Protein AF-A0A511TH40-F1 (afdb_monomer_lite)

Foldseek 3Di:
DDDDDDDDDDPDDPDPDPDPPPPPPLPFLWFLQAALLQPPLLPFFFPLLVLFDLCQQFKPFQCLQFQVPALQLLLQLQCVQLVNDADHSQLQVLLVLLQLAQDDDDPNNPPRHHCCPPPCAFLNFHHHHDVLSNVCSDPVNPDSRQWGFRIKGDQLSNQHLLQQFSGKIKTKTWRDDPPPCPAFIKIKMWIFTWGQLCSQQGQVSNLVVLVLSRVSRVDPDSVVSNVSLCCQAPNAVDVSGHHSSYLCRAQQDPSRHTWMKMFGQHAPDPPGDGWGKMWIWHWYFDDDPHDTDTHTHTHFQALQFFLLLLAPVPPPPLSVVQLVQLLVLLVQQLPQALSGRIGGDDRSRGHSMATLDPPPVGRLLNLVNNVPDDPPDVSQVSNVVSCVVVVGPDGPSLSSLSSSCSHPSNVFQSQQQPQNDHNSGRNDFDPVRDDQWASDWPPPPDDDSRITTDGTPCCVPPPSSSVSSSSSSLNPAASFEKDFDDADDAAEDEAFDKDKDKTKMATQHQTKDAVVQQKWWAWPPPFDIFHDDVVDIHGHGGMDITMGIDTHHNDFAKDKTWTFIDGPRDGHYDIIMHIHGYD

Sequence (583 aa):
MPSRQRLASPALVAGLLLLQATPAPAQSLTSERGGLHASPLAHRASLTATTLDPLRSLAISDHATVSPITARRVFEQLVRQAGGTGFTAEQLFRQLWDTQNPAPGQLDLPGGPHCSDDGNTVNGAPYACRTIEGMEASTVTAALDRYVLVGLFNRFDLAPVDGAHCGEYRMSFARFVPAPQVRSRNRFILEGVLPNPSPALGLEGCRPVAQAWAALSTLEAPAERQ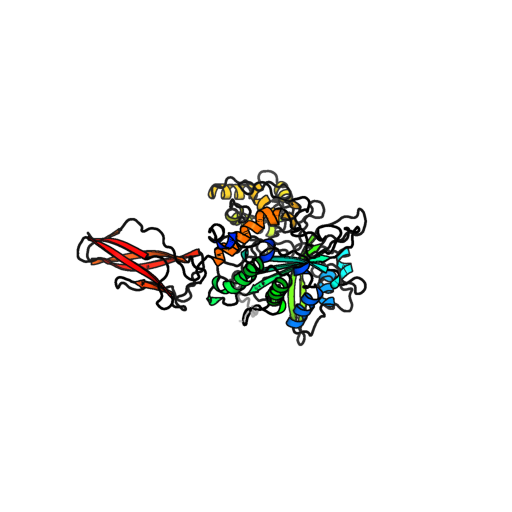ALLEALFFEGLAPGIPPVIHPQHYGDNPAGVGQVRVNMFIQAGIGAPNPWMLREFKLKRQCDTTDCTLRLVPTTVKSTPRGDFFNLQNTSPLAVAFRDHFVTQVGRLAVDDFNRFDYLVPDVFNAAQSSSMPTFGSVDNFLAEFDKAAAPNTFTDALQAELQRIGSPLTPRHLVARAQALSCGGCHDLSRGTDLGGTPGVFPIDFMRFVQTQDLLAPLPTPGPDAYYPLSASLTAAFLPFRQQLLGAFLDTPALDASSPAPGVPRVVPPGQVFLTALTVTNTGTTSWSAAQGFRARSADGAVDLTLEPGEVLHFGQSKKFSAVLTAPTTPGWQSYRWRMHRDGEAFGPELFVTVDVR

pLDDT: mean 87.73, std 15.91, range [23.41, 98.69]

Organism: Myxococcus fulvus (NCBI:txid33)

Structure (mmCIF, N/CA/C/O backbone):
data_AF-A0A511TH40-F1
#
_entry.id   AF-A0A511TH40-F1
#
loop_
_atom_site.group_PDB
_atom_site.id
_atom_site.type_symbol
_atom_site.label_atom_id
_atom_site.label_alt_id
_atom_site.label_comp_id
_atom_site.label_asym_id
_atom_site.label_entity_id
_atom_site.label_seq_id
_atom_site.pdbx_PDB_ins_code
_atom_site.Cartn_x
_atom_site.Cartn_y
_atom_site.Cartn_z
_atom_site.occupancy
_atom_site.B_iso_or_equiv
_atom_site.auth_seq_id
_atom_site.auth_comp_id
_atom_site.auth_asym_id
_atom_site.auth_atom_id
_atom_site.pdbx_PDB_model_num
ATOM 1 N N . MET A 1 1 ? 12.848 -82.723 7.476 1.00 29.09 1 MET A N 1
ATOM 2 C CA . MET A 1 1 ? 14.284 -82.359 7.468 1.00 29.09 1 MET A CA 1
ATOM 3 C C . MET A 1 1 ? 14.632 -81.760 6.106 1.00 29.09 1 MET A C 1
ATOM 5 O O . MET A 1 1 ? 14.241 -82.380 5.128 1.00 29.09 1 MET A O 1
ATOM 9 N N . PRO A 1 2 ? 15.356 -80.634 5.997 1.00 39.81 2 PRO A N 1
ATOM 10 C CA . PRO A 1 2 ? 15.173 -79.379 6.722 1.00 39.81 2 PRO A CA 1
ATOM 11 C C . PRO A 1 2 ? 14.830 -78.165 5.813 1.00 39.81 2 PRO A C 1
ATOM 13 O O . PRO A 1 2 ? 14.960 -78.187 4.594 1.00 39.81 2 PRO A O 1
ATOM 16 N N . SER A 1 3 ? 14.325 -77.142 6.507 1.00 29.11 3 SER A N 1
ATOM 17 C CA . SER A 1 3 ? 14.158 -75.698 6.252 1.00 29.11 3 SER A CA 1
ATOM 18 C C . SER A 1 3 ? 14.683 -75.024 4.968 1.00 29.11 3 SER A C 1
ATOM 20 O O . SER A 1 3 ? 15.870 -75.006 4.656 1.00 29.11 3 SER A O 1
ATOM 22 N N . ARG A 1 4 ? 13.767 -74.267 4.342 1.00 33.41 4 ARG A N 1
ATOM 23 C CA . ARG A 1 4 ? 14.045 -73.143 3.434 1.00 33.41 4 ARG A CA 1
ATOM 24 C C . ARG A 1 4 ? 14.473 -71.907 4.240 1.00 33.41 4 ARG A C 1
ATOM 26 O O . ARG A 1 4 ? 13.712 -71.448 5.086 1.00 33.41 4 ARG A O 1
ATOM 33 N N . GLN A 1 5 ? 15.627 -71.325 3.917 1.00 31.50 5 GLN A N 1
ATOM 34 C CA . GLN A 1 5 ? 15.973 -69.936 4.237 1.00 31.50 5 GLN A CA 1
ATOM 35 C C . GLN A 1 5 ? 15.985 -69.122 2.934 1.00 31.50 5 GLN A C 1
ATOM 37 O O . GLN A 1 5 ? 16.834 -69.323 2.071 1.00 31.50 5 GLN A O 1
ATOM 42 N N . ARG A 1 6 ? 15.035 -68.195 2.787 1.00 32.28 6 ARG A N 1
ATOM 43 C CA . ARG A 1 6 ? 15.204 -66.986 1.973 1.00 32.28 6 ARG A CA 1
ATOM 44 C C . ARG A 1 6 ? 14.910 -65.811 2.893 1.00 32.28 6 ARG A C 1
ATOM 46 O O . ARG A 1 6 ? 13.799 -65.687 3.398 1.00 32.28 6 ARG A O 1
ATOM 53 N N . LEU A 1 7 ? 15.952 -65.031 3.156 1.00 30.62 7 LEU A N 1
ATOM 54 C CA . LEU A 1 7 ? 15.908 -63.792 3.918 1.00 30.62 7 LEU A CA 1
ATOM 55 C C . LEU A 1 7 ? 14.963 -62.809 3.219 1.00 30.62 7 LEU A C 1
ATOM 57 O O . LEU A 1 7 ? 15.128 -62.510 2.038 1.00 30.62 7 LEU A O 1
ATOM 61 N N . ALA A 1 8 ? 13.956 -62.363 3.963 1.00 28.08 8 ALA A N 1
ATOM 62 C CA . ALA A 1 8 ? 13.046 -61.301 3.579 1.00 28.08 8 ALA A CA 1
ATOM 63 C C . ALA A 1 8 ? 13.726 -59.938 3.776 1.00 28.08 8 ALA A C 1
ATOM 65 O O . ALA A 1 8 ? 14.322 -59.677 4.821 1.00 28.08 8 ALA A O 1
ATOM 66 N N . SER A 1 9 ? 13.612 -59.072 2.773 1.00 28.42 9 SER A N 1
ATOM 67 C CA . SER A 1 9 ? 13.871 -57.636 2.881 1.00 28.42 9 SER A CA 1
ATOM 68 C C . SER A 1 9 ? 12.813 -56.985 3.785 1.00 28.42 9 SER A C 1
ATOM 70 O O . SER A 1 9 ? 11.628 -57.277 3.603 1.00 28.42 9 SER A O 1
ATOM 72 N N . PRO A 1 10 ? 13.168 -56.090 4.724 1.00 28.72 10 PRO A N 1
ATOM 73 C CA . PRO A 1 10 ? 12.169 -55.353 5.477 1.00 28.72 10 PRO A CA 1
ATOM 74 C C . PRO A 1 10 ? 11.704 -54.155 4.643 1.00 28.72 10 PRO A C 1
ATOM 76 O O . PRO A 1 10 ? 12.384 -53.137 4.549 1.00 28.72 10 PRO A O 1
ATOM 79 N N . ALA A 1 11 ? 10.525 -54.277 4.037 1.00 30.95 11 ALA A N 1
ATOM 80 C CA . ALA A 1 11 ? 9.716 -53.121 3.683 1.00 30.95 11 ALA A CA 1
ATOM 81 C C . ALA A 1 11 ? 9.055 -52.615 4.975 1.00 30.95 11 ALA A C 1
ATOM 83 O O . ALA A 1 11 ? 8.054 -53.172 5.424 1.00 30.95 11 ALA A O 1
ATOM 84 N N . LEU A 1 12 ? 9.645 -51.596 5.603 1.00 28.56 12 LEU A N 1
ATOM 85 C CA . LEU A 1 12 ? 9.020 -50.858 6.698 1.00 28.56 12 LEU A CA 1
ATOM 86 C C . LEU A 1 12 ? 8.545 -49.498 6.176 1.00 28.56 12 LEU A C 1
ATOM 88 O O . LEU A 1 12 ? 9.347 -48.620 5.878 1.00 28.56 12 LEU A O 1
ATOM 92 N N . VAL A 1 13 ? 7.222 -49.389 6.043 1.00 31.00 13 VAL A N 1
ATOM 93 C CA . VAL A 1 13 ? 6.382 -48.231 6.389 1.00 31.00 13 VAL A CA 1
ATOM 94 C C . VAL A 1 13 ? 7.122 -46.882 6.404 1.00 31.00 13 VAL A C 1
ATOM 96 O O . VAL A 1 13 ? 7.553 -46.405 7.452 1.00 31.00 13 VAL A O 1
ATOM 99 N N . ALA A 1 14 ? 7.219 -46.237 5.240 1.00 28.56 14 ALA A N 1
ATOM 100 C CA . ALA A 1 14 ? 7.507 -44.809 5.166 1.00 28.56 14 ALA A CA 1
ATOM 101 C C . ALA A 1 14 ? 6.211 -44.052 5.484 1.00 28.56 14 ALA A C 1
ATOM 103 O O . ALA A 1 14 ? 5.275 -44.013 4.684 1.00 28.56 14 ALA A O 1
ATOM 104 N N . GLY A 1 15 ? 6.142 -43.543 6.712 1.00 27.20 15 GLY A N 1
ATOM 105 C CA . GLY A 1 15 ? 5.009 -42.805 7.241 1.00 27.20 15 GLY A CA 1
ATOM 106 C C . GLY A 1 15 ? 4.737 -41.510 6.479 1.00 27.20 15 GLY A C 1
ATOM 107 O O . GLY A 1 15 ? 5.645 -40.749 6.148 1.00 27.20 15 GLY A O 1
ATOM 108 N N . LEU A 1 16 ? 3.444 -41.256 6.274 1.00 30.59 16 LEU A N 1
ATOM 109 C CA . LEU A 1 16 ? 2.889 -39.920 6.110 1.00 30.59 16 LEU A CA 1
ATOM 110 C C . LEU A 1 16 ? 3.334 -39.051 7.296 1.00 30.59 16 LEU A C 1
ATOM 112 O O . LEU A 1 16 ? 2.786 -39.149 8.389 1.00 30.59 16 LEU A O 1
ATOM 116 N N . LEU A 1 17 ? 4.318 -38.194 7.063 1.00 28.80 17 LEU A N 1
ATOM 117 C CA . LEU A 1 17 ? 4.658 -37.046 7.903 1.00 28.80 17 LEU A CA 1
ATOM 118 C C . LEU A 1 17 ? 5.109 -35.915 6.971 1.00 28.80 17 LEU A C 1
ATOM 120 O O . LEU A 1 17 ? 6.235 -35.432 7.008 1.00 28.80 17 LEU A O 1
ATOM 124 N N . LEU A 1 18 ? 4.199 -35.514 6.080 1.00 28.80 18 LEU A N 1
ATOM 125 C CA . LEU A 1 18 ? 4.284 -34.229 5.397 1.00 28.80 18 LEU A CA 1
ATOM 126 C C . LEU A 1 18 ? 3.724 -33.170 6.347 1.00 28.80 18 LEU A C 1
ATOM 128 O O . LEU A 1 18 ? 2.516 -33.031 6.515 1.00 28.80 18 LEU A O 1
ATOM 132 N N . LEU A 1 19 ? 4.670 -32.523 7.025 1.00 26.72 19 LEU A N 1
ATOM 133 C CA . LEU A 1 19 ? 4.617 -31.229 7.697 1.00 26.72 19 LEU A CA 1
ATOM 134 C C . LEU A 1 19 ? 3.241 -30.542 7.748 1.00 26.72 19 LEU A C 1
ATOM 136 O O . LEU A 1 19 ? 2.871 -29.764 6.872 1.00 26.72 19 LEU A O 1
ATOM 140 N N . GLN A 1 20 ? 2.567 -30.708 8.886 1.00 27.86 20 GLN A N 1
ATOM 141 C CA . GLN A 1 20 ? 1.786 -29.628 9.477 1.00 27.86 20 GLN A CA 1
ATOM 142 C C . GLN A 1 20 ? 2.760 -28.593 10.051 1.00 27.86 20 GLN A C 1
ATOM 144 O O . GLN A 1 20 ? 3.081 -28.594 11.235 1.00 27.86 20 GLN A O 1
ATOM 149 N N . ALA A 1 21 ? 3.253 -27.717 9.187 1.00 25.22 21 ALA A N 1
ATOM 150 C CA . ALA A 1 21 ? 3.620 -26.374 9.590 1.00 25.22 21 ALA A CA 1
ATOM 151 C C . ALA A 1 21 ? 2.622 -25.474 8.875 1.00 25.22 21 ALA A C 1
ATOM 153 O O . ALA A 1 21 ? 2.735 -25.255 7.672 1.00 25.22 21 ALA A O 1
ATOM 154 N N . THR A 1 22 ? 1.595 -25.012 9.587 1.00 23.41 22 THR A N 1
ATOM 155 C CA . THR A 1 22 ? 0.840 -23.850 9.124 1.00 23.41 22 THR A CA 1
ATOM 156 C C . THR A 1 22 ? 1.865 -22.740 8.914 1.00 23.41 22 THR A C 1
ATOM 158 O O . THR A 1 22 ? 2.505 -22.345 9.896 1.00 23.41 22 THR A O 1
ATOM 161 N N . PRO A 1 23 ? 2.076 -22.241 7.685 1.00 25.61 23 PRO A N 1
ATOM 162 C CA . PRO A 1 23 ? 2.795 -20.996 7.545 1.00 25.61 23 PRO A CA 1
ATOM 163 C C . PRO A 1 23 ? 1.985 -19.975 8.342 1.00 25.61 23 PRO A C 1
ATOM 165 O O . PRO A 1 23 ? 0.762 -19.904 8.187 1.00 25.61 23 PRO A O 1
ATOM 168 N N . ALA A 1 24 ? 2.643 -19.198 9.203 1.00 23.58 24 ALA A N 1
ATOM 169 C CA . ALA A 1 24 ? 2.074 -17.912 9.579 1.00 23.58 24 ALA A CA 1
ATOM 170 C C . ALA A 1 24 ? 1.626 -17.245 8.268 1.00 23.58 24 ALA A C 1
ATOM 172 O O . ALA A 1 24 ? 2.400 -17.293 7.304 1.00 23.58 24 ALA A O 1
ATOM 173 N N . PRO A 1 25 ? 0.388 -16.732 8.159 1.00 27.92 25 PRO A N 1
ATOM 174 C CA . PRO A 1 25 ? -0.059 -16.142 6.912 1.00 27.92 25 PRO A CA 1
ATOM 175 C C . PRO A 1 25 ? 0.933 -15.034 6.575 1.00 27.92 25 PRO A C 1
ATOM 177 O O . PRO A 1 25 ? 1.035 -14.050 7.306 1.00 27.92 25 PRO A O 1
ATOM 180 N N . ALA A 1 26 ? 1.713 -15.232 5.507 1.00 33.19 26 ALA A N 1
ATOM 181 C CA . ALA A 1 26 ? 2.460 -14.151 4.895 1.00 33.19 26 ALA A CA 1
ATOM 182 C C . ALA A 1 26 ? 1.436 -13.038 4.689 1.00 33.19 26 ALA A C 1
ATOM 184 O O . ALA A 1 26 ? 0.406 -13.271 4.046 1.00 33.19 26 ALA A O 1
ATOM 185 N N . GLN A 1 27 ? 1.653 -11.903 5.359 1.00 40.19 27 GLN A N 1
ATOM 186 C CA . GLN A 1 27 ? 0.717 -10.788 5.361 1.00 40.19 27 GLN A CA 1
ATOM 187 C C . GLN A 1 27 ? 0.329 -10.530 3.911 1.00 40.19 27 GLN A C 1
ATOM 189 O O . GLN A 1 27 ? 1.207 -10.450 3.046 1.00 40.19 27 GLN A O 1
ATOM 194 N N . SER A 1 28 ? -0.978 -10.567 3.631 1.00 40.88 28 SER A N 1
ATOM 195 C CA . SER A 1 28 ? -1.445 -10.611 2.254 1.00 40.88 28 SER A CA 1
ATOM 196 C C . SER A 1 28 ? -0.834 -9.432 1.519 1.00 40.88 28 SER A C 1
ATOM 198 O O . SER A 1 28 ? -1.000 -8.299 1.967 1.00 40.88 28 SER A O 1
ATOM 200 N N . LEU A 1 29 ? -0.122 -9.722 0.435 1.00 48.91 29 LEU A N 1
ATOM 201 C CA . LEU A 1 29 ? 0.359 -8.753 -0.534 1.00 48.91 29 LEU A CA 1
ATOM 202 C C . LEU A 1 29 ? -0.879 -8.014 -1.044 1.00 48.91 29 LEU A C 1
ATOM 204 O O . LEU A 1 29 ? -1.557 -8.477 -1.961 1.00 48.91 29 LEU A O 1
ATOM 208 N N . THR A 1 30 ? -1.284 -6.958 -0.345 1.00 47.56 30 THR A N 1
ATOM 209 C CA . THR A 1 30 ? -2.464 -6.199 -0.721 1.00 47.56 30 THR A CA 1
ATOM 210 C C . THR A 1 30 ? -2.165 -5.513 -2.043 1.00 47.56 30 THR A C 1
ATOM 212 O O . THR A 1 30 ? -1.018 -5.179 -2.349 1.00 47.56 30 THR A O 1
ATOM 215 N N . SER A 1 31 ? -3.205 -5.258 -2.829 1.00 53.00 31 SER A N 1
ATOM 216 C CA . SER A 1 31 ? -3.099 -4.263 -3.895 1.00 53.00 31 SER A CA 1
ATOM 217 C C . SER A 1 31 ? -2.609 -2.916 -3.334 1.00 53.00 31 SER A C 1
ATOM 219 O O . SER A 1 31 ? -2.614 -2.693 -2.120 1.00 53.00 31 SER A O 1
ATOM 221 N N . GLU A 1 32 ? -2.294 -1.968 -4.217 1.00 60.38 32 GLU A N 1
ATOM 222 C CA . GLU A 1 32 ? -2.039 -0.549 -3.903 1.00 60.38 32 GLU A CA 1
ATOM 223 C C . GLU A 1 32 ? -3.178 0.158 -3.120 1.00 60.38 32 GLU A C 1
ATOM 225 O O . GLU A 1 32 ? -3.157 1.381 -2.990 1.00 60.38 32 GLU A O 1
ATOM 230 N N . ARG A 1 33 ? -4.203 -0.566 -2.650 1.00 69.19 33 ARG A N 1
ATOM 231 C CA . ARG A 1 33 ? -5.421 -0.090 -1.975 1.00 69.19 33 ARG A CA 1
ATOM 232 C C . ARG A 1 33 ? -5.782 -0.926 -0.735 1.00 69.19 33 ARG A C 1
ATOM 234 O O . ARG A 1 33 ? -6.953 -1.068 -0.399 1.00 69.19 33 ARG A O 1
ATOM 241 N N . GLY A 1 34 ? -4.774 -1.508 -0.080 1.00 73.00 34 GLY A N 1
ATOM 242 C CA . GLY A 1 34 ? -4.910 -2.219 1.196 1.00 73.00 34 GLY A CA 1
ATOM 243 C C . GLY A 1 34 ? -4.915 -1.304 2.427 1.00 73.00 34 GLY A C 1
ATOM 244 O O . GLY A 1 34 ? -5.170 -0.105 2.341 1.00 73.00 34 GLY A O 1
ATOM 245 N N . GLY A 1 35 ? -4.617 -1.876 3.596 1.00 86.06 35 GLY A N 1
ATOM 246 C CA . GLY A 1 35 ? -4.426 -1.111 4.832 1.00 86.06 35 GLY A CA 1
ATOM 247 C C . GLY A 1 35 ? -5.671 -0.339 5.282 1.00 86.06 35 GLY A C 1
ATOM 248 O O . GLY A 1 35 ? -6.760 -0.909 5.415 1.00 86.06 35 GLY A O 1
ATOM 249 N N . LEU A 1 36 ? -5.520 0.968 5.515 1.00 92.44 36 LEU A N 1
ATOM 250 C CA . LEU A 1 36 ? -6.577 1.828 6.056 1.00 92.44 36 LEU A CA 1
ATOM 251 C C . LEU A 1 36 ? -7.733 2.064 5.076 1.00 92.44 36 LEU A C 1
ATOM 253 O O . LEU A 1 36 ? -8.828 2.411 5.524 1.00 92.44 36 LEU A O 1
ATOM 257 N N . HIS A 1 37 ? -7.548 1.809 3.777 1.00 91.38 37 HIS A N 1
ATOM 258 C CA . HIS A 1 37 ? -8.612 1.891 2.766 1.00 91.38 37 HIS A CA 1
ATOM 259 C C . HIS A 1 37 ? -9.806 0.982 3.095 1.00 91.38 37 HIS A C 1
ATOM 261 O O . HIS A 1 37 ? -10.967 1.340 2.872 1.00 91.38 37 HIS A O 1
ATOM 267 N N . ALA A 1 38 ? -9.529 -0.198 3.654 1.00 86.19 38 ALA A N 1
ATOM 268 C CA . ALA A 1 38 ? -10.542 -1.175 4.042 1.00 86.19 38 ALA A CA 1
ATOM 269 C C . ALA A 1 38 ? -11.127 -0.910 5.443 1.00 86.19 38 ALA A C 1
ATOM 271 O O . ALA A 1 38 ? -12.050 -1.603 5.866 1.00 86.19 38 ALA A O 1
ATOM 272 N N . SER A 1 39 ? -10.618 0.094 6.161 1.00 89.88 39 SER A N 1
ATOM 273 C CA . SER A 1 39 ? -11.024 0.406 7.531 1.00 89.88 39 SER A CA 1
ATOM 274 C C . SER A 1 39 ? -12.173 1.426 7.592 1.00 89.88 39 SER A C 1
ATOM 276 O O . SER A 1 39 ? -12.435 2.134 6.613 1.00 89.88 39 SER A O 1
ATOM 278 N N . PRO A 1 40 ? -12.828 1.578 8.758 1.00 89.69 40 PRO A N 1
ATOM 279 C CA . PRO A 1 40 ? -13.783 2.661 8.996 1.00 89.69 40 PRO A CA 1
ATOM 280 C C . PRO A 1 40 ? -13.213 4.083 8.831 1.00 89.69 40 PRO A C 1
ATOM 282 O O . PRO A 1 40 ? -13.995 5.012 8.638 1.00 89.69 40 PRO A O 1
ATOM 285 N N . LEU A 1 41 ? -11.883 4.282 8.868 1.00 91.94 41 LEU A N 1
ATOM 286 C CA . LEU A 1 41 ? -11.283 5.613 8.667 1.00 91.94 41 LEU A CA 1
ATOM 287 C C . LEU A 1 41 ? -11.549 6.173 7.270 1.00 91.94 41 LEU A C 1
ATOM 289 O O . LEU A 1 41 ? -11.635 7.388 7.129 1.00 91.94 41 LEU A O 1
ATOM 293 N N . ALA A 1 42 ? -11.733 5.314 6.262 1.00 90.31 42 ALA A N 1
ATOM 294 C CA . ALA A 1 42 ? -11.964 5.730 4.877 1.00 90.31 42 ALA A CA 1
ATOM 295 C C . ALA A 1 42 ? -13.192 6.643 4.699 1.00 90.31 42 ALA A C 1
ATOM 297 O O . ALA A 1 42 ? -13.246 7.403 3.738 1.00 90.31 42 ALA A O 1
ATOM 298 N N . HIS A 1 43 ? -14.150 6.594 5.633 1.00 86.81 43 HIS A N 1
ATOM 299 C CA . HIS A 1 43 ? -15.386 7.392 5.604 1.00 86.81 43 HIS A CA 1
ATOM 300 C C . HIS A 1 43 ? -15.492 8.400 6.744 1.00 86.81 43 HIS A C 1
ATOM 302 O O . HIS A 1 43 ? -16.468 9.147 6.828 1.00 86.81 43 HIS A O 1
ATOM 308 N N . ARG A 1 44 ? -14.532 8.404 7.671 1.00 91.00 44 ARG A N 1
ATOM 309 C CA . ARG A 1 44 ? -14.588 9.270 8.847 1.00 91.00 44 ARG A CA 1
ATOM 310 C C . ARG A 1 44 ? -14.265 10.687 8.410 1.00 91.00 44 ARG A C 1
ATOM 312 O O . ARG A 1 44 ? -13.155 10.907 7.954 1.00 91.00 44 ARG A O 1
ATOM 319 N N . ALA A 1 45 ? -15.198 11.627 8.573 1.00 91.81 45 ALA A N 1
ATOM 320 C CA . ALA A 1 45 ? -14.964 13.050 8.322 1.00 91.81 45 ALA A CA 1
ATOM 321 C C . ALA A 1 45 ? -13.794 13.584 9.171 1.00 91.81 45 ALA A C 1
ATOM 323 O O . ALA A 1 45 ? -13.564 13.104 10.282 1.00 91.81 45 ALA A O 1
ATOM 324 N N . SER A 1 46 ? -13.063 14.575 8.655 1.00 96.00 46 SER A N 1
ATOM 325 C CA . SER A 1 46 ? -11.864 15.104 9.308 1.00 96.00 46 SER A CA 1
ATOM 326 C C . SER A 1 46 ? -11.765 16.611 9.133 1.00 96.00 46 SER A C 1
ATOM 328 O O . SER A 1 46 ? -11.901 17.124 8.024 1.00 96.00 46 SER A O 1
ATOM 330 N N . LEU A 1 47 ? -11.503 17.305 10.239 1.00 94.62 47 LEU A N 1
ATOM 331 C CA . LEU A 1 47 ? -11.179 18.727 10.233 1.00 94.62 47 LEU A CA 1
ATOM 332 C C . LEU A 1 47 ? -9.713 18.928 9.852 1.00 94.62 47 LEU A C 1
ATOM 334 O O . LEU A 1 47 ? -9.421 19.806 9.043 1.00 94.62 47 LEU A O 1
ATOM 338 N N . THR A 1 48 ? -8.809 18.078 10.351 1.00 96.56 48 THR A N 1
ATOM 339 C CA . THR A 1 48 ? -7.387 18.130 9.979 1.00 96.56 48 THR A CA 1
ATOM 340 C C . THR A 1 48 ? -7.191 17.964 8.475 1.00 96.56 48 THR A C 1
ATOM 342 O O . THR A 1 48 ? -6.387 18.675 7.887 1.00 96.56 48 THR A O 1
ATOM 345 N N . ALA A 1 49 ? -7.969 17.110 7.803 1.00 95.62 49 ALA A N 1
ATOM 346 C CA . ALA A 1 49 ? -7.872 16.949 6.352 1.00 95.62 49 ALA A CA 1
ATOM 347 C C . ALA A 1 49 ? -8.058 18.271 5.587 1.00 95.62 49 ALA A C 1
ATOM 349 O O . ALA A 1 49 ? -7.384 18.490 4.585 1.00 95.62 49 ALA A O 1
ATOM 350 N N . THR A 1 50 ? -8.910 19.177 6.083 1.00 93.56 50 THR A N 1
ATOM 351 C CA . THR A 1 50 ? -9.181 20.475 5.437 1.00 93.56 50 THR A CA 1
ATOM 352 C C . THR A 1 50 ? -8.013 21.460 5.502 1.00 93.56 50 THR A C 1
ATOM 354 O O . THR A 1 50 ? -7.994 22.422 4.738 1.00 93.56 50 THR A O 1
ATOM 357 N N . THR A 1 51 ? -7.038 21.229 6.386 1.00 95.31 51 THR A N 1
ATOM 358 C CA . THR A 1 51 ? -5.857 22.087 6.563 1.00 95.31 51 THR A CA 1
ATOM 359 C C . THR A 1 51 ? -4.577 21.480 5.988 1.00 95.31 51 THR A C 1
ATOM 361 O O . THR A 1 51 ? -3.568 22.176 5.888 1.00 95.31 51 THR A O 1
ATOM 364 N N . LEU A 1 52 ? -4.601 20.203 5.593 1.00 97.62 52 LEU A N 1
ATOM 365 C CA . LEU A 1 52 ? -3.475 19.557 4.920 1.00 97.62 52 LEU A CA 1
ATOM 366 C C . LEU A 1 52 ? -3.313 20.096 3.494 1.00 97.62 52 LEU A C 1
ATOM 368 O O . LEU A 1 52 ? -4.289 20.217 2.759 1.00 97.62 52 LEU A O 1
ATOM 372 N N . ASP A 1 53 ? -2.072 20.331 3.074 1.00 97.62 53 ASP A N 1
ATOM 373 C CA . ASP A 1 53 ? -1.732 20.561 1.670 1.00 97.62 53 ASP A CA 1
ATOM 374 C C . ASP A 1 53 ? -1.254 19.227 1.071 1.00 97.62 53 ASP A C 1
ATOM 376 O O . ASP A 1 53 ? -0.159 18.755 1.415 1.00 97.62 53 ASP A O 1
ATOM 380 N N . PRO A 1 54 ? -2.035 18.586 0.180 1.00 97.25 54 PRO A N 1
ATOM 381 C CA . PRO A 1 54 ? -1.671 17.293 -0.386 1.00 97.25 54 PRO A CA 1
ATOM 382 C C . PRO A 1 54 ? -0.402 17.350 -1.253 1.00 97.25 54 PRO A C 1
ATOM 384 O O . PRO A 1 54 ? 0.280 16.334 -1.392 1.00 97.25 54 PRO A O 1
ATOM 387 N N . LEU A 1 55 ? -0.031 18.510 -1.803 1.00 96.50 55 LEU A N 1
ATOM 388 C CA . LEU A 1 55 ? 1.183 18.672 -2.613 1.00 96.50 55 LEU A CA 1
ATOM 389 C C . LEU A 1 55 ? 2.447 18.842 -1.761 1.00 96.50 55 LEU A C 1
ATOM 391 O O . LEU A 1 55 ? 3.553 18.690 -2.272 1.00 96.50 55 LEU A O 1
ATOM 395 N N . ARG A 1 56 ? 2.294 19.110 -0.460 1.00 96.44 56 ARG A N 1
ATOM 396 C CA . ARG A 1 56 ? 3.404 19.207 0.501 1.00 96.44 56 ARG A CA 1
ATOM 397 C C . ARG A 1 56 ? 3.484 18.017 1.456 1.00 96.44 56 ARG A C 1
ATOM 399 O O . ARG A 1 56 ? 4.570 17.696 1.919 1.00 96.44 56 ARG A O 1
ATOM 406 N N . SER A 1 57 ? 2.367 17.350 1.747 1.00 97.06 57 SER A N 1
ATOM 407 C CA . SER A 1 57 ? 2.297 16.270 2.750 1.00 97.06 57 SER A CA 1
ATOM 408 C C . SER A 1 57 ? 2.022 14.875 2.181 1.00 97.06 57 SER A C 1
ATOM 410 O O . SER A 1 57 ? 2.192 13.884 2.898 1.00 97.06 57 SER A O 1
ATOM 412 N N . LEU A 1 58 ? 1.608 14.770 0.909 1.00 98.12 58 LEU A N 1
ATOM 413 C CA . LEU A 1 58 ? 1.245 13.489 0.289 1.00 98.12 58 LEU A CA 1
ATOM 414 C C . LEU A 1 58 ? 1.961 13.185 -1.025 1.00 98.12 58 LEU A C 1
ATOM 416 O O . LEU A 1 58 ? 2.348 12.037 -1.233 1.00 98.12 58 LEU A O 1
ATOM 420 N N . ALA A 1 59 ? 2.129 14.169 -1.908 1.00 97.81 59 ALA A N 1
ATOM 421 C CA . ALA A 1 59 ? 2.832 14.025 -3.183 1.00 97.81 59 ALA A CA 1
ATOM 422 C C . ALA A 1 59 ? 3.706 15.253 -3.462 1.00 97.81 59 ALA A C 1
ATOM 424 O O . ALA A 1 59 ? 3.296 16.186 -4.152 1.00 97.81 59 ALA A O 1
ATOM 425 N N . ILE A 1 60 ? 4.925 15.226 -2.930 1.00 97.56 60 ILE A N 1
ATOM 426 C CA . ILE A 1 60 ? 5.885 16.327 -3.021 1.00 97.56 60 ILE A CA 1
ATOM 427 C C . ILE A 1 60 ? 6.642 16.200 -4.331 1.00 97.56 60 ILE A C 1
ATOM 429 O O . ILE A 1 60 ? 7.309 15.195 -4.572 1.00 97.56 60 ILE A O 1
ATOM 433 N N . SER A 1 61 ? 6.531 17.217 -5.176 1.00 95.75 61 SER A N 1
ATOM 434 C CA . SER A 1 61 ? 7.141 17.248 -6.511 1.00 95.75 61 SER A CA 1
ATOM 435 C C . SER A 1 61 ? 7.737 18.610 -6.869 1.00 95.75 61 SER A C 1
ATOM 437 O O . SER A 1 61 ? 8.206 18.795 -7.994 1.00 95.75 61 SER A O 1
ATOM 439 N N . ASP A 1 62 ? 7.748 19.563 -5.931 1.00 94.06 62 ASP A N 1
ATOM 440 C CA . ASP A 1 62 ? 8.417 20.842 -6.131 1.00 94.06 62 ASP A CA 1
ATOM 441 C C . ASP A 1 62 ? 9.937 20.647 -6.128 1.00 94.06 62 ASP A C 1
ATOM 443 O O . ASP A 1 62 ? 10.519 20.017 -5.242 1.00 94.06 62 ASP A O 1
ATOM 447 N N . HIS A 1 63 ? 10.586 21.175 -7.161 1.00 92.31 63 HIS A N 1
ATOM 448 C CA . HIS A 1 63 ? 11.994 20.936 -7.449 1.00 92.31 63 HIS A CA 1
ATOM 449 C C . HIS A 1 63 ? 12.900 21.430 -6.320 1.00 92.31 63 HIS A C 1
ATOM 451 O O . HIS A 1 63 ? 13.872 20.759 -5.971 1.00 92.31 63 HIS A O 1
ATOM 457 N N . ALA A 1 64 ? 12.570 22.581 -5.728 1.00 92.38 64 ALA A N 1
ATOM 458 C CA . ALA A 1 64 ? 13.315 23.133 -4.606 1.00 92.38 64 ALA A CA 1
ATOM 459 C C . ALA A 1 64 ? 13.374 22.141 -3.435 1.00 92.38 64 ALA A C 1
ATOM 461 O O . ALA A 1 64 ? 14.453 21.915 -2.900 1.00 92.38 64 ALA A O 1
ATOM 462 N N . THR A 1 65 ? 12.265 21.491 -3.078 1.00 93.81 65 THR A N 1
ATOM 463 C CA . THR A 1 65 ? 12.234 20.524 -1.970 1.00 93.81 65 THR A CA 1
ATOM 464 C C . THR A 1 65 ? 12.876 19.182 -2.327 1.00 93.81 65 THR A C 1
ATOM 466 O O . THR A 1 65 ? 13.593 18.625 -1.499 1.00 93.81 65 THR A O 1
ATOM 469 N N . VAL A 1 66 ? 12.663 18.648 -3.538 1.00 94.06 66 VAL A N 1
ATOM 470 C CA . VAL A 1 66 ? 13.120 17.280 -3.876 1.00 94.06 66 VAL A CA 1
ATOM 471 C C . VAL A 1 66 ? 14.565 17.203 -4.382 1.00 94.06 66 VAL A C 1
ATOM 473 O O . VAL A 1 66 ? 15.217 16.178 -4.199 1.00 94.06 66 VAL A O 1
ATOM 476 N N . SER A 1 67 ? 15.099 18.266 -4.994 1.00 92.81 67 SER A N 1
ATOM 477 C CA . SER A 1 67 ? 16.434 18.252 -5.623 1.00 92.81 67 SER A CA 1
ATOM 478 C C . SER A 1 67 ? 17.626 17.919 -4.703 1.00 92.81 67 SER A C 1
ATOM 480 O O . SER A 1 67 ? 18.578 17.318 -5.209 1.00 92.81 67 SER A O 1
ATOM 482 N N . PRO A 1 68 ? 17.622 18.208 -3.382 1.00 94.62 68 PRO A N 1
ATOM 483 C CA . PRO A 1 68 ? 18.718 17.802 -2.495 1.00 94.62 68 PRO A CA 1
ATOM 484 C C . PRO A 1 68 ? 18.804 16.286 -2.250 1.00 94.62 68 PRO A C 1
ATOM 486 O O . PRO A 1 68 ? 19.856 15.784 -1.844 1.00 94.62 68 PRO A O 1
ATOM 489 N N . ILE A 1 69 ? 17.721 15.537 -2.481 1.00 97.00 69 ILE A N 1
ATOM 490 C CA . ILE A 1 69 ? 17.683 14.079 -2.326 1.00 97.00 69 ILE A CA 1
ATOM 491 C C . ILE A 1 69 ? 18.129 13.443 -3.647 1.00 97.00 69 ILE A C 1
ATOM 493 O O . ILE A 1 69 ? 17.337 13.216 -4.562 1.00 97.00 69 ILE A O 1
ATOM 497 N N . THR A 1 70 ? 19.425 13.155 -3.763 1.00 97.12 70 THR A N 1
ATOM 498 C CA . THR A 1 70 ? 19.998 12.570 -4.982 1.00 97.12 70 THR A CA 1
ATOM 499 C C . THR A 1 70 ? 20.016 11.046 -4.929 1.00 97.12 70 THR A C 1
ATOM 501 O O . THR A 1 70 ? 20.151 10.444 -3.861 1.00 97.12 70 THR A O 1
ATOM 504 N N . ALA A 1 71 ? 19.950 10.403 -6.099 1.00 97.19 71 ALA A N 1
ATOM 505 C CA . ALA A 1 71 ? 20.061 8.951 -6.206 1.00 97.19 71 ALA A CA 1
ATOM 506 C C . ALA A 1 71 ? 21.367 8.431 -5.576 1.00 97.19 71 ALA A C 1
ATOM 508 O O . ALA A 1 71 ? 21.359 7.429 -4.864 1.00 97.19 71 ALA A O 1
ATOM 509 N N . ARG A 1 72 ? 22.472 9.166 -5.754 1.00 96.25 72 ARG A N 1
ATOM 510 C CA . ARG A 1 72 ? 23.764 8.870 -5.126 1.00 96.25 72 ARG A CA 1
ATOM 511 C C . ARG A 1 72 ? 23.675 8.799 -3.605 1.00 96.25 72 ARG A C 1
ATOM 513 O O . ARG A 1 72 ? 24.031 7.767 -3.043 1.00 96.25 72 ARG A O 1
ATOM 520 N N . ARG A 1 73 ? 23.116 9.825 -2.952 1.00 97.44 73 ARG A N 1
ATOM 521 C CA . ARG A 1 73 ? 22.952 9.851 -1.487 1.00 97.44 73 ARG A CA 1
ATOM 522 C C . ARG A 1 73 ? 22.118 8.672 -0.981 1.00 97.44 73 ARG A C 1
ATOM 524 O O . ARG A 1 73 ? 22.473 8.059 0.025 1.00 97.44 73 ARG A O 1
ATOM 531 N N . VAL A 1 74 ? 21.033 8.334 -1.685 1.00 98.25 74 VAL A N 1
ATOM 532 C CA . VAL A 1 74 ? 20.166 7.196 -1.330 1.00 98.25 74 VAL A CA 1
ATOM 533 C C . VAL A 1 74 ? 20.942 5.878 -1.385 1.00 98.25 74 VAL A C 1
ATOM 535 O O . VAL A 1 74 ? 20.959 5.133 -0.406 1.00 98.25 74 VAL A O 1
ATOM 538 N N . PHE A 1 75 ? 21.614 5.586 -2.500 1.00 96.94 75 PHE A N 1
ATOM 539 C CA . PHE A 1 75 ? 22.345 4.326 -2.668 1.00 96.94 75 PHE A CA 1
ATOM 540 C C . PHE A 1 75 ? 23.568 4.230 -1.744 1.00 96.94 75 PHE A C 1
ATOM 542 O O . PHE A 1 75 ? 23.844 3.153 -1.216 1.00 96.94 75 PHE A O 1
ATOM 549 N N . GLU A 1 76 ? 24.267 5.339 -1.486 1.00 95.81 76 GLU A N 1
ATOM 550 C CA . GLU A 1 76 ? 25.357 5.398 -0.502 1.00 95.81 76 GLU A CA 1
ATOM 551 C C . GLU A 1 76 ? 24.865 5.059 0.906 1.00 95.81 76 GLU A C 1
ATOM 553 O O . GLU A 1 76 ? 25.515 4.288 1.613 1.00 95.81 76 GLU A O 1
ATOM 558 N N . GLN A 1 77 ? 23.701 5.576 1.310 1.00 96.50 77 GLN A N 1
ATOM 559 C CA . GLN A 1 77 ? 23.104 5.226 2.596 1.00 96.50 77 GLN A CA 1
ATOM 560 C C . GLN A 1 77 ? 22.723 3.745 2.673 1.00 96.50 77 GLN A C 1
ATOM 562 O O . GLN A 1 77 ? 23.073 3.093 3.659 1.00 96.50 77 GLN A O 1
ATOM 567 N N . LEU A 1 78 ? 22.065 3.201 1.644 1.00 95.88 78 LEU A N 1
ATOM 568 C CA . LEU A 1 78 ? 21.672 1.787 1.609 1.00 95.88 78 LEU A CA 1
ATOM 569 C C . LEU A 1 78 ? 22.881 0.858 1.756 1.00 95.88 78 LEU A C 1
ATOM 571 O O . LEU A 1 78 ? 22.868 -0.053 2.582 1.00 95.88 78 LEU A O 1
ATOM 575 N N . VAL A 1 79 ? 23.945 1.117 0.995 1.00 93.31 79 VAL A N 1
ATOM 576 C CA . VAL A 1 79 ? 25.199 0.356 1.062 1.00 93.31 79 VAL A CA 1
ATOM 577 C C . VAL A 1 79 ? 25.858 0.483 2.436 1.00 93.31 79 VAL A C 1
ATOM 579 O O . VAL A 1 79 ? 26.250 -0.524 3.029 1.00 93.31 79 VAL A O 1
ATOM 582 N N . ARG A 1 80 ? 25.954 1.708 2.970 1.00 92.00 80 ARG A N 1
ATOM 583 C CA . ARG A 1 80 ? 26.562 1.975 4.280 1.00 92.00 80 ARG A CA 1
ATOM 584 C C . ARG A 1 80 ? 25.833 1.227 5.396 1.00 92.00 80 ARG A C 1
ATOM 586 O O . ARG A 1 80 ? 26.471 0.573 6.214 1.00 92.00 80 ARG A O 1
ATOM 593 N N . GLN A 1 81 ? 24.504 1.284 5.413 1.00 91.50 81 GLN A N 1
ATOM 594 C CA . GLN A 1 81 ? 23.677 0.616 6.424 1.00 91.50 81 GLN A CA 1
ATOM 595 C C . GLN A 1 81 ? 23.625 -0.907 6.259 1.00 91.50 81 GLN A C 1
ATOM 597 O O . GLN A 1 81 ? 23.306 -1.615 7.212 1.00 91.50 81 GLN A O 1
ATOM 602 N N . ALA A 1 82 ? 23.974 -1.435 5.086 1.00 87.44 82 ALA A N 1
ATOM 603 C CA . ALA A 1 82 ? 24.097 -2.873 4.880 1.00 87.44 82 ALA A CA 1
ATOM 604 C C . ALA A 1 82 ? 25.377 -3.485 5.483 1.00 87.44 82 ALA A C 1
ATOM 606 O O . ALA A 1 82 ? 25.508 -4.707 5.461 1.00 87.44 82 ALA A O 1
ATOM 607 N N . GLY A 1 83 ? 26.289 -2.675 6.037 1.00 80.38 83 GLY A N 1
ATOM 608 C CA . GLY A 1 83 ? 27.550 -3.131 6.637 1.00 80.38 83 GLY A CA 1
ATOM 609 C C . GLY A 1 83 ? 28.798 -2.837 5.798 1.00 80.38 83 GLY A C 1
ATOM 610 O O . GLY A 1 83 ? 29.898 -3.117 6.254 1.00 80.38 83 GLY A O 1
ATOM 611 N N . GLY A 1 84 ? 28.651 -2.229 4.613 1.00 64.69 84 GLY A N 1
ATOM 612 C CA . GLY A 1 84 ? 29.738 -1.537 3.907 1.00 64.69 84 GLY A CA 1
ATOM 613 C C . GLY A 1 84 ? 30.865 -2.377 3.286 1.00 64.69 84 GLY A C 1
ATOM 614 O O . GLY A 1 84 ? 31.840 -1.774 2.849 1.00 64.69 84 GLY A O 1
ATOM 615 N N . THR A 1 85 ? 30.776 -3.711 3.212 1.00 66.38 85 THR A N 1
ATOM 616 C CA . THR A 1 85 ? 31.907 -4.553 2.754 1.00 66.38 85 THR A CA 1
ATOM 617 C C . THR A 1 85 ? 31.751 -5.203 1.373 1.00 66.38 85 THR A C 1
ATOM 619 O O . THR A 1 85 ? 32.725 -5.739 0.859 1.00 66.38 85 THR A O 1
ATOM 622 N N . GLY A 1 86 ? 30.576 -5.129 0.734 1.00 70.75 86 GLY A N 1
ATOM 623 C CA . GLY A 1 86 ? 30.326 -5.822 -0.541 1.00 70.75 86 GLY A CA 1
ATOM 624 C C . GLY A 1 86 ? 30.401 -4.947 -1.797 1.00 70.75 86 GLY A C 1
ATOM 625 O O . GLY A 1 86 ? 31.172 -5.231 -2.708 1.00 70.75 86 GLY A O 1
ATOM 626 N N . PHE A 1 87 ? 29.553 -3.916 -1.889 1.00 87.56 87 PHE A N 1
ATOM 627 C CA . PHE A 1 87 ? 29.271 -3.155 -3.121 1.00 87.56 87 PHE A CA 1
ATOM 628 C C . PHE A 1 87 ? 29.329 -1.646 -2.859 1.00 87.56 87 PHE A C 1
ATOM 630 O O . PHE A 1 87 ? 28.961 -1.202 -1.781 1.00 87.56 87 PHE A O 1
ATOM 637 N N . THR A 1 88 ? 29.712 -0.844 -3.853 1.00 91.50 88 THR A N 1
ATOM 638 C CA . THR A 1 88 ? 29.537 0.620 -3.848 1.00 91.50 88 THR A CA 1
ATOM 639 C C . THR A 1 88 ? 28.127 1.026 -4.291 1.00 91.50 88 THR A C 1
ATOM 641 O O . THR A 1 88 ? 27.395 0.236 -4.889 1.00 91.50 88 THR A O 1
ATOM 644 N N . ALA A 1 89 ? 27.747 2.287 -4.052 1.00 92.88 89 ALA A N 1
ATOM 645 C CA . ALA A 1 89 ? 26.483 2.851 -4.538 1.00 92.88 89 ALA A CA 1
ATOM 646 C C . ALA A 1 89 ? 26.325 2.717 -6.065 1.00 92.88 89 ALA A C 1
ATOM 648 O O . ALA A 1 89 ? 25.258 2.341 -6.550 1.00 92.88 89 ALA A O 1
ATOM 649 N N . GLU A 1 90 ? 27.406 2.963 -6.814 1.00 93.50 90 GLU A N 1
ATOM 650 C CA . GLU A 1 90 ? 27.425 2.832 -8.274 1.00 93.50 90 GLU A CA 1
ATOM 651 C C . GLU A 1 90 ? 27.273 1.369 -8.710 1.00 93.50 90 GLU A C 1
ATOM 653 O O . GLU A 1 90 ? 26.514 1.077 -9.631 1.00 93.50 90 GLU A O 1
ATOM 658 N N . GLN A 1 91 ? 27.940 0.429 -8.028 1.00 93.75 91 GLN A N 1
ATOM 659 C CA . GLN A 1 91 ? 27.801 -1.000 -8.325 1.00 93.75 91 GLN A CA 1
ATOM 660 C C . GLN A 1 91 ? 26.391 -1.511 -8.034 1.00 93.75 91 GLN A C 1
ATOM 662 O O . GLN A 1 91 ? 25.837 -2.238 -8.851 1.00 93.75 91 GLN A O 1
ATOM 667 N N . LEU A 1 92 ? 25.774 -1.110 -6.919 1.00 94.06 92 LEU A N 1
ATOM 668 C CA . LEU A 1 92 ? 24.397 -1.499 -6.607 1.00 94.06 92 LEU A CA 1
ATOM 669 C C . LEU A 1 92 ? 23.407 -0.946 -7.644 1.00 94.06 92 LEU A C 1
ATOM 671 O O . LEU A 1 92 ? 22.526 -1.668 -8.105 1.00 94.06 92 LEU A O 1
ATOM 675 N N . PHE A 1 93 ? 23.574 0.312 -8.058 1.00 95.38 93 PHE A N 1
ATOM 676 C CA . PHE A 1 93 ? 22.763 0.901 -9.123 1.00 95.38 93 PHE A CA 1
ATOM 677 C C . PHE A 1 93 ? 22.953 0.185 -10.463 1.00 95.38 93 PHE A C 1
ATOM 679 O O . PHE A 1 93 ? 21.976 -0.156 -11.125 1.00 95.38 93 PHE A O 1
ATOM 686 N N . ARG A 1 94 ? 24.194 -0.093 -10.864 1.00 95.38 94 ARG A N 1
ATOM 687 C CA . ARG A 1 94 ? 24.481 -0.824 -12.105 1.00 95.38 94 ARG A CA 1
ATOM 688 C C . ARG A 1 94 ? 23.954 -2.253 -12.060 1.00 95.38 94 ARG A C 1
ATOM 690 O O . ARG A 1 94 ? 23.418 -2.721 -13.058 1.00 95.38 94 ARG A O 1
ATOM 697 N N . GLN A 1 95 ? 24.027 -2.911 -10.904 1.00 94.81 95 GLN A N 1
ATOM 698 C CA . GLN A 1 95 ? 23.492 -4.254 -10.697 1.00 94.81 95 GLN A CA 1
ATOM 699 C C . GLN A 1 95 ? 21.976 -4.314 -10.898 1.00 94.81 95 GLN A C 1
ATOM 701 O O . GLN A 1 95 ? 21.501 -5.326 -11.404 1.00 94.81 95 GLN A O 1
ATOM 706 N N . LEU A 1 96 ? 21.226 -3.240 -10.602 1.00 95.75 96 LEU A N 1
ATOM 707 C CA . LEU A 1 96 ? 19.804 -3.143 -10.963 1.00 95.75 96 LEU A CA 1
ATOM 708 C C . LEU A 1 96 ? 19.594 -3.394 -12.457 1.00 95.75 96 LEU A C 1
ATOM 710 O O . LEU A 1 96 ? 18.744 -4.192 -12.846 1.00 95.75 96 LEU A O 1
ATOM 714 N N . TRP A 1 97 ? 20.366 -2.706 -13.294 1.00 95.31 97 TRP A N 1
ATOM 715 C CA . TRP A 1 97 ? 20.220 -2.777 -14.743 1.00 95.31 97 TRP A CA 1
ATOM 716 C C . TRP A 1 97 ? 20.877 -4.025 -15.324 1.00 95.31 97 TRP A C 1
ATOM 718 O O . TRP A 1 97 ? 20.363 -4.570 -16.295 1.00 95.31 97 TRP A O 1
ATOM 728 N N . ASP A 1 98 ? 21.926 -4.555 -14.694 1.00 95.69 98 ASP A N 1
ATOM 729 C CA . ASP A 1 98 ? 22.569 -5.791 -15.154 1.00 95.69 98 ASP A CA 1
ATOM 730 C C . ASP A 1 98 ? 21.618 -6.992 -15.077 1.00 95.69 98 ASP A C 1
ATOM 732 O O . ASP A 1 98 ? 21.664 -7.874 -15.929 1.00 95.69 98 ASP A O 1
ATOM 736 N N . THR A 1 99 ? 20.634 -6.956 -14.165 1.00 95.88 99 THR A N 1
ATOM 737 C CA . THR A 1 99 ? 19.559 -7.966 -14.106 1.00 95.88 99 THR A CA 1
ATOM 738 C C . THR A 1 99 ? 18.730 -8.088 -15.389 1.00 95.88 99 THR A C 1
ATOM 740 O O . THR A 1 99 ? 17.984 -9.053 -15.569 1.00 95.88 99 THR A O 1
ATOM 743 N N . GLN A 1 100 ? 18.827 -7.107 -16.287 1.00 94.88 100 GLN A N 1
ATOM 744 C CA . GLN A 1 100 ? 18.151 -7.098 -17.577 1.00 94.88 100 GLN A CA 1
ATOM 745 C C . GLN A 1 100 ? 18.957 -7.801 -18.685 1.00 94.88 100 GLN A C 1
ATOM 747 O O . GLN A 1 100 ? 18.401 -8.067 -19.758 1.00 94.88 100 GLN A O 1
ATOM 752 N N . ASN A 1 101 ? 20.236 -8.102 -18.439 1.00 95.69 101 ASN A N 1
ATOM 753 C CA . ASN A 1 101 ? 21.128 -8.824 -19.343 1.00 95.69 101 ASN A CA 1
ATOM 754 C C . ASN A 1 101 ? 21.007 -10.342 -19.140 1.00 95.69 101 ASN A C 1
ATOM 756 O O . ASN A 1 101 ? 20.714 -10.786 -18.031 1.00 95.69 101 ASN A O 1
ATOM 760 N N . PRO A 1 102 ? 21.216 -11.156 -20.194 1.00 96.50 102 PRO A N 1
ATOM 761 C CA . PRO A 1 102 ? 21.041 -12.609 -20.118 1.00 96.50 102 PRO A CA 1
ATOM 762 C C . PRO A 1 102 ? 22.162 -13.337 -19.364 1.00 96.50 102 PRO A C 1
ATOM 764 O O . PRO A 1 102 ? 21.997 -14.476 -18.935 1.00 96.50 102 PRO A O 1
ATOM 767 N N . ALA A 1 103 ? 23.328 -12.723 -19.226 1.00 94.44 103 ALA A N 1
ATOM 768 C CA . ALA A 1 103 ? 24.472 -13.359 -18.597 1.00 94.44 103 ALA A CA 1
ATOM 769 C C . ALA A 1 103 ? 25.408 -12.299 -18.012 1.00 94.44 103 ALA A C 1
ATOM 771 O O . ALA A 1 103 ? 25.378 -11.156 -18.487 1.00 94.44 103 ALA A O 1
ATOM 772 N N . PRO A 1 104 ? 26.277 -12.690 -17.061 1.00 91.88 104 PRO A N 1
ATOM 773 C CA . PRO A 1 104 ? 27.310 -11.815 -16.530 1.00 91.88 104 PRO A CA 1
ATOM 774 C C . PRO A 1 104 ? 28.158 -11.187 -17.636 1.00 91.88 104 PRO A C 1
ATOM 776 O O . PRO A 1 104 ? 28.676 -11.881 -18.513 1.00 91.88 104 PRO A O 1
ATOM 779 N N . GLY A 1 105 ? 28.331 -9.868 -17.567 1.00 85.81 105 GLY A N 1
ATOM 780 C CA . GLY A 1 105 ? 29.187 -9.112 -18.489 1.00 85.81 105 GLY A CA 1
ATOM 781 C C . GLY A 1 105 ? 30.013 -8.007 -17.829 1.00 85.81 105 GLY A C 1
ATOM 782 O O . GLY A 1 105 ? 30.926 -7.473 -18.456 1.00 85.81 105 GLY A O 1
ATOM 783 N N . GLN A 1 106 ? 29.724 -7.671 -16.570 1.00 88.94 106 GLN A N 1
ATOM 784 C CA . GLN A 1 106 ? 30.432 -6.647 -15.803 1.00 88.94 106 GLN A CA 1
ATOM 785 C C . GLN A 1 106 ? 31.387 -7.311 -14.804 1.00 88.94 106 GLN A C 1
ATOM 787 O O . GLN A 1 106 ? 30.953 -7.991 -13.875 1.00 88.94 106 GLN A O 1
ATOM 792 N N . LEU A 1 107 ? 32.698 -7.114 -14.984 1.00 87.00 107 LEU A N 1
ATOM 793 C CA . LEU A 1 107 ? 33.731 -7.752 -14.148 1.00 87.00 107 LEU A CA 1
ATOM 794 C C . LEU A 1 107 ? 33.632 -7.366 -12.665 1.00 87.00 107 LEU A C 1
ATOM 796 O O . LEU A 1 107 ? 34.033 -8.135 -11.797 1.00 87.00 107 LEU A O 1
ATOM 800 N N . ASP A 1 108 ? 33.104 -6.178 -12.381 1.00 89.19 108 ASP A N 1
ATOM 801 C CA . ASP A 1 108 ? 32.983 -5.610 -11.044 1.00 89.19 108 ASP A CA 1
ATOM 802 C C . ASP A 1 108 ? 31.589 -5.789 -10.416 1.00 89.19 108 ASP A C 1
ATOM 804 O O . ASP A 1 108 ? 31.339 -5.222 -9.353 1.00 89.19 108 ASP A O 1
ATOM 808 N N . LEU A 1 109 ? 30.704 -6.589 -11.032 1.00 89.62 109 LEU A N 1
ATOM 809 C CA . LEU A 1 109 ? 29.386 -6.970 -10.496 1.00 89.62 109 LEU A CA 1
ATOM 810 C C . LEU A 1 109 ? 29.252 -8.500 -10.313 1.00 89.62 109 LEU A C 1
ATOM 812 O O . LEU A 1 109 ? 28.328 -9.117 -10.850 1.00 89.62 109 LEU A O 1
ATOM 816 N N . PRO A 1 110 ? 30.148 -9.167 -9.561 1.00 83.44 110 PRO A N 1
ATOM 817 C CA . PRO A 1 110 ? 30.123 -10.622 -9.450 1.00 83.44 110 PRO A CA 1
ATOM 818 C C . PRO A 1 110 ? 28.869 -11.125 -8.720 1.00 83.44 110 PRO A C 1
ATOM 820 O O . PRO A 1 110 ? 28.440 -10.559 -7.707 1.00 83.44 110 PRO A O 1
ATOM 823 N N . GLY A 1 111 ? 28.298 -12.230 -9.211 1.00 82.81 111 GLY A N 1
ATOM 824 C CA . GLY A 1 111 ? 27.206 -12.959 -8.552 1.00 82.81 111 GLY A CA 1
ATOM 825 C C . GLY A 1 111 ? 25.861 -12.225 -8.511 1.00 82.81 111 GLY A C 1
ATOM 826 O O . GLY A 1 111 ? 25.037 -12.519 -7.648 1.00 82.81 111 GLY A O 1
ATOM 827 N N . GLY A 1 112 ? 25.651 -11.226 -9.375 1.00 87.56 112 GLY A N 1
ATOM 828 C CA . GLY A 1 112 ? 24.336 -10.615 -9.572 1.00 87.56 112 GLY A CA 1
ATOM 829 C C . GLY A 1 112 ? 23.393 -11.530 -10.372 1.00 87.56 112 GLY A C 1
ATOM 830 O O . GLY A 1 112 ? 23.877 -12.291 -11.209 1.00 87.56 112 GLY A O 1
ATOM 831 N N . PRO A 1 113 ? 22.070 -11.466 -10.131 1.00 92.94 113 PRO A N 1
ATOM 832 C CA . PRO A 1 113 ? 21.080 -12.190 -10.920 1.00 92.94 113 PRO A CA 1
ATOM 833 C C . PRO A 1 113 ? 20.939 -11.602 -12.328 1.00 92.94 113 PRO A C 1
ATOM 835 O O . PRO A 1 113 ? 21.024 -10.387 -12.500 1.00 92.94 113 PRO A O 1
ATOM 838 N N . HIS A 1 114 ? 20.628 -12.455 -13.296 1.00 95.88 114 HIS A N 1
ATOM 839 C CA . HIS A 1 114 ? 20.382 -12.143 -14.703 1.00 95.88 114 HIS A CA 1
ATOM 840 C C . HIS A 1 114 ? 19.018 -12.672 -15.145 1.00 95.88 114 HIS A C 1
ATOM 842 O O . HIS A 1 114 ? 18.472 -13.620 -14.579 1.00 95.88 114 HIS A O 1
ATOM 848 N N . CYS A 1 115 ? 18.453 -12.086 -16.200 1.00 95.50 115 CYS A N 1
ATOM 849 C CA . CYS A 1 115 ? 17.104 -12.426 -16.662 1.00 95.50 115 CYS A CA 1
ATOM 850 C C . CYS A 1 115 ? 16.937 -13.871 -17.154 1.00 95.50 115 CYS A C 1
ATOM 852 O O . CYS A 1 115 ? 15.797 -14.303 -17.304 1.00 95.50 115 CYS A O 1
ATOM 854 N N . SER A 1 116 ? 18.019 -14.609 -17.422 1.00 95.56 116 SER A N 1
ATOM 855 C CA . SER A 1 116 ? 17.970 -16.018 -17.851 1.00 95.56 116 SER A CA 1
ATOM 856 C C . SER A 1 116 ? 18.456 -17.036 -16.823 1.00 95.56 116 SER A C 1
ATOM 858 O O . SER A 1 116 ? 18.399 -18.222 -17.141 1.00 95.56 116 SER A O 1
ATOM 860 N N . ASP A 1 117 ? 18.863 -16.626 -15.616 1.00 93.50 117 ASP A N 1
ATOM 861 C CA . ASP A 1 117 ? 19.436 -17.547 -14.616 1.00 93.50 117 ASP A CA 1
ATOM 862 C C . ASP A 1 117 ? 18.498 -18.725 -14.287 1.00 93.50 117 ASP A C 1
ATOM 864 O O . ASP A 1 117 ? 18.948 -19.865 -14.201 1.00 93.50 117 ASP A O 1
ATOM 868 N N . ASP A 1 118 ? 17.184 -18.478 -14.246 1.00 93.50 118 ASP A N 1
ATOM 869 C CA . ASP A 1 118 ? 16.149 -19.494 -14.000 1.00 93.50 118 ASP A CA 1
ATOM 870 C C . ASP A 1 118 ? 15.346 -19.829 -15.272 1.00 93.50 118 ASP A C 1
ATOM 872 O O . ASP A 1 118 ? 14.111 -19.879 -15.274 1.00 93.50 118 ASP A O 1
ATOM 876 N N . GLY A 1 119 ? 16.038 -19.989 -16.405 1.00 94.31 119 GLY A N 1
ATOM 877 C CA . GLY A 1 119 ? 15.410 -20.358 -17.679 1.00 94.31 119 GLY A CA 1
ATOM 878 C C . GLY A 1 119 ? 14.414 -19.312 -18.184 1.00 94.31 119 GLY A C 1
ATOM 879 O O . GLY A 1 119 ? 13.366 -19.663 -18.724 1.00 94.31 119 GLY A O 1
ATOM 880 N N . ASN A 1 120 ? 14.727 -18.028 -17.973 1.00 94.25 120 ASN A N 1
ATOM 881 C CA . ASN A 1 120 ? 13.849 -16.894 -18.276 1.00 94.25 120 ASN A CA 1
ATOM 882 C C . ASN A 1 120 ? 12.535 -16.903 -17.491 1.00 94.25 120 ASN A C 1
ATOM 884 O O . ASN A 1 120 ? 11.478 -16.551 -18.023 1.00 94.25 120 ASN A O 1
ATOM 888 N N . THR A 1 121 ? 12.597 -17.284 -16.215 1.00 93.81 121 THR A N 1
ATOM 889 C CA . THR A 1 121 ? 11.449 -17.217 -15.313 1.00 93.81 121 THR A CA 1
ATOM 890 C C . THR A 1 121 ? 11.798 -16.581 -13.973 1.00 93.81 121 THR A C 1
ATOM 892 O O . THR A 1 121 ? 12.949 -16.567 -13.561 1.00 93.81 121 THR A O 1
ATOM 895 N N . VAL A 1 122 ? 10.788 -16.052 -13.284 1.00 93.31 122 VAL A N 1
ATOM 896 C CA . VAL A 1 122 ? 10.837 -15.757 -11.845 1.00 93.31 122 VAL A CA 1
ATOM 897 C C . VAL A 1 122 ? 9.576 -16.357 -11.245 1.00 93.31 122 VAL A C 1
ATOM 899 O O . VAL A 1 122 ? 8.476 -16.074 -11.721 1.00 93.31 122 VAL A O 1
ATOM 902 N N . ASN A 1 123 ? 9.724 -17.222 -10.239 1.00 88.81 123 ASN A N 1
ATOM 903 C CA . ASN A 1 123 ? 8.609 -17.987 -9.663 1.00 88.81 123 ASN A CA 1
ATOM 904 C C . ASN A 1 123 ? 7.793 -18.768 -10.726 1.00 88.81 123 ASN A C 1
ATOM 906 O O . ASN A 1 123 ? 6.567 -18.820 -10.681 1.00 88.81 123 ASN A O 1
ATOM 910 N N . GLY A 1 124 ? 8.467 -19.307 -11.751 1.00 89.06 124 GLY A N 1
ATOM 911 C CA . GLY A 1 124 ? 7.828 -20.017 -12.867 1.00 89.06 124 GLY A CA 1
ATOM 912 C C . GLY A 1 124 ? 7.023 -19.136 -13.837 1.00 89.06 124 GLY A C 1
ATOM 913 O O . GLY A 1 124 ? 6.449 -19.655 -14.796 1.00 89.06 124 GLY A O 1
ATOM 914 N N . ALA A 1 125 ? 6.970 -17.817 -13.626 1.00 91.25 125 ALA A N 1
ATOM 915 C CA . ALA A 1 125 ? 6.354 -16.872 -14.551 1.00 91.25 125 ALA A CA 1
ATOM 916 C C . ALA A 1 125 ? 7.385 -16.349 -15.573 1.00 91.25 125 ALA A C 1
ATOM 918 O O . ALA A 1 125 ? 8.525 -16.088 -15.185 1.00 91.25 125 ALA A O 1
ATOM 919 N N . PRO A 1 126 ? 7.013 -16.157 -16.856 1.00 91.69 126 PRO A N 1
ATOM 920 C CA . PRO A 1 126 ? 7.937 -15.687 -17.890 1.00 91.69 126 PRO A CA 1
ATOM 921 C C . PRO A 1 126 ? 8.590 -14.338 -17.568 1.00 91.69 126 PRO A C 1
ATOM 923 O O . PRO A 1 126 ? 7.905 -13.373 -17.225 1.00 91.69 126 PRO A O 1
ATOM 926 N N . TYR A 1 127 ? 9.905 -14.261 -17.756 1.00 91.88 127 TYR A N 1
ATOM 927 C CA . TYR A 1 127 ? 10.733 -13.097 -17.463 1.00 91.88 127 TYR A CA 1
ATOM 928 C C . TYR A 1 127 ? 11.713 -12.829 -18.613 1.00 91.88 127 TYR A C 1
ATOM 930 O O . TYR A 1 127 ? 12.716 -13.517 -18.802 1.00 91.88 127 TYR A O 1
ATOM 938 N N . ALA A 1 128 ? 11.398 -11.825 -19.432 1.00 89.88 128 ALA A N 1
ATOM 939 C CA . ALA A 1 128 ? 12.158 -11.516 -20.641 1.00 89.88 128 ALA A CA 1
ATOM 940 C C . ALA A 1 128 ? 13.497 -10.817 -20.336 1.00 89.88 128 ALA A C 1
ATOM 942 O O . ALA A 1 128 ? 13.682 -10.207 -19.287 1.00 89.88 128 ALA A O 1
ATOM 943 N N . CYS A 1 129 ? 14.433 -10.823 -21.275 1.00 92.44 129 CYS A N 1
ATOM 944 C CA . CYS A 1 129 ? 15.611 -9.962 -21.176 1.00 92.44 129 CYS A CA 1
ATOM 945 C C . CYS A 1 129 ? 15.341 -8.583 -21.790 1.00 92.44 129 CYS A C 1
ATOM 947 O O . CYS A 1 129 ? 14.592 -8.447 -22.760 1.00 92.44 129 CYS A O 1
ATOM 949 N N . ARG A 1 130 ? 15.952 -7.549 -21.211 1.00 91.44 130 ARG A N 1
ATOM 950 C CA . ARG A 1 130 ? 15.784 -6.135 -21.574 1.00 91.44 130 ARG A CA 1
ATOM 951 C C . ARG A 1 130 ? 17.162 -5.502 -21.769 1.00 91.44 130 ARG A C 1
ATOM 953 O O . ARG A 1 130 ? 17.559 -4.587 -21.061 1.00 91.44 130 ARG A O 1
ATOM 960 N N . THR A 1 131 ? 17.913 -6.012 -22.744 1.00 90.94 131 THR A N 1
ATOM 961 C CA . THR A 1 131 ? 19.324 -5.637 -22.955 1.00 90.94 131 THR A CA 1
ATOM 962 C C . THR A 1 131 ? 19.534 -4.155 -23.266 1.00 90.94 131 THR A C 1
ATOM 964 O O . THR A 1 131 ? 20.610 -3.638 -23.001 1.00 90.94 131 THR A O 1
ATOM 967 N N . ILE A 1 132 ? 18.516 -3.444 -23.769 1.00 88.00 132 ILE A N 1
ATOM 968 C CA . ILE A 1 132 ? 18.576 -1.987 -23.974 1.00 88.00 132 ILE A CA 1
ATOM 969 C C . ILE A 1 132 ? 18.713 -1.260 -22.631 1.00 88.00 132 ILE A C 1
ATOM 971 O O . ILE A 1 132 ? 19.609 -0.435 -22.481 1.00 88.00 132 ILE A O 1
ATOM 975 N N . GLU A 1 133 ? 17.866 -1.571 -21.648 1.00 90.44 133 GLU A N 1
ATOM 976 C CA . GLU A 1 133 ? 18.027 -1.079 -20.277 1.00 90.44 133 GLU A CA 1
ATOM 977 C C . GLU A 1 133 ? 19.278 -1.668 -19.620 1.00 90.44 133 GLU A C 1
ATOM 979 O O . GLU A 1 133 ? 19.975 -0.961 -18.899 1.00 90.44 133 GLU A O 1
ATOM 984 N N . GLY A 1 134 ? 19.617 -2.920 -19.938 1.00 92.19 134 GLY A N 1
ATOM 985 C CA . GLY A 1 134 ? 20.832 -3.586 -19.471 1.00 92.19 134 GLY A CA 1
ATOM 986 C C . GLY A 1 134 ? 22.137 -2.885 -19.858 1.00 92.19 134 GLY A C 1
ATOM 987 O O . GLY A 1 134 ? 23.136 -3.028 -19.154 1.00 92.19 134 GLY A O 1
ATOM 988 N N . MET A 1 135 ? 22.135 -2.047 -20.901 1.00 89.62 135 MET A N 1
ATOM 989 C CA . MET A 1 135 ? 23.281 -1.195 -21.238 1.00 89.62 135 MET A CA 1
ATOM 990 C C . MET A 1 135 ? 23.592 -0.148 -20.163 1.00 89.62 135 MET A C 1
ATOM 992 O O . MET A 1 135 ? 24.719 0.341 -20.121 1.00 89.62 135 MET A O 1
ATOM 996 N N . GLU A 1 136 ? 22.651 0.205 -19.282 1.00 89.44 136 GLU A N 1
ATOM 997 C CA . GLU A 1 136 ? 22.899 1.136 -18.168 1.00 89.44 136 GLU A CA 1
ATOM 998 C C . GLU A 1 136 ? 23.739 0.487 -17.045 1.00 89.44 136 GLU A C 1
ATOM 1000 O O . GLU A 1 136 ? 24.179 1.182 -16.134 1.00 89.44 136 GLU A O 1
ATOM 1005 N N . ALA A 1 137 ? 24.035 -0.817 -17.132 1.00 92.75 137 ALA A N 1
ATOM 1006 C CA . ALA A 1 137 ? 24.944 -1.519 -16.225 1.00 92.75 137 ALA A CA 1
ATOM 1007 C C . ALA A 1 137 ? 26.438 -1.320 -16.545 1.00 92.75 137 ALA A C 1
ATOM 1009 O O . ALA A 1 137 ? 27.290 -1.693 -15.739 1.00 92.75 137 ALA A O 1
ATOM 1010 N N . SER A 1 138 ? 26.790 -0.768 -17.711 1.00 86.81 138 SER A N 1
ATOM 1011 C CA . SER A 1 138 ? 28.193 -0.586 -18.114 1.00 86.81 138 SER A CA 1
ATOM 1012 C C . SER A 1 138 ? 28.854 0.597 -17.399 1.00 86.81 138 SER A C 1
ATOM 1014 O O . SER A 1 138 ? 28.239 1.642 -17.205 1.00 86.81 138 SER A O 1
ATOM 1016 N N . THR A 1 139 ? 30.140 0.466 -17.059 1.00 80.81 139 THR A N 1
ATOM 1017 C CA . THR A 1 139 ? 30.957 1.547 -16.465 1.00 80.81 139 THR A CA 1
ATOM 1018 C C . THR A 1 139 ? 31.060 2.795 -17.345 1.00 80.81 139 THR A C 1
ATOM 1020 O O . THR A 1 139 ? 31.315 3.883 -16.841 1.00 80.81 139 THR A O 1
ATOM 1023 N N . VAL A 1 140 ? 30.873 2.653 -18.660 1.00 73.06 140 VAL A N 1
ATOM 1024 C CA . VAL A 1 140 ? 30.963 3.760 -19.628 1.00 73.06 140 VAL A CA 1
ATOM 1025 C C . VAL A 1 140 ? 29.664 4.569 -19.673 1.00 73.06 140 VAL A C 1
ATOM 1027 O O . VAL A 1 140 ? 29.669 5.767 -19.953 1.00 73.06 140 VAL A O 1
ATOM 1030 N N . THR A 1 141 ? 28.533 3.912 -19.428 1.00 65.56 141 THR A N 1
ATOM 1031 C CA . THR A 1 141 ? 27.187 4.451 -19.653 1.00 65.56 141 THR A CA 1
ATOM 1032 C C . THR A 1 141 ? 26.412 4.679 -18.365 1.00 65.56 141 THR A C 1
ATOM 1034 O O . THR A 1 141 ? 25.449 5.444 -18.409 1.00 65.56 141 THR A O 1
ATOM 1037 N N . ALA A 1 142 ? 26.827 4.114 -17.232 1.00 66.81 142 ALA A N 1
ATOM 1038 C CA . ALA A 1 142 ? 26.206 4.350 -15.939 1.00 66.81 142 ALA A CA 1
ATOM 1039 C C . ALA A 1 142 ? 26.577 5.732 -15.397 1.00 66.81 142 ALA A C 1
ATOM 1041 O O . ALA A 1 142 ? 27.741 6.114 -15.321 1.00 66.81 142 ALA A O 1
ATOM 1042 N N . ALA A 1 143 ? 25.563 6.504 -15.040 1.00 78.38 143 ALA A N 1
ATOM 1043 C CA . ALA A 1 143 ? 25.749 7.632 -14.152 1.00 78.38 143 ALA A CA 1
ATOM 1044 C C . ALA A 1 143 ? 24.501 7.692 -13.292 1.00 78.38 143 ALA A C 1
ATOM 1046 O O . ALA A 1 143 ? 23.478 8.235 -13.715 1.00 78.38 143 ALA A O 1
ATOM 1047 N N . LEU A 1 144 ? 24.594 7.098 -12.105 1.00 90.75 144 LEU A N 1
ATOM 1048 C CA . LEU A 1 144 ? 23.598 7.197 -11.040 1.00 90.75 144 LEU A CA 1
ATOM 1049 C C . LEU A 1 144 ? 23.046 8.631 -10.899 1.00 90.75 144 LEU A C 1
ATOM 1051 O O . LEU A 1 144 ? 21.844 8.826 -10.748 1.00 90.75 144 LEU A O 1
ATOM 1055 N N . ASP A 1 145 ? 23.906 9.637 -11.078 1.00 90.06 145 ASP A N 1
ATOM 1056 C CA . ASP A 1 145 ? 23.564 11.064 -10.999 1.00 90.06 145 ASP A CA 1
ATOM 1057 C C . ASP A 1 145 ? 22.657 11.582 -12.131 1.00 90.06 145 ASP A C 1
ATOM 1059 O O . ASP A 1 145 ? 22.110 12.677 -12.028 1.00 90.06 145 ASP A O 1
ATOM 1063 N N . ARG A 1 146 ? 22.453 10.819 -13.215 1.00 88.56 146 ARG A N 1
ATOM 1064 C CA . ARG A 1 146 ? 21.455 11.158 -14.246 1.00 88.56 146 ARG A CA 1
ATOM 1065 C C . ARG A 1 146 ? 20.031 10.889 -13.780 1.00 88.56 146 ARG A C 1
ATOM 1067 O O . ARG A 1 146 ? 19.102 11.352 -14.433 1.00 88.56 146 ARG A O 1
ATOM 1074 N N . TYR A 1 147 ? 19.835 10.117 -12.717 1.00 92.94 147 TYR A N 1
ATOM 1075 C CA . TYR A 1 147 ? 18.509 9.827 -12.195 1.00 92.94 147 TYR A CA 1
ATOM 1076 C C . TYR A 1 147 ? 18.173 10.837 -11.102 1.00 92.94 147 TYR A C 1
ATOM 1078 O O . TYR A 1 147 ? 18.740 10.818 -10.011 1.00 92.94 147 TYR A O 1
ATOM 1086 N N . VAL A 1 148 ? 17.242 11.733 -11.413 1.00 92.75 148 VAL A N 1
ATOM 1087 C CA . VAL A 1 148 ? 16.811 12.807 -10.517 1.00 92.75 148 VAL A CA 1
ATOM 1088 C C . VAL A 1 148 ? 15.516 12.417 -9.821 1.00 92.75 148 VAL A C 1
ATOM 1090 O O . VAL A 1 148 ? 14.660 11.751 -10.409 1.00 92.75 148 VAL A O 1
ATOM 1093 N N . LEU A 1 149 ? 15.368 12.811 -8.558 1.00 95.81 149 LEU A N 1
ATOM 1094 C CA . LEU A 1 149 ? 14.127 12.598 -7.826 1.00 95.81 149 LEU A CA 1
ATOM 1095 C C . LEU A 1 149 ? 13.038 13.497 -8.420 1.00 95.81 149 LEU A C 1
ATOM 1097 O O . LEU A 1 149 ? 13.193 14.716 -8.472 1.00 95.81 149 LEU A O 1
ATOM 1101 N N . VAL A 1 150 ? 11.938 12.888 -8.862 1.00 94.44 150 VAL A N 1
ATOM 1102 C CA . VAL A 1 150 ? 10.791 13.603 -9.450 1.00 94.44 150 VAL A CA 1
ATOM 1103 C C . VAL A 1 150 ? 9.554 13.587 -8.559 1.00 94.44 150 VAL A C 1
ATOM 1105 O O . VAL A 1 150 ? 8.548 14.207 -8.890 1.00 94.44 150 VAL A O 1
ATOM 1108 N N . GLY A 1 151 ? 9.597 12.862 -7.441 1.00 96.31 151 GLY A N 1
ATOM 1109 C CA . GLY A 1 151 ? 8.528 12.911 -6.456 1.00 96.31 151 GLY A CA 1
ATOM 1110 C C . GLY A 1 151 ? 8.752 12.027 -5.235 1.00 96.31 151 GLY A C 1
ATOM 1111 O O . GLY A 1 151 ? 9.312 10.930 -5.344 1.00 96.31 151 GLY A O 1
ATOM 1112 N N . LEU A 1 152 ? 8.260 12.509 -4.095 1.00 98.25 152 LEU A N 1
ATOM 1113 C CA . LEU A 1 152 ? 8.090 11.766 -2.850 1.00 98.25 152 LEU A CA 1
ATOM 1114 C C . LEU A 1 152 ? 6.604 11.546 -2.597 1.00 98.25 152 LEU A C 1
ATOM 1116 O O . LEU A 1 152 ? 5.817 12.483 -2.737 1.00 98.25 152 LEU A O 1
ATOM 1120 N N . PHE A 1 153 ? 6.222 10.341 -2.183 1.00 98.00 153 PHE A N 1
ATOM 1121 C CA . PHE A 1 153 ? 4.827 10.039 -1.885 1.00 98.00 153 PHE A CA 1
ATOM 1122 C C . PHE A 1 153 ? 4.674 9.391 -0.518 1.00 98.00 153 PHE A C 1
ATOM 1124 O O . PHE A 1 153 ? 5.282 8.359 -0.230 1.00 98.00 153 PHE A O 1
ATOM 1131 N N . ASN A 1 154 ? 3.811 9.994 0.290 1.00 98.12 154 ASN A N 1
ATOM 1132 C CA . ASN A 1 154 ? 3.346 9.444 1.548 1.00 98.12 154 ASN A CA 1
ATOM 1133 C C . ASN A 1 154 ? 2.245 8.425 1.263 1.00 98.12 154 ASN A C 1
ATOM 1135 O O . ASN A 1 154 ? 1.188 8.787 0.737 1.00 98.12 154 ASN A O 1
ATOM 1139 N N . ARG A 1 155 ? 2.496 7.160 1.607 1.00 96.75 155 ARG A N 1
ATOM 1140 C CA . ARG A 1 155 ? 1.506 6.086 1.549 1.00 96.75 155 ARG A CA 1
ATOM 1141 C C . ARG A 1 155 ? 1.143 5.568 2.938 1.00 96.75 155 ARG A C 1
ATOM 1143 O O . ARG A 1 155 ? 0.996 4.363 3.140 1.00 96.75 155 ARG A O 1
ATOM 1150 N N . PHE A 1 156 ? 0.982 6.470 3.909 1.00 97.50 156 PHE A N 1
ATOM 1151 C CA . PHE A 1 156 ? 0.431 6.137 5.227 1.00 97.50 156 PHE A CA 1
ATOM 1152 C C . PHE A 1 156 ? -0.959 5.482 5.129 1.00 97.50 156 PHE A C 1
ATOM 1154 O O . PHE A 1 156 ? -1.314 4.665 5.973 1.00 97.50 156 PHE A O 1
ATOM 1161 N N . ASP A 1 157 ? -1.715 5.750 4.056 1.00 95.88 157 ASP A N 1
ATOM 1162 C CA . ASP A 1 157 ? -2.963 5.050 3.725 1.00 95.88 157 ASP A CA 1
ATOM 1163 C C . ASP A 1 157 ? -2.808 3.519 3.660 1.00 95.88 157 ASP A C 1
ATOM 1165 O O . ASP A 1 157 ? -3.761 2.794 3.946 1.00 95.88 157 ASP A O 1
ATOM 1169 N N . LEU A 1 158 ? -1.603 3.017 3.369 1.00 94.38 158 LEU A N 1
ATOM 1170 C CA . LEU A 1 158 ? -1.288 1.587 3.337 1.00 94.38 158 LEU A CA 1
ATOM 1171 C C . LEU A 1 158 ? -0.914 0.990 4.700 1.00 94.38 158 LEU A C 1
ATOM 1173 O O . LEU A 1 158 ? -0.620 -0.203 4.769 1.00 94.38 158 LEU A O 1
ATOM 1177 N N . ALA A 1 159 ? -0.913 1.766 5.788 1.00 95.25 159 ALA A N 1
ATOM 1178 C CA . ALA A 1 159 ? -0.699 1.210 7.119 1.00 95.25 159 ALA A CA 1
ATOM 1179 C C . ALA A 1 159 ? -1.804 0.181 7.448 1.00 95.25 159 ALA A C 1
ATOM 1181 O O . ALA A 1 159 ? -2.992 0.453 7.246 1.00 95.25 159 ALA A O 1
ATOM 1182 N N . PRO A 1 160 ? -1.466 -1.021 7.933 1.00 92.62 160 PRO A N 1
ATOM 1183 C CA . PRO A 1 160 ? -2.466 -1.981 8.367 1.00 92.62 160 PRO A CA 1
ATOM 1184 C C . PRO A 1 160 ? -3.105 -1.525 9.683 1.00 92.62 160 PRO A C 1
ATOM 1186 O O . PRO A 1 160 ? -2.474 -0.873 10.512 1.00 92.62 160 PRO A O 1
ATOM 1189 N N . VAL A 1 161 ? -4.374 -1.886 9.891 1.00 91.12 161 VAL A N 1
ATOM 1190 C CA . VAL A 1 161 ? -5.149 -1.486 11.084 1.00 91.12 161 VAL A CA 1
ATOM 1191 C C . VAL A 1 161 ? -4.570 -2.018 12.400 1.00 91.12 161 VAL A C 1
ATOM 1193 O O . VAL A 1 161 ? -4.838 -1.456 13.461 1.00 91.12 161 VAL A O 1
ATOM 1196 N N . ASP A 1 162 ? -3.773 -3.085 12.331 1.00 91.88 162 ASP A N 1
ATOM 1197 C CA . ASP A 1 162 ? -3.038 -3.648 13.465 1.00 91.88 162 ASP A CA 1
ATOM 1198 C C . ASP A 1 162 ? -1.768 -2.855 13.814 1.00 91.88 162 ASP A C 1
ATOM 1200 O O . ASP A 1 162 ? -1.193 -3.049 14.882 1.00 91.88 162 ASP A O 1
ATOM 1204 N N . GLY A 1 163 ? -1.344 -1.930 12.947 1.00 94.31 163 GLY A N 1
ATOM 1205 C CA . GLY A 1 163 ? -0.114 -1.171 13.099 1.00 94.31 163 GLY A CA 1
ATOM 1206 C C . GLY A 1 163 ? 1.154 -2.001 12.903 1.00 94.31 163 GLY A C 1
ATOM 1207 O O . GLY A 1 163 ? 2.172 -1.658 13.493 1.00 94.31 163 GLY A O 1
ATOM 1208 N N . ALA A 1 164 ? 1.157 -3.069 12.101 1.00 93.56 164 ALA A N 1
ATOM 1209 C CA . ALA A 1 164 ? 2.390 -3.812 11.808 1.00 93.56 164 ALA A CA 1
ATOM 1210 C C . ALA A 1 164 ? 3.494 -2.923 11.188 1.00 93.56 164 ALA A C 1
ATOM 1212 O O . ALA A 1 164 ? 4.682 -3.154 11.413 1.00 93.56 164 ALA A O 1
ATOM 1213 N N . HIS A 1 165 ? 3.112 -1.881 10.443 1.00 95.31 165 HIS A N 1
ATOM 1214 C CA . HIS A 1 165 ? 4.006 -0.854 9.903 1.00 95.31 165 HIS A CA 1
ATOM 1215 C C . HIS A 1 165 ? 3.258 0.474 9.694 1.00 95.31 165 HIS A C 1
ATOM 1217 O O . HIS A 1 165 ? 2.029 0.514 9.700 1.00 95.31 165 HIS A O 1
ATOM 1223 N N . CYS A 1 166 ? 3.984 1.570 9.480 1.00 96.88 166 CYS A N 1
ATOM 1224 C CA . CYS A 1 166 ? 3.420 2.914 9.306 1.00 96.88 166 CYS A CA 1
ATOM 1225 C C . CYS A 1 166 ? 3.178 3.286 7.842 1.00 96.88 166 CYS A C 1
ATOM 1227 O O . CYS A 1 166 ? 3.358 4.428 7.437 1.00 96.88 166 CYS A O 1
ATOM 1229 N N . GLY A 1 167 ? 2.745 2.308 7.048 1.00 95.50 167 GLY A N 1
ATOM 1230 C CA . GLY A 1 167 ? 2.558 2.467 5.609 1.00 95.50 167 GLY A CA 1
ATOM 1231 C C . GLY A 1 167 ? 3.867 2.398 4.827 1.00 95.50 167 GLY A C 1
ATOM 1232 O O . GLY A 1 167 ? 4.838 1.777 5.267 1.00 95.50 167 GLY A O 1
ATOM 1233 N N . GLU A 1 168 ? 3.848 2.989 3.639 1.00 95.75 168 GLU A N 1
ATOM 1234 C CA . GLU A 1 168 ? 4.932 2.947 2.659 1.00 95.75 168 GLU A CA 1
ATOM 1235 C C . GLU A 1 168 ? 5.332 4.372 2.239 1.00 95.75 168 GLU A C 1
ATOM 1237 O O . GLU A 1 168 ? 4.514 5.291 2.230 1.00 95.75 168 GLU A O 1
ATOM 1242 N N . TYR A 1 169 ? 6.597 4.583 1.886 1.00 97.56 169 TYR A N 1
ATOM 1243 C CA . TYR A 1 169 ? 7.105 5.881 1.452 1.00 97.56 169 TYR A CA 1
ATOM 1244 C C . TYR A 1 169 ? 7.875 5.733 0.148 1.00 97.56 169 TYR A C 1
ATOM 1246 O O . TYR A 1 169 ? 8.915 5.072 0.085 1.00 97.56 169 TYR A O 1
ATOM 1254 N N . ARG A 1 170 ? 7.333 6.340 -0.910 1.00 97.25 170 ARG A N 1
ATOM 1255 C CA . ARG A 1 170 ? 7.824 6.183 -2.280 1.00 97.25 170 ARG A CA 1
ATOM 1256 C C . ARG A 1 170 ? 8.763 7.326 -2.656 1.00 97.25 170 ARG A C 1
ATOM 1258 O O . ARG A 1 170 ? 8.389 8.488 -2.541 1.00 97.25 170 ARG A O 1
ATOM 1265 N N . MET A 1 171 ? 9.921 6.990 -3.215 1.00 98.19 171 MET A N 1
ATOM 1266 C CA . MET A 1 171 ? 10.812 7.893 -3.949 1.00 98.19 171 MET A CA 1
ATOM 1267 C C . MET A 1 171 ? 10.841 7.471 -5.419 1.00 98.19 171 MET A C 1
ATOM 1269 O O . MET A 1 171 ? 11.274 6.362 -5.731 1.00 98.19 171 MET A O 1
ATOM 1273 N N . SER A 1 172 ? 10.389 8.333 -6.333 1.00 96.62 172 SER A N 1
ATOM 1274 C CA . SER A 1 172 ? 10.415 8.058 -7.777 1.00 96.62 172 SER A CA 1
ATOM 1275 C C . SER A 1 172 ? 11.565 8.806 -8.441 1.00 96.62 172 SER A C 1
ATOM 1277 O O . SER A 1 172 ? 11.507 10.028 -8.568 1.00 96.62 172 SER A O 1
ATOM 1279 N N . PHE A 1 173 ? 12.556 8.079 -8.947 1.00 96.25 173 PHE A N 1
ATOM 1280 C CA . PHE A 1 173 ? 13.673 8.647 -9.693 1.00 96.25 173 PHE A CA 1
ATOM 1281 C C . PHE A 1 173 ? 13.469 8.464 -11.192 1.00 96.25 173 PHE A C 1
ATOM 1283 O O . PHE A 1 173 ? 13.196 7.359 -11.666 1.00 96.25 173 PHE A O 1
ATOM 1290 N N . ALA A 1 174 ? 13.622 9.547 -11.946 1.00 92.44 174 ALA A N 1
ATOM 1291 C CA . ALA A 1 174 ? 13.538 9.529 -13.395 1.00 92.44 174 ALA A CA 1
ATOM 1292 C C . ALA A 1 174 ? 14.895 9.798 -14.024 1.00 92.44 174 ALA A C 1
ATOM 1294 O O . ALA A 1 174 ? 15.624 10.699 -13.611 1.00 92.44 174 ALA A O 1
ATOM 1295 N N . ARG A 1 175 ? 15.206 9.036 -15.071 1.00 88.62 175 ARG A N 1
ATOM 1296 C CA . ARG A 1 175 ? 16.347 9.304 -15.935 1.00 88.62 175 ARG A CA 1
ATOM 1297 C C . ARG A 1 175 ? 16.148 10.665 -16.587 1.00 88.62 175 ARG A C 1
ATOM 1299 O O . ARG A 1 175 ? 15.239 10.839 -17.401 1.00 88.62 175 ARG A O 1
ATOM 1306 N N . PHE A 1 176 ? 17.011 11.611 -16.246 1.00 77.31 176 PHE A N 1
ATOM 1307 C CA . PHE A 1 176 ? 17.056 12.907 -16.889 1.00 77.31 176 PHE A CA 1
ATOM 1308 C C . PHE A 1 176 ? 17.396 12.720 -18.366 1.00 77.31 176 PHE A C 1
ATOM 1310 O O . PHE A 1 176 ? 18.377 12.059 -18.721 1.00 77.31 176 PHE A O 1
ATOM 1317 N N . VAL A 1 177 ? 16.586 13.318 -19.236 1.00 66.00 177 VAL A N 1
ATOM 1318 C CA . VAL A 1 177 ? 16.891 13.398 -20.660 1.00 66.00 177 VAL A CA 1
ATOM 1319 C C . VAL A 1 177 ? 16.733 14.850 -21.093 1.00 66.00 177 VAL A C 1
ATOM 1321 O O . VAL A 1 177 ? 15.623 15.379 -21.001 1.00 66.00 177 VAL A O 1
ATOM 1324 N N . PRO A 1 178 ? 17.812 15.526 -21.531 1.00 60.09 178 PRO A N 1
ATOM 1325 C CA . PRO A 1 178 ? 17.716 16.919 -21.934 1.00 60.09 178 PRO A CA 1
ATOM 1326 C C . PRO A 1 178 ? 16.751 17.054 -23.116 1.00 60.09 178 PRO A C 1
ATOM 1328 O O . PRO A 1 178 ? 16.792 16.286 -24.084 1.00 60.09 178 PRO A O 1
ATOM 1331 N N . ALA A 1 179 ? 15.859 18.041 -23.044 1.00 54.41 179 ALA A N 1
ATOM 1332 C CA . ALA A 1 179 ? 15.000 18.384 -24.169 1.00 54.41 179 ALA A CA 1
ATOM 1333 C C . ALA A 1 179 ? 15.864 18.727 -25.406 1.00 54.41 179 ALA A C 1
ATOM 1335 O O . ALA A 1 179 ? 16.920 19.340 -25.250 1.00 54.41 179 ALA A O 1
ATOM 1336 N N . PRO A 1 180 ? 15.457 18.349 -26.635 1.00 53.47 180 PRO A N 1
ATOM 1337 C CA . PRO A 1 180 ? 14.179 17.745 -27.032 1.00 53.47 180 PRO A CA 1
ATOM 1338 C C . PRO A 1 180 ? 14.198 16.202 -27.087 1.00 53.47 180 PRO A C 1
ATOM 1340 O O . PRO A 1 180 ? 13.309 15.586 -27.678 1.00 53.47 180 PRO A O 1
ATOM 1343 N N . GLN A 1 181 ? 15.213 15.545 -26.520 1.00 53.00 181 GLN A N 1
ATOM 1344 C CA . GLN A 1 181 ? 15.455 14.111 -26.691 1.00 53.00 181 GLN A CA 1
ATOM 1345 C C . GLN A 1 181 ? 14.590 13.256 -25.747 1.00 53.00 181 GLN A C 1
ATOM 1347 O O . GLN A 1 181 ? 15.111 12.410 -25.040 1.00 53.00 181 GLN A O 1
ATOM 1352 N N . VAL A 1 182 ? 13.259 13.407 -25.747 1.00 54.09 182 VAL A N 1
ATOM 1353 C CA . VAL A 1 182 ? 12.302 12.692 -24.854 1.00 54.09 182 VAL A CA 1
ATOM 1354 C C . VAL A 1 182 ? 12.227 11.158 -25.102 1.00 54.09 182 VAL A C 1
ATOM 1356 O O . VAL A 1 182 ? 11.206 10.520 -24.872 1.00 54.09 182 VAL A O 1
ATOM 1359 N N . ARG A 1 183 ? 13.283 10.531 -25.635 1.00 58.75 183 ARG A N 1
ATOM 1360 C CA . ARG A 1 183 ? 13.269 9.208 -26.285 1.00 58.75 183 ARG A CA 1
ATOM 1361 C C . ARG A 1 183 ? 14.035 8.113 -25.533 1.00 58.75 183 ARG A C 1
ATOM 1363 O O . ARG A 1 183 ? 14.173 7.004 -26.036 1.00 58.75 183 ARG A O 1
ATOM 1370 N N . SER A 1 184 ? 14.481 8.391 -24.311 1.00 70.06 184 SER A N 1
ATOM 1371 C CA . SER A 1 184 ? 15.137 7.408 -23.433 1.00 70.06 184 SER A CA 1
ATOM 1372 C C . SER A 1 184 ? 14.764 7.661 -21.979 1.00 70.06 184 SER A C 1
ATOM 1374 O O . SER A 1 184 ? 15.626 7.820 -21.113 1.00 70.06 184 SER A O 1
ATOM 1376 N N . ARG A 1 185 ? 13.461 7.801 -21.729 1.00 81.19 185 ARG A N 1
ATOM 1377 C CA . ARG A 1 185 ? 12.960 7.917 -20.366 1.00 81.19 185 ARG A CA 1
ATOM 1378 C C . ARG A 1 185 ? 13.194 6.540 -19.684 1.00 81.19 185 ARG A C 1
ATOM 1380 O O . ARG A 1 185 ? 13.162 5.503 -20.342 1.00 81.19 185 ARG A O 1
ATOM 1387 N N . ASN A 1 186 ? 13.445 6.520 -18.382 1.00 88.56 186 ASN A N 1
ATOM 1388 C CA . ASN A 1 186 ? 13.500 5.298 -17.572 1.00 88.56 186 ASN A CA 1
ATOM 1389 C C . ASN A 1 186 ? 13.270 5.684 -16.108 1.00 88.56 186 ASN A C 1
ATOM 1391 O O . ASN A 1 186 ? 13.549 6.832 -15.747 1.00 88.56 186 ASN A O 1
ATOM 1395 N N . ARG A 1 187 ? 12.788 4.775 -15.260 1.00 92.06 187 ARG A N 1
ATOM 1396 C CA . ARG A 1 187 ? 12.641 5.047 -13.823 1.00 92.06 187 ARG A CA 1
ATOM 1397 C C . ARG A 1 187 ? 13.025 3.861 -12.962 1.00 92.06 187 ARG A C 1
ATOM 1399 O O . ARG A 1 187 ? 12.739 2.716 -13.309 1.00 92.06 187 ARG A O 1
ATOM 1406 N N . PHE A 1 188 ? 13.549 4.175 -11.785 1.00 95.38 188 PHE A N 1
ATOM 1407 C CA . PHE A 1 188 ? 13.508 3.283 -10.637 1.00 95.38 188 PHE A CA 1
ATOM 1408 C C . PHE A 1 188 ? 12.791 3.985 -9.484 1.00 95.38 188 PHE A C 1
ATOM 1410 O O . PHE A 1 188 ? 12.763 5.213 -9.383 1.00 95.38 188 PHE A O 1
ATOM 1417 N N . ILE A 1 189 ? 12.149 3.194 -8.643 1.00 97.06 189 ILE A N 1
ATOM 1418 C CA . ILE A 1 189 ? 11.247 3.653 -7.600 1.00 97.06 189 ILE A CA 1
ATOM 1419 C C . ILE A 1 189 ? 11.576 2.842 -6.355 1.00 97.06 189 ILE A C 1
ATOM 1421 O O . ILE A 1 189 ? 11.583 1.616 -6.409 1.00 97.06 189 ILE A O 1
ATOM 1425 N N . LEU A 1 190 ? 11.857 3.517 -5.248 1.00 98.00 190 LEU A N 1
ATOM 1426 C CA . LEU A 1 190 ? 12.040 2.883 -3.946 1.00 98.00 190 LEU A CA 1
ATOM 1427 C C . LEU A 1 190 ? 10.780 3.092 -3.121 1.00 98.00 190 LEU A C 1
ATOM 1429 O O . LEU A 1 190 ? 10.318 4.221 -2.999 1.00 98.00 190 LEU A O 1
ATOM 1433 N N . GLU A 1 191 ? 10.239 2.021 -2.562 1.00 97.19 191 GLU A N 1
ATOM 1434 C CA . GLU A 1 191 ? 8.995 2.016 -1.794 1.00 97.19 191 GLU A CA 1
ATOM 1435 C C . GLU A 1 191 ? 9.267 1.386 -0.436 1.00 97.19 191 GLU A C 1
ATOM 1437 O O . GLU A 1 191 ? 9.272 0.163 -0.275 1.00 97.19 191 GLU A O 1
ATOM 1442 N N . GLY A 1 192 ? 9.612 2.252 0.516 1.00 96.56 192 GLY A N 1
ATOM 1443 C CA . GLY A 1 192 ? 10.086 1.850 1.829 1.00 96.56 192 GLY A CA 1
ATOM 1444 C C . GLY A 1 192 ? 8.918 1.622 2.769 1.00 96.56 192 GLY A C 1
ATOM 1445 O O . GLY A 1 192 ? 8.199 2.571 3.072 1.00 96.56 192 GLY A O 1
ATOM 1446 N N . VAL A 1 193 ? 8.744 0.400 3.265 1.00 96.62 193 VAL A N 1
ATOM 1447 C CA . VAL A 1 193 ? 7.785 0.120 4.341 1.00 96.62 193 VAL A CA 1
ATOM 1448 C C . VAL A 1 193 ? 8.443 0.443 5.676 1.00 96.62 193 VAL A C 1
ATOM 1450 O O . VAL A 1 193 ? 9.408 -0.215 6.069 1.00 96.62 193 VAL A O 1
ATOM 1453 N N . LEU A 1 194 ? 7.938 1.469 6.364 1.00 96.31 194 LEU A N 1
ATOM 1454 C CA . LEU A 1 194 ? 8.516 1.929 7.625 1.00 96.31 194 LEU A CA 1
ATOM 1455 C C . LEU A 1 194 ? 7.947 1.124 8.802 1.00 96.31 194 LEU A C 1
ATOM 1457 O O . LEU A 1 194 ? 6.730 1.148 9.006 1.00 96.31 194 LEU A O 1
ATOM 1461 N N . PRO A 1 195 ? 8.781 0.454 9.612 1.00 95.25 195 PRO A N 1
ATOM 1462 C CA . PRO A 1 195 ? 8.329 -0.256 10.800 1.00 95.25 195 PRO A CA 1
ATOM 1463 C C . PRO A 1 195 ? 7.577 0.661 11.762 1.00 95.25 195 PRO A C 1
ATOM 1465 O O . PRO A 1 195 ? 7.900 1.841 11.899 1.00 95.25 195 PRO A O 1
ATOM 1468 N N . ASN A 1 196 ? 6.596 0.105 12.470 1.00 96.50 196 ASN A N 1
ATOM 1469 C CA . ASN A 1 196 ? 5.949 0.839 13.546 1.00 96.50 196 ASN A CA 1
ATOM 1470 C C . ASN A 1 196 ? 6.944 1.058 14.697 1.00 96.50 196 ASN A C 1
ATOM 1472 O O . ASN A 1 196 ? 7.463 0.072 15.226 1.00 96.50 196 ASN A O 1
ATOM 1476 N N . PRO A 1 197 ? 7.216 2.309 15.115 1.00 96.06 197 PRO A N 1
ATOM 1477 C CA . PRO A 1 197 ? 8.166 2.577 16.192 1.00 96.06 197 PRO A CA 1
ATOM 1478 C C . PRO A 1 197 ? 7.634 2.181 17.576 1.00 96.06 197 PRO A C 1
ATOM 1480 O O . PRO A 1 197 ? 8.381 2.143 18.551 1.00 96.06 197 PRO A O 1
ATOM 1483 N N . SER A 1 198 ? 6.340 1.884 17.705 1.00 96.25 198 SER A N 1
ATOM 1484 C CA . SER A 1 198 ? 5.732 1.381 18.939 1.00 96.25 198 SER A CA 1
ATOM 1485 C C . SER A 1 198 ? 4.641 0.342 18.638 1.00 96.25 198 SER A C 1
ATOM 1487 O O . SER A 1 198 ? 3.460 0.610 18.871 1.00 96.25 198 SER A O 1
ATOM 1489 N N . PRO A 1 199 ? 5.009 -0.873 18.173 1.00 94.44 199 PRO A N 1
ATOM 1490 C CA . PRO A 1 199 ? 4.054 -1.895 17.725 1.00 94.44 199 PRO A CA 1
ATOM 1491 C C . PRO A 1 199 ? 3.037 -2.306 18.794 1.00 94.44 199 PRO A C 1
ATOM 1493 O O . PRO A 1 199 ? 1.897 -2.629 18.478 1.00 94.44 199 PRO A O 1
ATOM 1496 N N . ALA A 1 200 ? 3.418 -2.239 20.074 1.00 93.75 200 ALA A N 1
ATOM 1497 C CA . ALA A 1 200 ? 2.522 -2.539 21.189 1.00 93.75 200 ALA A CA 1
ATOM 1498 C C . ALA A 1 200 ? 1.307 -1.593 21.261 1.00 93.75 200 ALA A C 1
ATOM 1500 O O . ALA A 1 200 ? 0.279 -1.966 21.817 1.00 93.75 200 ALA A O 1
ATOM 1501 N N . LEU A 1 201 ? 1.396 -0.380 20.708 1.00 96.12 201 LEU A N 1
ATOM 1502 C CA . LEU A 1 201 ? 0.268 0.552 20.635 1.00 96.12 201 LEU A CA 1
ATOM 1503 C C . LEU A 1 201 ? -0.635 0.287 19.419 1.00 96.12 201 LEU A C 1
ATOM 1505 O O . LEU A 1 201 ? -1.688 0.906 19.299 1.00 96.12 201 LEU A O 1
ATOM 1509 N N . GLY A 1 202 ? -0.267 -0.626 18.519 1.00 96.25 202 GLY A N 1
ATOM 1510 C CA . GLY A 1 202 ? -0.900 -0.773 17.211 1.00 96.25 202 GLY A CA 1
ATOM 1511 C C . GLY A 1 202 ? -0.786 0.505 16.386 1.00 96.25 202 GLY A C 1
ATOM 1512 O O . GLY A 1 202 ? 0.256 1.159 16.405 1.00 96.25 202 GLY A O 1
ATOM 1513 N N . LEU A 1 203 ? -1.850 0.880 15.670 1.00 97.00 203 LEU A N 1
ATOM 1514 C CA . LEU A 1 203 ? -1.833 2.009 14.733 1.00 97.00 203 LEU A CA 1
ATOM 1515 C C . LEU A 1 203 ? -1.411 3.345 15.381 1.00 97.00 203 LEU A C 1
ATOM 1517 O O . LEU A 1 203 ? -0.772 4.167 14.727 1.00 97.00 203 LEU A O 1
ATOM 1521 N N . GLU A 1 204 ? -1.692 3.550 16.672 1.00 98.19 204 GLU A N 1
ATOM 1522 C CA . GLU A 1 204 ? -1.256 4.741 17.417 1.00 98.19 204 GLU A CA 1
ATOM 1523 C C . GLU A 1 204 ? 0.267 4.922 17.442 1.00 98.19 204 GLU A C 1
ATOM 1525 O O . GLU A 1 204 ? 0.749 6.053 17.422 1.00 98.19 204 GLU A O 1
ATOM 1530 N N . GLY A 1 205 ? 1.039 3.832 17.401 1.00 97.69 205 GLY A N 1
ATOM 1531 C CA . GLY A 1 205 ? 2.498 3.913 17.331 1.00 97.69 205 GLY A CA 1
ATOM 1532 C C . GLY A 1 205 ? 3.002 4.663 16.092 1.00 97.69 205 GLY A C 1
ATOM 1533 O O . GLY A 1 205 ? 4.085 5.236 16.115 1.00 97.69 205 GLY A O 1
ATOM 1534 N N . CYS A 1 206 ? 2.189 4.766 15.039 1.00 98.25 206 CYS A N 1
ATOM 1535 C CA . CYS A 1 206 ? 2.525 5.507 13.828 1.00 98.25 206 CYS A CA 1
ATOM 1536 C C . CYS A 1 206 ? 2.208 7.005 13.877 1.00 98.25 206 CYS A C 1
ATOM 1538 O O . CYS A 1 206 ? 2.548 7.728 12.936 1.00 98.25 206 CYS A O 1
ATOM 1540 N N . ARG A 1 207 ? 1.586 7.500 14.955 1.00 98.38 207 ARG A N 1
ATOM 1541 C CA . ARG A 1 207 ? 1.187 8.907 15.069 1.00 98.38 207 ARG A CA 1
ATOM 1542 C C . ARG A 1 207 ? 2.338 9.899 14.873 1.00 98.38 207 ARG A C 1
ATOM 1544 O O . ARG A 1 207 ? 2.133 10.830 14.095 1.00 98.38 207 ARG A O 1
ATOM 1551 N N . PRO A 1 208 ? 3.538 9.712 15.458 1.00 98.31 208 PRO A N 1
ATOM 1552 C CA . PRO A 1 208 ? 4.646 10.645 15.244 1.00 98.31 208 PRO A CA 1
ATOM 1553 C C . PRO A 1 208 ? 5.053 10.761 13.769 1.00 98.31 208 PRO A C 1
ATOM 1555 O O . PRO A 1 208 ? 5.352 11.851 13.286 1.00 98.31 208 PRO A O 1
ATOM 1558 N N . VAL A 1 209 ? 5.005 9.651 13.027 1.00 98.38 209 VAL A N 1
ATOM 1559 C CA . VAL A 1 209 ? 5.343 9.633 11.598 1.00 98.38 209 VAL A CA 1
ATOM 1560 C C . VAL A 1 209 ? 4.270 10.353 10.778 1.00 98.38 209 VAL A C 1
ATOM 1562 O O . VAL A 1 209 ? 4.589 11.188 9.932 1.00 98.38 209 VAL A O 1
ATOM 1565 N N . ALA A 1 210 ? 2.991 10.086 11.053 1.00 98.50 210 ALA A N 1
ATOM 1566 C CA . ALA A 1 210 ? 1.878 10.769 10.394 1.00 98.50 210 ALA A CA 1
ATOM 1567 C C . ALA A 1 210 ? 1.881 12.284 10.665 1.00 98.50 210 ALA A C 1
ATOM 1569 O O . ALA A 1 210 ? 1.625 13.074 9.757 1.00 98.50 210 ALA A O 1
ATOM 1570 N N . GLN A 1 211 ? 2.212 12.695 11.894 1.00 98.50 211 GLN A N 1
ATOM 1571 C CA . GLN A 1 211 ? 2.347 14.101 12.279 1.00 98.50 211 GLN A CA 1
ATOM 1572 C C . GLN A 1 211 ? 3.498 14.789 11.543 1.00 98.50 211 GLN A C 1
ATOM 1574 O O . GLN A 1 211 ? 3.313 15.905 11.064 1.00 98.50 211 GLN A O 1
ATOM 1579 N N . ALA A 1 212 ? 4.650 14.127 11.397 1.00 98.38 212 ALA A N 1
ATOM 1580 C CA . ALA A 1 212 ? 5.771 14.663 10.627 1.00 98.38 212 ALA A CA 1
ATOM 1581 C C . ALA A 1 212 ? 5.378 14.925 9.164 1.00 98.38 212 ALA A C 1
ATOM 1583 O O . ALA A 1 212 ? 5.634 16.003 8.635 1.00 98.38 212 ALA A O 1
ATOM 1584 N N . TRP A 1 213 ? 4.677 13.987 8.523 1.00 98.56 213 TRP A N 1
ATOM 1585 C CA . TRP A 1 213 ? 4.171 14.209 7.167 1.00 98.56 213 TRP A CA 1
ATOM 1586 C C . TRP A 1 213 ? 3.131 15.328 7.088 1.00 98.56 213 TRP A C 1
ATOM 1588 O O . TRP A 1 213 ? 3.188 16.151 6.177 1.00 98.56 213 TRP A O 1
ATOM 1598 N N . ALA A 1 214 ? 2.198 15.394 8.039 1.00 98.56 214 ALA A N 1
ATOM 1599 C CA . ALA A 1 214 ? 1.195 16.454 8.083 1.00 98.56 214 ALA A CA 1
ATOM 1600 C C . ALA A 1 214 ? 1.820 17.848 8.250 1.00 98.56 214 ALA A C 1
ATOM 1602 O O . ALA A 1 214 ? 1.392 18.787 7.574 1.00 98.56 214 ALA A O 1
ATOM 1603 N N . ALA A 1 215 ? 2.859 17.965 9.085 1.00 98.25 215 ALA A N 1
ATOM 1604 C CA . ALA A 1 215 ? 3.558 19.217 9.370 1.00 98.25 215 ALA A CA 1
ATOM 1605 C C . ALA A 1 215 ? 4.169 19.867 8.119 1.00 98.25 215 ALA A C 1
ATOM 1607 O O . ALA A 1 215 ? 4.222 21.093 8.040 1.00 98.25 215 ALA A O 1
ATOM 1608 N N . LEU A 1 216 ? 4.551 19.082 7.102 1.00 98.25 216 LEU A N 1
ATOM 1609 C CA . LEU A 1 216 ? 5.052 19.615 5.828 1.00 98.25 216 LEU A CA 1
ATOM 1610 C C . LEU A 1 216 ? 4.053 20.563 5.143 1.00 98.25 216 LEU A C 1
ATOM 1612 O O . LEU A 1 216 ? 4.475 21.467 4.425 1.00 98.25 216 LEU A O 1
ATOM 1616 N N . SER A 1 217 ? 2.747 20.402 5.390 1.00 97.94 217 SER A N 1
ATOM 1617 C CA . SER A 1 217 ? 1.700 21.278 4.841 1.00 97.94 217 SER A CA 1
ATOM 1618 C C . SER A 1 217 ? 1.882 22.739 5.248 1.00 97.94 217 SER A C 1
ATOM 1620 O O . SER A 1 217 ? 1.658 23.637 4.440 1.00 97.94 217 SER A O 1
ATOM 1622 N N . THR A 1 218 ? 2.317 22.973 6.488 1.00 96.25 218 THR A N 1
ATOM 1623 C CA . THR A 1 218 ? 2.421 24.310 7.091 1.00 96.25 218 THR A CA 1
ATOM 1624 C C . THR A 1 218 ? 3.813 24.931 6.966 1.00 96.25 218 THR A C 1
ATOM 1626 O O . THR A 1 218 ? 4.000 26.080 7.352 1.00 96.25 218 THR A O 1
ATOM 1629 N N . LEU A 1 219 ? 4.800 24.183 6.456 1.00 96.38 219 LEU A N 1
ATOM 1630 C CA . LEU A 1 219 ? 6.161 24.678 6.247 1.00 96.38 219 LEU A CA 1
ATOM 1631 C C . LEU A 1 219 ? 6.254 25.417 4.905 1.00 96.38 219 LEU A C 1
ATOM 1633 O O . LEU A 1 219 ? 6.294 24.813 3.825 1.00 96.38 219 LEU A O 1
ATOM 1637 N N . GLU A 1 220 ? 6.302 26.745 4.980 1.00 92.00 220 GLU A N 1
ATOM 1638 C CA . GLU A 1 220 ? 6.359 27.608 3.799 1.00 92.00 220 GLU A CA 1
ATOM 1639 C C . GLU A 1 220 ? 7.734 27.582 3.127 1.00 92.00 220 GLU A C 1
ATOM 1641 O O . GLU A 1 220 ? 7.830 27.471 1.900 1.00 92.00 220 GLU A O 1
ATOM 1646 N N . ALA A 1 221 ? 8.807 27.641 3.921 1.00 92.56 221 ALA A N 1
ATOM 1647 C CA . ALA A 1 221 ? 10.168 27.700 3.409 1.00 92.56 221 ALA A CA 1
ATOM 1648 C C . ALA A 1 221 ? 10.632 26.324 2.889 1.00 92.56 221 ALA A C 1
ATOM 1650 O O . ALA A 1 221 ? 10.627 25.350 3.649 1.00 92.56 221 ALA A O 1
ATOM 1651 N N . PRO A 1 222 ? 11.133 26.221 1.639 1.00 91.19 222 PRO A N 1
ATOM 1652 C CA . PRO A 1 222 ? 11.680 24.967 1.120 1.00 91.19 222 PRO A CA 1
ATOM 1653 C C . PRO A 1 222 ? 12.786 24.377 2.003 1.00 91.19 222 PRO A C 1
ATOM 1655 O O . PRO A 1 222 ? 12.842 23.167 2.165 1.00 91.19 222 PRO A O 1
ATOM 1658 N N . ALA A 1 223 ? 13.622 25.215 2.625 1.00 94.38 223 ALA A N 1
ATOM 1659 C CA . ALA A 1 223 ? 14.686 24.763 3.522 1.00 94.38 223 ALA A CA 1
ATOM 1660 C C . ALA A 1 223 ? 14.156 24.037 4.776 1.00 94.38 223 ALA A C 1
ATOM 1662 O O . ALA A 1 223 ? 14.748 23.056 5.218 1.00 94.38 223 ALA A O 1
ATOM 1663 N N . GLU A 1 224 ? 13.020 24.472 5.326 1.00 97.12 224 GLU A N 1
ATOM 1664 C CA . GLU A 1 224 ? 12.386 23.804 6.471 1.00 97.12 224 GLU A CA 1
ATOM 1665 C C . GLU A 1 224 ? 11.772 22.465 6.052 1.00 97.12 224 GLU A C 1
ATOM 1667 O O . GLU A 1 224 ? 11.942 21.460 6.744 1.00 97.12 224 GLU A O 1
ATOM 1672 N N . ARG A 1 225 ? 11.125 22.419 4.875 1.00 96.56 225 ARG A N 1
ATOM 1673 C CA . ARG A 1 225 ? 10.640 21.159 4.289 1.00 96.56 225 ARG A CA 1
ATOM 1674 C C . ARG A 1 225 ? 11.785 20.180 4.051 1.00 96.56 225 ARG A C 1
ATOM 1676 O O . ARG A 1 225 ? 11.671 19.013 4.411 1.00 96.56 225 ARG A O 1
ATOM 1683 N N . GLN A 1 226 ? 12.895 20.654 3.488 1.00 96.81 226 GLN A N 1
ATOM 1684 C CA . GLN A 1 226 ? 14.099 19.854 3.265 1.00 96.81 226 GLN A CA 1
ATOM 1685 C C . GLN A 1 226 ? 14.648 19.287 4.575 1.00 96.81 226 GLN A C 1
ATOM 1687 O O . GLN A 1 226 ? 14.949 18.101 4.618 1.00 96.81 226 GLN A O 1
ATOM 1692 N N . ALA A 1 227 ? 14.735 20.087 5.642 1.00 97.88 227 ALA A N 1
ATOM 1693 C CA . ALA A 1 227 ? 15.224 19.619 6.938 1.00 97.88 227 ALA A CA 1
ATOM 1694 C C . ALA A 1 227 ? 14.342 18.502 7.524 1.00 97.88 227 ALA A C 1
ATOM 1696 O O . ALA A 1 227 ? 14.852 17.484 7.988 1.00 97.88 227 ALA A O 1
ATOM 1697 N N . LEU A 1 228 ? 13.014 18.642 7.452 1.00 98.19 228 LEU A N 1
ATOM 1698 C CA . LEU A 1 228 ? 12.105 17.597 7.928 1.00 98.19 228 LEU A CA 1
ATOM 1699 C C . LEU A 1 228 ? 12.157 16.333 7.054 1.00 98.19 228 LEU A C 1
ATOM 1701 O O . LEU A 1 228 ? 12.083 15.218 7.569 1.00 98.19 228 LEU A O 1
ATOM 1705 N N . LEU A 1 229 ? 12.321 16.482 5.738 1.00 98.25 229 LEU A N 1
ATOM 1706 C CA . LEU A 1 229 ? 12.505 15.349 4.830 1.00 98.25 229 LEU A CA 1
ATOM 1707 C C . LEU A 1 229 ? 13.860 14.658 5.018 1.00 98.25 229 LEU A C 1
ATOM 1709 O O . LEU A 1 229 ? 13.931 13.438 4.907 1.00 98.25 229 LEU A O 1
ATOM 1713 N N . GLU A 1 230 ? 14.914 15.400 5.348 1.00 98.06 230 GLU A N 1
ATOM 1714 C CA . GLU A 1 230 ? 16.218 14.848 5.719 1.00 98.06 230 GLU A CA 1
ATOM 1715 C C . GLU A 1 230 ? 16.089 13.974 6.977 1.00 98.06 230 GLU A C 1
ATOM 1717 O O . GLU A 1 230 ? 16.513 12.815 6.970 1.00 98.06 230 GLU A O 1
ATOM 1722 N N . ALA A 1 231 ? 15.381 14.462 8.001 1.00 97.94 231 ALA A N 1
ATOM 1723 C CA . ALA A 1 231 ? 15.075 13.682 9.197 1.00 97.94 231 ALA A CA 1
ATOM 1724 C C . ALA A 1 231 ? 14.242 12.426 8.878 1.00 97.94 231 ALA A C 1
ATOM 1726 O O . ALA A 1 231 ? 14.551 11.333 9.348 1.00 97.94 231 ALA A O 1
ATOM 1727 N N . LEU A 1 232 ? 13.210 12.540 8.035 1.00 97.62 232 LEU A N 1
ATOM 1728 C CA . LEU A 1 232 ? 12.372 11.404 7.626 1.00 97.62 232 LEU A CA 1
ATOM 1729 C C . LEU A 1 232 ? 13.159 10.334 6.857 1.00 97.62 232 LEU A C 1
ATOM 1731 O O . LEU A 1 232 ? 12.992 9.139 7.109 1.00 97.62 232 LEU A O 1
ATOM 1735 N N . PHE A 1 233 ? 13.984 10.738 5.891 1.00 98.00 233 PHE A N 1
ATOM 1736 C CA . PHE A 1 233 ? 14.562 9.814 4.915 1.00 98.00 233 PHE A CA 1
ATOM 1737 C C . PHE A 1 233 ? 15.991 9.383 5.229 1.00 98.00 233 PHE A C 1
ATOM 1739 O O . PHE A 1 233 ? 16.322 8.243 4.905 1.00 98.00 233 PHE A O 1
ATOM 1746 N N . PHE A 1 234 ? 16.815 10.222 5.858 1.00 98.25 234 PHE A N 1
ATOM 1747 C CA . PHE A 1 234 ? 18.247 9.963 6.046 1.00 98.25 234 PHE A CA 1
ATOM 1748 C C . PHE A 1 234 ? 18.645 9.749 7.507 1.00 98.25 234 PHE A C 1
ATOM 1750 O O . PHE A 1 234 ? 19.382 8.801 7.786 1.00 98.25 234 PHE A O 1
ATOM 1757 N N . GLU A 1 235 ? 18.136 10.562 8.433 1.00 97.38 235 GLU A N 1
ATOM 1758 C CA . GLU A 1 235 ? 18.616 10.585 9.826 1.00 97.38 235 GLU A CA 1
ATOM 1759 C C . GLU A 1 235 ? 17.775 9.715 10.777 1.00 97.38 235 GLU A C 1
ATOM 1761 O O . GLU A 1 235 ? 18.322 9.023 11.637 1.00 97.38 235 GLU A O 1
ATOM 1766 N N . GLY A 1 236 ? 16.455 9.697 10.582 1.00 96.38 236 GLY A N 1
ATOM 1767 C CA . GLY A 1 236 ? 15.463 9.180 11.525 1.00 96.38 236 GLY A CA 1
ATOM 1768 C C . GLY A 1 236 ? 14.7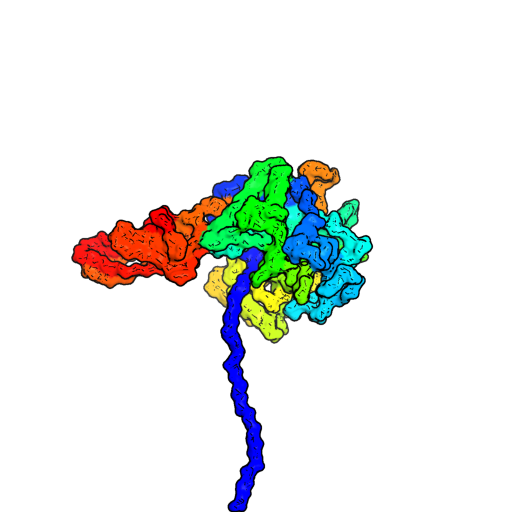95 10.316 12.308 1.00 96.38 236 GLY A C 1
ATOM 1769 O O . GLY A 1 236 ? 15.454 11.244 12.767 1.00 96.38 236 GLY A O 1
ATOM 1770 N N . LEU A 1 237 ? 13.469 10.247 12.473 1.00 95.25 237 LEU A N 1
ATOM 1771 C CA . LEU A 1 237 ? 12.679 11.332 13.079 1.00 95.25 237 LEU A CA 1
ATOM 1772 C C . LEU A 1 237 ? 12.986 11.567 14.563 1.00 95.25 237 LEU A C 1
ATOM 1774 O O . LEU A 1 237 ? 12.871 12.685 15.059 1.00 95.25 237 LEU A O 1
ATOM 1778 N N . ALA A 1 238 ? 13.284 10.492 15.289 1.00 93.56 238 ALA A N 1
ATOM 1779 C CA . ALA A 1 238 ? 13.535 10.492 16.723 1.00 93.56 238 ALA A CA 1
ATOM 1780 C C . ALA A 1 238 ? 14.205 9.164 17.123 1.00 93.56 238 ALA A C 1
ATOM 1782 O O . ALA A 1 238 ? 14.156 8.199 16.352 1.00 93.56 238 ALA A O 1
ATOM 1783 N N . PRO A 1 239 ? 14.776 9.050 18.336 1.00 91.81 239 PRO A N 1
ATOM 1784 C CA . PRO A 1 239 ? 15.216 7.762 18.864 1.00 91.81 239 PRO A CA 1
ATOM 1785 C C . PRO A 1 239 ? 14.104 6.705 18.770 1.00 91.81 239 PRO A C 1
ATOM 1787 O O . PRO A 1 239 ? 12.999 6.911 19.264 1.00 91.81 239 PRO A O 1
ATOM 1790 N N . GLY A 1 240 ? 14.395 5.576 18.118 1.00 90.50 240 GLY A N 1
ATOM 1791 C CA . GLY A 1 240 ? 13.423 4.501 17.880 1.00 90.50 240 GLY A CA 1
ATOM 1792 C C . GLY A 1 240 ? 12.576 4.646 16.607 1.00 90.50 240 GLY A C 1
ATOM 1793 O O . GLY A 1 240 ? 11.854 3.711 16.272 1.00 90.50 240 GLY A O 1
ATOM 1794 N N . ILE A 1 241 ? 12.695 5.753 15.864 1.00 94.81 241 ILE A N 1
ATOM 1795 C CA . ILE A 1 241 ? 12.060 5.945 14.552 1.00 94.81 241 ILE A CA 1
ATOM 1796 C C . ILE A 1 241 ? 13.157 6.018 13.478 1.00 94.81 241 ILE A C 1
ATOM 1798 O O . ILE A 1 241 ? 13.745 7.085 13.281 1.00 94.81 241 ILE A O 1
ATOM 1802 N N . PRO A 1 242 ? 13.482 4.899 12.803 1.00 94.62 242 PRO A N 1
ATOM 1803 C CA . PRO A 1 242 ? 14.581 4.860 11.845 1.00 94.62 242 PRO A CA 1
ATOM 1804 C C . PRO A 1 242 ? 14.267 5.674 10.577 1.00 94.62 242 PRO A C 1
ATOM 1806 O O . PRO A 1 242 ? 13.096 5.909 10.269 1.00 94.62 242 PRO A O 1
ATOM 1809 N N . PRO A 1 243 ? 15.293 6.071 9.805 1.00 97.38 243 PRO A N 1
ATOM 1810 C CA . PRO A 1 243 ? 15.090 6.711 8.510 1.00 97.38 243 PRO A CA 1
ATOM 1811 C C . PRO A 1 243 ? 14.395 5.775 7.520 1.00 97.38 243 PRO A C 1
ATOM 1813 O O . PRO A 1 243 ? 14.653 4.570 7.500 1.00 97.38 243 PRO A O 1
ATOM 1816 N N . VAL A 1 244 ? 13.573 6.330 6.626 1.00 97.44 244 VAL A N 1
ATOM 1817 C CA . VAL A 1 244 ? 12.925 5.565 5.547 1.00 97.44 244 VAL A CA 1
ATOM 1818 C C . VAL A 1 244 ? 13.957 4.858 4.665 1.00 97.44 244 VAL A C 1
ATOM 1820 O O . VAL A 1 244 ? 13.748 3.705 4.281 1.00 97.44 244 VAL A O 1
ATOM 1823 N N . ILE A 1 245 ? 15.087 5.501 4.349 1.00 98.12 245 ILE A N 1
ATOM 1824 C CA . ILE A 1 245 ? 16.167 4.867 3.588 1.00 98.12 245 ILE A CA 1
ATOM 1825 C C . ILE A 1 245 ? 16.923 3.935 4.529 1.00 98.12 245 ILE A C 1
ATOM 1827 O O . ILE A 1 245 ? 17.838 4.356 5.233 1.00 98.12 245 ILE A O 1
ATOM 1831 N N . HIS A 1 246 ? 16.514 2.669 4.521 1.00 96.44 246 HIS A N 1
ATOM 1832 C CA . HIS A 1 246 ? 17.184 1.574 5.201 1.00 96.44 246 HIS A CA 1
ATOM 1833 C C . HIS A 1 246 ? 16.960 0.257 4.448 1.00 96.44 246 HIS A C 1
ATOM 1835 O O . HIS A 1 246 ? 15.831 0.008 4.021 1.00 96.44 246 HIS A O 1
ATOM 1841 N N . PRO A 1 247 ? 17.965 -0.629 4.293 1.00 94.31 247 PRO A N 1
ATOM 1842 C CA . PRO A 1 247 ? 17.802 -1.869 3.531 1.00 94.31 247 PRO A CA 1
ATOM 1843 C C . PRO A 1 247 ? 16.618 -2.741 3.957 1.00 94.31 247 PRO A C 1
ATOM 1845 O O . PRO A 1 247 ? 15.912 -3.301 3.116 1.00 94.31 247 PRO A O 1
ATOM 1848 N N . GLN A 1 248 ? 16.356 -2.796 5.266 1.00 94.69 248 GLN A N 1
ATOM 1849 C CA . GLN A 1 248 ? 15.245 -3.567 5.828 1.00 94.69 248 GLN A CA 1
ATOM 1850 C C . GLN A 1 248 ? 13.873 -3.046 5.391 1.00 94.69 248 GLN A C 1
ATOM 1852 O O . GLN A 1 248 ? 12.903 -3.783 5.494 1.00 94.69 248 GLN A O 1
ATOM 1857 N N . HIS A 1 249 ? 13.764 -1.819 4.883 1.00 96.69 249 HIS A N 1
ATOM 1858 C CA . HIS A 1 249 ? 12.490 -1.244 4.447 1.00 96.69 249 HIS A CA 1
ATOM 1859 C C . HIS A 1 249 ? 12.166 -1.566 2.984 1.00 96.69 249 HIS A C 1
ATOM 1861 O O . HIS A 1 249 ? 11.074 -1.244 2.539 1.00 96.69 249 HIS A O 1
ATOM 1867 N N . TYR A 1 250 ? 13.080 -2.209 2.244 1.00 96.38 250 TYR A N 1
ATOM 1868 C CA . TYR A 1 250 ? 12.932 -2.528 0.813 1.00 96.38 250 TYR A CA 1
ATOM 1869 C C . TYR A 1 250 ? 12.996 -4.034 0.527 1.00 96.38 250 TYR A C 1
ATOM 1871 O O . TYR A 1 250 ? 13.372 -4.453 -0.568 1.00 96.38 250 TYR A O 1
ATOM 1879 N N . GLY A 1 251 ? 12.668 -4.860 1.520 1.00 93.25 251 GLY A N 1
ATOM 1880 C CA . GLY A 1 251 ? 12.611 -6.313 1.395 1.00 93.25 251 GLY A CA 1
ATOM 1881 C C . GLY A 1 251 ? 13.582 -7.079 2.288 1.00 93.25 251 GLY A C 1
ATOM 1882 O O . GLY A 1 251 ? 13.351 -8.269 2.498 1.00 93.25 251 GLY A O 1
ATOM 1883 N N . ASP A 1 252 ? 14.615 -6.460 2.870 1.00 92.19 252 ASP A N 1
ATOM 1884 C CA . ASP A 1 252 ? 15.593 -7.143 3.739 1.00 92.19 252 ASP A CA 1
ATOM 1885 C C . ASP A 1 252 ? 15.087 -7.328 5.181 1.00 92.19 252 ASP A C 1
ATOM 1887 O O . ASP A 1 252 ? 15.766 -7.028 6.158 1.00 92.19 252 ASP A O 1
ATOM 1891 N N . ASN A 1 253 ? 13.849 -7.784 5.328 1.00 91.69 253 ASN A N 1
ATOM 1892 C CA . ASN A 1 253 ? 13.200 -8.029 6.610 1.00 91.69 253 ASN A CA 1
ATOM 1893 C C . ASN A 1 253 ? 12.498 -9.401 6.602 1.00 91.69 253 ASN A C 1
ATOM 1895 O O . ASN A 1 253 ? 12.251 -9.950 5.521 1.00 91.69 253 ASN A O 1
ATOM 1899 N N . PRO A 1 254 ? 12.158 -9.961 7.782 1.00 89.56 254 PRO A N 1
ATOM 1900 C CA . PRO A 1 254 ? 11.505 -11.268 7.881 1.00 89.56 254 PRO A CA 1
ATOM 1901 C C . PRO A 1 254 ? 10.172 -11.368 7.130 1.00 89.56 254 PRO A C 1
ATOM 1903 O O . PRO A 1 254 ? 9.840 -12.436 6.627 1.00 89.56 254 PRO A O 1
ATOM 1906 N N . ALA A 1 255 ? 9.427 -10.264 7.026 1.00 85.94 255 ALA A N 1
ATOM 1907 C CA . ALA A 1 255 ? 8.149 -10.222 6.319 1.00 85.94 255 ALA A CA 1
ATOM 1908 C C . ALA A 1 255 ? 8.303 -10.057 4.793 1.00 85.94 255 ALA A C 1
ATOM 1910 O O . ALA A 1 255 ? 7.334 -10.211 4.056 1.00 85.94 255 ALA A O 1
ATOM 1911 N N . GLY A 1 256 ? 9.505 -9.736 4.297 1.00 89.06 256 GLY A N 1
ATOM 1912 C CA . GLY A 1 256 ? 9.760 -9.448 2.885 1.00 89.06 256 GLY A CA 1
ATOM 1913 C C . GLY A 1 256 ? 9.041 -8.205 2.344 1.00 89.06 256 GLY A C 1
ATOM 1914 O O . GLY A 1 256 ? 8.900 -8.083 1.127 1.00 89.06 256 GLY A O 1
ATOM 1915 N N . VAL A 1 257 ? 8.577 -7.302 3.218 1.00 89.75 257 VAL A N 1
ATOM 1916 C CA . VAL A 1 257 ? 7.808 -6.101 2.838 1.00 89.75 257 VAL A CA 1
ATOM 1917 C C . VAL A 1 257 ? 8.698 -4.973 2.317 1.00 89.75 257 VAL A C 1
ATOM 1919 O O . VAL A 1 257 ? 9.891 -4.926 2.625 1.00 89.75 257 VAL A O 1
ATOM 1922 N N . GLY A 1 258 ? 8.101 -4.061 1.549 1.00 93.56 258 GLY A N 1
ATOM 1923 C CA . GLY A 1 258 ? 8.809 -3.003 0.835 1.00 93.56 258 GLY A CA 1
ATOM 1924 C C . GLY A 1 258 ? 9.468 -3.504 -0.443 1.00 93.56 258 GLY A C 1
ATOM 1925 O O . GLY A 1 258 ? 9.670 -4.709 -0.629 1.00 93.56 258 GLY A O 1
ATOM 1926 N N . GLN A 1 259 ? 9.761 -2.595 -1.367 1.00 94.75 259 GLN A N 1
ATOM 1927 C CA . GLN A 1 259 ? 10.192 -2.985 -2.706 1.00 94.75 259 GLN A CA 1
ATOM 1928 C C . GLN A 1 259 ? 10.976 -1.897 -3.434 1.00 94.75 259 GLN A C 1
ATOM 1930 O O . GLN A 1 259 ? 10.941 -0.713 -3.099 1.00 94.75 259 GLN A O 1
ATOM 1935 N N . VAL A 1 260 ? 11.665 -2.332 -4.483 1.00 97.31 260 VAL A N 1
ATOM 1936 C CA . VAL A 1 260 ? 12.210 -1.471 -5.525 1.00 97.31 260 VAL A CA 1
ATOM 1937 C C . VAL A 1 260 ? 11.519 -1.846 -6.829 1.00 97.31 260 VAL A C 1
ATOM 1939 O O . VAL A 1 260 ? 11.486 -3.017 -7.197 1.00 97.31 260 VAL A O 1
ATOM 1942 N N . ARG A 1 261 ? 10.956 -0.876 -7.545 1.00 95.31 261 ARG A N 1
ATOM 1943 C CA . ARG A 1 261 ? 10.330 -1.102 -8.853 1.00 95.31 261 ARG A CA 1
ATOM 1944 C C . ARG A 1 261 ? 11.075 -0.360 -9.939 1.00 95.31 261 ARG A C 1
ATOM 1946 O O . ARG A 1 261 ? 11.617 0.717 -9.710 1.00 95.31 261 ARG A O 1
ATOM 1953 N N . VAL A 1 262 ? 11.049 -0.906 -11.142 1.00 94.44 262 VAL A N 1
ATOM 1954 C CA . VAL A 1 262 ? 11.493 -0.200 -12.347 1.00 94.44 262 VAL A CA 1
ATOM 1955 C C . VAL A 1 262 ? 10.321 0.003 -13.279 1.00 94.44 262 VAL A C 1
ATOM 1957 O O . VAL A 1 262 ? 9.403 -0.815 -13.339 1.00 94.44 262 VAL A O 1
ATOM 1960 N N . ASN A 1 263 ? 10.366 1.109 -14.007 1.00 90.94 263 ASN A N 1
ATOM 1961 C CA . ASN A 1 263 ? 9.417 1.426 -15.053 1.00 90.94 263 ASN A CA 1
ATOM 1962 C C . ASN A 1 263 ? 10.211 1.804 -16.309 1.00 90.94 263 ASN A C 1
ATOM 1964 O O . ASN A 1 263 ? 10.783 2.894 -16.395 1.00 90.94 263 ASN A O 1
ATOM 1968 N N . MET A 1 264 ? 10.298 0.842 -17.224 1.00 88.94 264 MET A N 1
ATOM 1969 C CA . MET A 1 264 ? 11.247 0.804 -18.329 1.00 88.94 264 MET A CA 1
ATOM 1970 C C . MET A 1 264 ? 10.554 1.113 -19.650 1.00 88.94 264 MET A C 1
ATOM 1972 O O . MET A 1 264 ? 9.534 0.508 -19.979 1.00 88.94 264 MET A O 1
ATOM 1976 N N . PHE A 1 265 ? 11.124 2.055 -20.398 1.00 82.62 265 PHE A N 1
ATOM 1977 C CA . PHE A 1 265 ? 10.653 2.484 -21.718 1.00 82.62 265 PHE A CA 1
ATOM 1978 C C . PHE A 1 265 ? 11.802 3.119 -22.526 1.00 82.62 265 PHE A C 1
ATOM 1980 O O . PHE A 1 265 ? 11.635 4.151 -23.189 1.00 82.62 265 PHE A O 1
ATOM 1987 N N . ILE A 1 266 ? 13.006 2.530 -22.453 1.00 83.31 266 ILE A N 1
ATOM 1988 C CA . ILE A 1 266 ? 14.130 2.978 -23.281 1.00 83.31 266 ILE A CA 1
ATOM 1989 C C . ILE A 1 266 ? 13.937 2.441 -24.705 1.00 83.31 266 ILE A C 1
ATOM 1991 O O . ILE A 1 266 ? 13.769 1.241 -24.933 1.00 83.31 266 ILE A O 1
ATOM 1995 N N . GLN A 1 267 ? 13.979 3.349 -25.682 1.00 76.56 267 GLN A N 1
ATOM 1996 C CA . GLN A 1 267 ? 13.851 3.021 -27.102 1.00 76.56 267 GLN A CA 1
ATOM 1997 C C . GLN A 1 267 ? 15.226 2.830 -27.747 1.00 76.56 267 GLN A C 1
ATOM 1999 O O . GLN A 1 267 ? 16.155 3.591 -27.482 1.00 76.56 267 GLN A O 1
ATOM 2004 N N . ALA A 1 268 ? 15.328 1.868 -28.670 1.00 70.00 268 ALA A N 1
ATOM 2005 C CA . ALA A 1 268 ? 16.549 1.614 -29.446 1.00 70.00 268 ALA A CA 1
ATOM 2006 C C . ALA A 1 268 ? 16.808 2.650 -30.563 1.00 70.00 268 ALA A C 1
ATOM 2008 O O . ALA A 1 268 ? 17.804 2.551 -31.274 1.00 70.00 268 ALA A O 1
ATOM 2009 N N . GLY A 1 269 ? 15.895 3.605 -30.776 1.00 68.25 269 GLY A N 1
ATOM 2010 C CA . GLY A 1 269 ? 15.977 4.592 -31.852 1.00 68.25 269 GLY A CA 1
ATOM 2011 C C . GLY A 1 269 ? 14.612 5.135 -32.282 1.00 68.25 269 GLY A C 1
ATOM 2012 O O . GLY A 1 269 ? 13.565 4.725 -31.780 1.00 68.25 269 GLY A O 1
ATOM 2013 N N . ILE A 1 270 ? 14.612 6.075 -33.231 1.00 65.38 270 ILE A N 1
ATOM 2014 C CA . ILE A 1 270 ? 13.385 6.660 -33.790 1.00 65.38 270 ILE A CA 1
ATOM 2015 C C . ILE A 1 270 ? 12.558 5.571 -34.489 1.00 65.38 270 ILE A C 1
ATOM 2017 O O . ILE A 1 270 ? 13.061 4.896 -35.378 1.00 65.38 270 ILE A O 1
ATOM 2021 N N . GLY A 1 271 ? 11.286 5.424 -34.104 1.00 64.75 271 GLY A N 1
ATOM 2022 C CA . GLY A 1 271 ? 10.367 4.447 -34.704 1.00 64.75 271 GLY A CA 1
ATOM 2023 C C . GLY A 1 271 ? 10.537 3.012 -34.195 1.00 64.75 271 GLY A C 1
ATOM 2024 O O . GLY A 1 271 ? 9.769 2.141 -34.598 1.00 64.75 271 GLY A O 1
ATOM 2025 N N . ALA A 1 272 ? 11.496 2.759 -33.296 1.00 69.81 272 ALA A N 1
ATOM 2026 C CA . ALA A 1 272 ? 11.633 1.462 -32.649 1.00 69.81 272 ALA A CA 1
ATOM 2027 C C . ALA A 1 272 ? 10.460 1.201 -31.681 1.00 69.81 272 ALA A C 1
ATOM 2029 O O . ALA A 1 272 ? 9.940 2.145 -31.074 1.00 69.81 272 ALA A O 1
ATOM 2030 N N . PRO A 1 273 ? 10.064 -0.072 -31.489 1.00 68.56 273 PRO A N 1
ATOM 2031 C CA . PRO A 1 273 ? 9.193 -0.481 -30.397 1.00 68.56 273 PRO A CA 1
ATOM 2032 C C . PRO A 1 273 ? 9.588 0.148 -29.059 1.00 68.56 273 PRO A C 1
ATOM 2034 O O . PRO A 1 273 ? 10.760 0.131 -28.682 1.00 68.56 273 PRO A O 1
ATOM 2037 N N . ASN A 1 274 ? 8.598 0.657 -28.326 1.00 71.31 274 ASN A N 1
ATOM 2038 C CA . ASN A 1 274 ? 8.775 1.184 -26.978 1.00 71.31 274 ASN A CA 1
ATOM 2039 C C . ASN A 1 274 ? 8.040 0.292 -25.971 1.00 71.31 274 ASN A C 1
ATOM 2041 O O . ASN A 1 274 ? 6.949 0.660 -25.544 1.00 71.31 274 ASN A O 1
ATOM 2045 N N . PRO A 1 275 ? 8.550 -0.906 -25.648 1.00 76.88 275 PRO A N 1
ATOM 2046 C CA . PRO A 1 275 ? 7.887 -1.758 -24.675 1.00 76.88 275 PRO A CA 1
ATOM 2047 C C . PRO A 1 275 ? 7.929 -1.073 -23.308 1.00 76.88 275 PRO A C 1
ATOM 2049 O O . PRO A 1 275 ? 9.000 -0.844 -22.754 1.00 76.88 275 PRO A O 1
ATOM 2052 N N . TRP A 1 276 ? 6.753 -0.739 -22.781 1.00 85.25 276 TRP A N 1
ATOM 2053 C CA . TRP A 1 276 ? 6.603 -0.215 -21.431 1.00 85.25 276 TRP A CA 1
ATOM 2054 C C . TRP A 1 276 ? 6.472 -1.383 -20.464 1.00 85.25 276 TRP A C 1
ATOM 2056 O O . TRP A 1 276 ? 5.414 -2.006 -20.380 1.00 85.25 276 TRP A O 1
ATOM 2066 N N . MET A 1 277 ? 7.558 -1.671 -19.750 1.00 88.69 277 MET A N 1
ATOM 2067 C CA . MET A 1 277 ? 7.659 -2.821 -18.862 1.00 88.69 277 MET A CA 1
ATOM 2068 C C . MET A 1 277 ? 7.954 -2.403 -17.423 1.00 88.69 277 MET A C 1
ATOM 2070 O O . MET A 1 277 ? 8.820 -1.567 -17.171 1.00 88.69 277 MET A O 1
ATOM 2074 N N . LEU A 1 278 ? 7.264 -3.029 -16.476 1.00 92.00 278 LEU A N 1
ATOM 2075 C CA . LEU A 1 278 ? 7.485 -2.873 -15.047 1.00 92.00 278 LEU A CA 1
ATOM 2076 C C . LEU A 1 278 ? 7.999 -4.171 -14.440 1.00 92.00 278 LEU A C 1
ATOM 2078 O O . LEU A 1 278 ? 7.586 -5.264 -14.839 1.00 92.00 278 LEU A O 1
ATOM 2082 N N . ARG A 1 279 ? 8.903 -4.041 -13.469 1.00 94.31 279 ARG A N 1
ATOM 2083 C CA . ARG A 1 279 ? 9.452 -5.159 -12.692 1.00 94.31 279 ARG A CA 1
ATOM 2084 C C . ARG A 1 279 ? 9.625 -4.753 -11.243 1.00 94.31 279 ARG A C 1
ATOM 2086 O O . ARG A 1 279 ? 9.762 -3.565 -10.943 1.00 94.31 279 ARG A O 1
ATOM 2093 N N . GLU A 1 280 ? 9.641 -5.751 -10.376 1.00 95.75 280 GLU A N 1
ATOM 2094 C CA . GLU A 1 280 ? 9.828 -5.586 -8.944 1.00 95.75 280 GLU A CA 1
ATOM 2095 C C . GLU A 1 280 ? 11.081 -6.324 -8.475 1.00 95.75 280 GLU A C 1
ATOM 2097 O O . GLU A 1 280 ? 11.430 -7.400 -8.963 1.00 95.75 280 GLU A O 1
ATOM 2102 N N . PHE A 1 281 ? 11.745 -5.728 -7.496 1.00 97.50 281 PHE A N 1
ATOM 2103 C CA . PHE A 1 281 ? 12.921 -6.242 -6.830 1.00 97.50 281 PHE A CA 1
ATOM 2104 C C . PHE A 1 281 ? 12.752 -6.094 -5.323 1.00 97.50 281 PHE A C 1
ATOM 2106 O O . PHE A 1 281 ? 12.103 -5.165 -4.831 1.00 97.50 281 PHE A O 1
ATOM 2113 N N . LYS A 1 282 ? 13.410 -6.981 -4.584 1.00 96.12 282 LYS A N 1
ATOM 2114 C CA . LYS A 1 282 ? 13.685 -6.796 -3.160 1.00 96.12 282 LYS A CA 1
ATOM 2115 C C . LYS A 1 282 ? 15.160 -6.486 -2.976 1.00 96.12 282 LYS A C 1
ATOM 2117 O O . LYS A 1 282 ? 16.007 -7.068 -3.650 1.00 96.12 282 LYS A O 1
ATOM 2122 N N . LEU A 1 283 ? 15.471 -5.610 -2.035 1.00 94.56 283 LEU A N 1
ATOM 2123 C CA . LEU A 1 283 ? 16.827 -5.455 -1.542 1.00 94.56 283 LEU A CA 1
ATOM 2124 C C . LEU A 1 283 ? 17.080 -6.544 -0.497 1.00 94.56 283 LEU A C 1
ATOM 2126 O O . LEU A 1 283 ? 16.265 -6.726 0.404 1.00 94.56 283 LEU A O 1
ATOM 2130 N N . LYS A 1 284 ? 18.168 -7.300 -0.636 1.00 92.38 284 LYS A N 1
ATOM 2131 C CA . LYS A 1 284 ? 18.521 -8.396 0.275 1.00 92.38 284 LYS A CA 1
ATOM 2132 C C . LYS A 1 284 ? 20.003 -8.363 0.596 1.00 92.38 284 LYS A C 1
ATOM 2134 O O . LYS A 1 284 ? 20.826 -8.204 -0.308 1.00 92.38 284 LYS A O 1
ATOM 2139 N N . ARG A 1 285 ? 20.350 -8.559 1.868 1.00 90.56 285 ARG A N 1
ATOM 2140 C CA . ARG A 1 285 ? 21.721 -8.900 2.256 1.00 90.56 285 ARG A CA 1
ATOM 2141 C C . ARG A 1 285 ? 21.933 -10.386 2.001 1.00 90.56 285 ARG A C 1
ATOM 2143 O O . ARG A 1 285 ? 21.286 -11.229 2.614 1.00 90.56 285 ARG A O 1
ATOM 2150 N N . GLN A 1 286 ? 22.822 -10.694 1.068 1.00 87.94 286 GLN A N 1
ATOM 2151 C CA . GLN A 1 286 ? 23.271 -12.050 0.790 1.00 87.94 286 GLN A CA 1
ATOM 2152 C C . GLN A 1 286 ? 24.668 -12.213 1.365 1.00 87.94 286 GLN A C 1
ATOM 2154 O O . GLN A 1 286 ? 25.600 -11.546 0.918 1.00 87.94 286 GLN A O 1
ATOM 2159 N N . CYS A 1 287 ? 24.780 -13.060 2.380 1.00 83.00 287 CYS A N 1
ATOM 2160 C CA . CYS A 1 287 ? 26.027 -13.288 3.089 1.00 83.00 287 CYS A CA 1
ATOM 2161 C C . CYS A 1 287 ? 26.631 -14.631 2.691 1.00 83.00 287 CYS A C 1
ATOM 2163 O O . CYS A 1 287 ? 25.917 -15.635 2.639 1.00 83.00 287 CYS A O 1
ATOM 2165 N N . ASP A 1 288 ? 27.932 -14.641 2.426 1.00 77.38 288 ASP A N 1
ATOM 2166 C CA . ASP A 1 288 ? 28.740 -15.854 2.464 1.00 77.38 288 ASP A CA 1
ATOM 2167 C C . ASP A 1 288 ? 29.293 -16.077 3.889 1.00 77.38 288 ASP A C 1
ATOM 2169 O O . ASP A 1 288 ? 28.749 -15.557 4.867 1.00 77.38 288 ASP A O 1
ATOM 2173 N N . THR A 1 289 ? 30.329 -16.907 4.043 1.00 70.56 289 THR A N 1
ATOM 2174 C CA . THR A 1 289 ? 30.905 -17.238 5.356 1.00 70.56 289 THR A CA 1
ATOM 2175 C C . THR A 1 289 ? 31.523 -16.047 6.092 1.00 70.56 289 THR A C 1
ATOM 2177 O O . THR A 1 289 ? 31.695 -16.135 7.308 1.00 70.56 289 THR A O 1
ATOM 2180 N N . THR A 1 290 ? 31.877 -14.965 5.395 1.00 67.38 290 THR A N 1
ATOM 2181 C CA . THR A 1 290 ? 32.595 -13.816 5.972 1.00 67.38 290 THR A CA 1
ATOM 2182 C C . THR A 1 290 ? 32.068 -12.455 5.519 1.00 67.38 290 THR A C 1
ATOM 2184 O O . THR A 1 290 ? 32.196 -11.499 6.282 1.00 67.38 290 THR A O 1
ATOM 2187 N N . ASP A 1 291 ? 31.429 -12.359 4.352 1.00 76.94 291 ASP A N 1
ATOM 2188 C CA . ASP A 1 291 ? 31.046 -11.103 3.713 1.00 76.94 291 ASP A CA 1
ATOM 2189 C C . ASP A 1 291 ? 29.565 -11.066 3.321 1.00 76.94 291 ASP A C 1
ATOM 2191 O O . ASP A 1 291 ? 29.009 -12.005 2.753 1.00 76.94 291 ASP A O 1
ATOM 2195 N N . CYS A 1 292 ? 28.913 -9.934 3.596 1.00 83.38 292 CYS A N 1
ATOM 2196 C CA . CYS A 1 292 ? 27.533 -9.671 3.204 1.00 83.38 292 CYS A CA 1
ATOM 2197 C C . CYS A 1 292 ? 27.486 -8.641 2.078 1.00 83.38 292 CYS A C 1
ATOM 2199 O O . CYS A 1 292 ? 27.921 -7.500 2.231 1.00 83.38 292 CYS A O 1
ATOM 2201 N N . THR A 1 293 ? 26.878 -9.019 0.959 1.00 87.44 293 THR A N 1
ATOM 2202 C CA . THR A 1 293 ? 26.643 -8.123 -0.171 1.00 87.44 293 THR A CA 1
ATOM 2203 C C . THR A 1 293 ? 25.171 -7.758 -0.260 1.00 87.44 293 THR A C 1
ATOM 2205 O O . THR A 1 293 ? 24.294 -8.623 -0.263 1.00 87.44 293 THR A O 1
ATOM 2208 N N . LEU A 1 294 ? 24.891 -6.460 -0.357 1.00 91.69 294 LEU A N 1
ATOM 2209 C CA . LEU A 1 294 ? 23.549 -5.967 -0.630 1.00 91.69 294 LEU A CA 1
ATOM 2210 C C . LEU A 1 294 ? 23.237 -6.118 -2.120 1.00 91.69 294 LEU A C 1
ATOM 2212 O O . LEU A 1 294 ? 24.001 -5.637 -2.954 1.00 91.69 294 LEU A O 1
ATOM 2216 N N . ARG A 1 295 ? 22.120 -6.766 -2.458 1.00 92.81 295 ARG A N 1
ATOM 2217 C CA . ARG A 1 295 ? 21.723 -7.016 -3.849 1.00 92.81 295 ARG A CA 1
ATOM 2218 C C . ARG A 1 295 ? 20.259 -6.707 -4.097 1.00 92.81 295 ARG A C 1
ATOM 2220 O O . ARG A 1 295 ? 19.415 -6.938 -3.231 1.00 92.81 295 ARG A O 1
ATOM 2227 N N . LEU A 1 296 ? 19.963 -6.248 -5.308 1.00 95.06 296 LEU A N 1
ATOM 2228 C CA . LEU A 1 296 ? 18.612 -6.196 -5.854 1.00 95.06 296 LEU A CA 1
ATOM 2229 C C . LEU A 1 296 ? 18.273 -7.557 -6.458 1.00 95.06 296 LEU A C 1
ATOM 2231 O O . LEU A 1 296 ? 18.881 -7.986 -7.437 1.00 95.06 296 LEU A O 1
ATOM 2235 N N . VAL A 1 297 ? 17.309 -8.238 -5.857 1.00 95.38 297 VAL A N 1
ATOM 2236 C CA . VAL A 1 297 ? 16.871 -9.577 -6.250 1.00 95.38 297 VAL A CA 1
ATOM 2237 C C . VAL A 1 297 ? 15.533 -9.455 -6.979 1.00 95.38 297 VAL A C 1
ATOM 2239 O O . VAL A 1 297 ? 14.580 -8.966 -6.363 1.00 95.38 297 VAL A O 1
ATOM 2242 N N . PRO A 1 298 ? 15.436 -9.865 -8.261 1.00 96.50 298 PRO A N 1
ATOM 2243 C CA . PRO A 1 298 ? 14.170 -9.906 -8.982 1.00 96.50 298 PRO A CA 1
ATOM 2244 C C . PRO A 1 298 ? 13.119 -10.713 -8.219 1.00 96.50 298 PRO A C 1
ATOM 2246 O O . PRO A 1 298 ? 13.409 -11.765 -7.649 1.00 96.50 298 PRO A O 1
ATOM 2249 N N . THR A 1 299 ? 11.884 -10.232 -8.215 1.00 95.25 299 THR A N 1
ATOM 2250 C CA . THR A 1 299 ? 10.736 -10.958 -7.671 1.00 95.25 299 THR A CA 1
ATOM 2251 C C . THR A 1 299 ? 9.535 -10.783 -8.594 1.00 95.25 299 THR A C 1
ATOM 2253 O O . THR A 1 299 ? 9.574 -10.014 -9.555 1.00 95.25 299 THR A O 1
ATOM 2256 N N . THR A 1 300 ? 8.464 -11.526 -8.339 1.00 93.62 300 THR A N 1
ATOM 2257 C CA . THR A 1 300 ? 7.200 -11.309 -9.044 1.00 93.62 300 THR A CA 1
ATOM 2258 C C . THR A 1 300 ? 6.642 -9.923 -8.735 1.00 93.62 300 THR A C 1
ATOM 2260 O O . THR A 1 300 ? 6.807 -9.401 -7.631 1.00 93.62 300 THR A O 1
ATOM 2263 N N . VAL A 1 301 ? 5.948 -9.343 -9.708 1.00 92.19 301 VAL A N 1
ATOM 2264 C CA . VAL A 1 301 ? 5.258 -8.065 -9.562 1.00 92.19 301 VAL A CA 1
ATOM 2265 C C . VAL A 1 301 ? 4.001 -8.302 -8.734 1.00 92.19 301 VAL A C 1
ATOM 2267 O O . VAL A 1 301 ? 3.099 -9.026 -9.162 1.00 92.19 301 VAL A O 1
ATOM 2270 N N . LYS A 1 302 ? 3.936 -7.730 -7.530 1.00 90.00 302 LYS A N 1
ATOM 2271 C CA . LYS A 1 302 ? 2.833 -8.043 -6.611 1.00 90.00 302 LYS A CA 1
ATOM 2272 C C . LYS A 1 302 ? 1.500 -7.506 -7.128 1.00 90.00 302 LYS A C 1
ATOM 2274 O O . LYS A 1 302 ? 1.439 -6.518 -7.865 1.00 90.00 302 LYS A O 1
ATOM 2279 N N . SER A 1 303 ? 0.422 -8.193 -6.750 1.00 87.69 303 SER A N 1
ATOM 2280 C CA . SER A 1 303 ? -0.958 -7.866 -7.143 1.00 87.69 303 SER A CA 1
ATOM 2281 C C . SER A 1 303 ? -1.195 -7.830 -8.660 1.00 87.69 303 SER A C 1
ATOM 2283 O O . SER A 1 303 ? -2.148 -7.218 -9.141 1.00 87.69 303 SER A O 1
ATOM 2285 N N . THR A 1 304 ? -0.329 -8.504 -9.417 1.00 91.56 304 THR A N 1
ATOM 2286 C CA . THR A 1 304 ? -0.345 -8.568 -10.881 1.00 91.56 304 THR A CA 1
ATOM 2287 C C . THR A 1 304 ? -0.325 -10.046 -11.274 1.00 91.56 304 THR A C 1
ATOM 2289 O O . THR A 1 304 ? 0.743 -10.585 -11.565 1.00 91.56 304 THR A O 1
ATOM 2292 N N . PRO A 1 305 ? -1.472 -10.751 -11.215 1.00 93.25 305 PRO A N 1
ATOM 2293 C CA . PRO A 1 305 ? -1.545 -12.149 -11.609 1.00 93.25 305 PRO A CA 1
ATOM 2294 C C . PRO A 1 305 ? -1.230 -12.306 -13.093 1.00 93.25 305 PRO A C 1
ATOM 2296 O O . PRO A 1 305 ? -1.397 -11.380 -13.883 1.00 93.25 305 PRO A O 1
ATOM 2299 N N . ARG A 1 306 ? -0.820 -13.506 -13.492 1.00 92.50 306 ARG A N 1
ATOM 2300 C CA . ARG A 1 306 ? -0.655 -13.830 -14.906 1.00 92.50 306 ARG A CA 1
ATOM 2301 C C . ARG A 1 306 ? -1.989 -13.738 -15.651 1.00 92.50 306 ARG A C 1
ATOM 2303 O O . ARG A 1 306 ? -2.950 -14.428 -15.315 1.00 92.50 306 ARG A O 1
ATOM 2310 N N . GLY A 1 307 ? -2.034 -12.931 -16.705 1.00 92.19 307 GLY A N 1
ATOM 2311 C CA . GLY A 1 307 ? -3.240 -12.691 -17.492 1.00 92.19 307 GLY A CA 1
ATOM 2312 C C . GLY A 1 307 ? -3.802 -13.949 -18.141 1.00 92.19 307 GLY A C 1
ATOM 2313 O O . GLY A 1 307 ? -5.018 -14.126 -18.171 1.00 92.19 307 GLY A O 1
ATOM 2314 N N . ASP A 1 308 ? -2.942 -14.882 -18.563 1.00 92.00 308 ASP A N 1
ATOM 2315 C CA . ASP A 1 308 ? -3.366 -16.155 -19.152 1.00 92.00 308 ASP A CA 1
ATOM 2316 C C . ASP A 1 308 ? -4.144 -17.055 -18.176 1.00 92.00 308 ASP A C 1
ATOM 2318 O O . ASP A 1 308 ? -4.732 -18.048 -18.603 1.00 92.00 308 ASP A O 1
ATOM 2322 N N . PHE A 1 309 ? -4.197 -16.723 -16.881 1.00 95.25 309 PHE A N 1
ATOM 2323 C CA . PHE A 1 309 ? -5.024 -17.438 -15.906 1.00 95.25 309 PHE A CA 1
ATOM 2324 C C . PHE A 1 309 ? -6.505 -17.044 -15.956 1.00 95.25 309 PHE A C 1
ATOM 2326 O O . PHE A 1 309 ? -7.356 -17.853 -15.572 1.00 95.25 309 PHE A O 1
ATOM 2333 N N . PHE A 1 310 ? -6.836 -15.865 -16.493 1.00 95.44 310 PHE A N 1
ATOM 2334 C CA . PHE A 1 310 ? -8.225 -15.452 -16.732 1.00 95.44 310 PHE A CA 1
ATOM 2335 C C . PHE A 1 310 ? -8.867 -16.180 -17.920 1.00 95.44 310 PHE A C 1
ATOM 2337 O O . PHE A 1 310 ? -10.092 -16.242 -18.009 1.00 95.44 310 PHE A O 1
ATOM 2344 N N . ASN A 1 311 ? -8.059 -16.769 -18.803 1.00 93.69 311 ASN A N 1
ATOM 2345 C CA . ASN A 1 311 ? -8.542 -17.553 -19.930 1.00 93.69 311 ASN A CA 1
ATOM 2346 C C . ASN A 1 311 ? -8.942 -18.968 -19.478 1.00 93.69 311 ASN A C 1
ATOM 2348 O O . ASN A 1 311 ? -8.096 -19.767 -19.071 1.00 93.69 311 ASN A O 1
ATOM 2352 N N . LEU A 1 312 ? -10.228 -19.313 -19.608 1.00 94.38 312 LEU A N 1
ATOM 2353 C CA . LEU A 1 312 ? -10.749 -20.638 -19.246 1.00 94.38 312 LEU A CA 1
ATOM 2354 C C . LEU A 1 312 ? -10.088 -21.784 -20.036 1.00 94.38 312 LEU A C 1
ATOM 2356 O O . LEU A 1 312 ? -9.978 -22.895 -19.522 1.00 94.38 312 LEU A O 1
ATOM 2360 N N . GLN A 1 313 ? -9.610 -21.523 -21.257 1.00 93.38 313 GLN A N 1
ATOM 2361 C CA . GLN A 1 313 ? -8.914 -22.517 -22.085 1.00 93.38 313 GLN A CA 1
ATOM 2362 C C . GLN A 1 313 ? -7.556 -22.924 -21.494 1.00 93.38 313 GLN A C 1
ATOM 2364 O O . GLN A 1 313 ? -7.019 -23.973 -21.845 1.00 93.38 313 GLN A O 1
ATOM 2369 N N . ASN A 1 314 ? -6.999 -22.125 -20.580 1.00 93.75 314 ASN A N 1
ATOM 2370 C CA . ASN A 1 314 ? -5.823 -22.506 -19.816 1.00 93.75 314 ASN A CA 1
ATOM 2371 C C . ASN A 1 314 ? -6.224 -23.473 -18.696 1.00 93.75 314 ASN A C 1
ATOM 2373 O O . ASN A 1 314 ? -6.679 -23.071 -17.618 1.00 93.75 314 ASN A O 1
ATOM 2377 N N . THR A 1 315 ? -6.041 -24.764 -18.964 1.00 95.50 315 THR A N 1
ATOM 2378 C CA . THR A 1 315 ? -6.360 -25.866 -18.048 1.00 95.50 315 THR A CA 1
ATOM 2379 C C . THR A 1 315 ? -5.176 -26.286 -17.178 1.00 95.50 315 THR A C 1
ATOM 2381 O O . THR A 1 315 ? -5.215 -27.356 -16.570 1.00 95.50 315 THR A O 1
ATOM 2384 N N . SER A 1 316 ? -4.100 -25.492 -17.121 1.00 96.50 316 SER A N 1
ATOM 2385 C CA . SER A 1 316 ? -3.003 -25.783 -16.195 1.00 96.50 316 SER A CA 1
ATOM 2386 C C . SER A 1 316 ? -3.510 -25.751 -14.742 1.00 96.50 316 SER A C 1
ATOM 2388 O O . SER A 1 316 ? -4.363 -24.917 -14.418 1.00 96.50 316 SER A O 1
ATOM 2390 N N . PRO A 1 317 ? -2.994 -26.613 -13.840 1.00 97.62 317 PRO A N 1
ATOM 2391 C CA . PRO A 1 317 ? -3.454 -26.654 -12.449 1.00 97.62 317 PRO A CA 1
ATOM 2392 C C . PRO A 1 317 ? -3.396 -25.293 -11.745 1.00 97.62 317 PRO A C 1
ATOM 2394 O O . PRO A 1 317 ? -4.288 -24.958 -10.971 1.00 97.62 317 PRO A O 1
ATOM 2397 N N . LEU A 1 318 ? -2.378 -24.483 -12.056 1.00 96.00 318 LEU A N 1
ATOM 2398 C CA . LEU A 1 318 ? -2.202 -23.163 -11.459 1.00 96.00 318 LEU A CA 1
ATOM 2399 C C . LEU A 1 318 ? -3.237 -22.142 -11.962 1.00 96.00 318 LEU A C 1
ATOM 2401 O O . LEU A 1 318 ? -3.742 -21.357 -11.166 1.00 96.00 318 LEU A O 1
ATOM 2405 N N . ALA A 1 319 ? -3.612 -22.188 -13.245 1.00 96.44 319 ALA A N 1
ATOM 2406 C CA . ALA A 1 319 ? -4.658 -21.328 -13.799 1.00 96.44 319 ALA A CA 1
ATOM 2407 C C . ALA A 1 319 ? -6.052 -21.683 -13.253 1.00 96.44 319 ALA A C 1
ATOM 2409 O O . ALA A 1 319 ? -6.847 -20.792 -12.958 1.00 96.44 319 ALA A O 1
ATOM 2410 N N . VAL A 1 320 ? -6.341 -22.978 -13.072 1.00 97.94 320 VAL A N 1
ATOM 2411 C CA . VAL A 1 320 ? -7.576 -23.446 -12.417 1.00 97.94 320 VAL A CA 1
ATOM 2412 C C . VAL A 1 320 ? -7.626 -22.952 -10.969 1.00 97.94 320 VAL A C 1
ATOM 2414 O O . VAL A 1 320 ? -8.584 -22.281 -10.595 1.00 97.94 320 VAL A O 1
ATOM 2417 N N . ALA A 1 321 ? -6.559 -23.178 -10.197 1.00 98.31 321 ALA A N 1
ATOM 2418 C CA . ALA A 1 321 ? -6.471 -22.729 -8.807 1.00 98.31 321 ALA A CA 1
ATOM 2419 C C . ALA A 1 321 ? -6.575 -21.200 -8.668 1.00 98.31 321 ALA A C 1
ATOM 2421 O O . ALA A 1 321 ? -7.183 -20.707 -7.717 1.00 98.31 321 ALA A O 1
ATOM 2422 N N . PHE A 1 322 ? -6.019 -20.440 -9.619 1.00 97.75 322 PHE A N 1
ATOM 2423 C CA . PHE A 1 322 ? -6.187 -18.990 -9.659 1.00 97.75 322 PHE A CA 1
ATOM 2424 C C . PHE A 1 322 ? -7.656 -18.596 -9.806 1.00 97.75 322 PHE A C 1
ATOM 2426 O O . PHE A 1 322 ? -8.116 -17.730 -9.071 1.00 97.75 322 PHE A O 1
ATOM 2433 N N . ARG A 1 323 ? -8.397 -19.210 -10.736 1.00 98.25 323 ARG A N 1
ATOM 2434 C CA . ARG A 1 323 ? -9.812 -18.877 -10.959 1.00 98.25 323 ARG A CA 1
ATOM 2435 C C . ARG A 1 323 ? -10.674 -19.228 -9.749 1.00 98.25 323 ARG A C 1
ATOM 2437 O O . ARG A 1 323 ? -11.502 -18.406 -9.364 1.00 98.25 323 ARG A O 1
ATOM 2444 N N . ASP A 1 324 ? -10.422 -20.370 -9.108 1.00 98.31 324 ASP A N 1
ATOM 2445 C CA . ASP A 1 324 ? -11.089 -20.753 -7.856 1.00 98.31 324 ASP A CA 1
ATOM 2446 C C . ASP A 1 324 ? -10.826 -19.718 -6.753 1.00 98.31 324 ASP A C 1
ATOM 2448 O O . ASP A 1 324 ? -11.752 -19.245 -6.091 1.00 98.31 324 ASP A O 1
ATOM 2452 N N . HIS A 1 325 ? -9.567 -19.291 -6.601 1.00 97.94 325 HIS A N 1
ATOM 2453 C CA . HIS A 1 325 ? -9.199 -18.216 -5.682 1.00 97.94 325 HIS A CA 1
ATOM 2454 C C . HIS A 1 325 ? -9.867 -16.887 -6.058 1.00 97.94 325 HIS A C 1
ATOM 2456 O O . HIS A 1 325 ? -10.419 -16.216 -5.190 1.00 97.94 325 HIS A O 1
ATOM 2462 N N . PHE A 1 326 ? -9.873 -16.503 -7.334 1.00 98.25 326 PHE A N 1
ATOM 2463 C CA . PHE A 1 326 ? -10.417 -15.231 -7.813 1.00 98.25 326 PHE A CA 1
ATOM 2464 C C . PHE A 1 326 ? -11.918 -15.086 -7.520 1.00 98.25 326 PHE A C 1
ATOM 2466 O O . PHE A 1 326 ? -12.356 -14.001 -7.137 1.00 98.25 326 PHE A O 1
ATOM 2473 N N . VAL A 1 327 ? -12.700 -16.172 -7.592 1.00 98.56 327 VAL A N 1
ATOM 2474 C CA . VAL A 1 327 ? -14.123 -16.167 -7.196 1.00 98.56 327 VAL A CA 1
ATOM 2475 C C . VAL A 1 327 ? -14.293 -15.753 -5.728 1.00 98.56 327 VAL A C 1
ATOM 2477 O O . VAL A 1 327 ? -15.189 -14.975 -5.407 1.00 98.56 327 VAL A O 1
ATOM 2480 N N . THR A 1 328 ? -13.389 -16.161 -4.832 1.00 97.88 328 THR A N 1
ATOM 2481 C CA . THR A 1 328 ? -13.441 -15.743 -3.415 1.00 97.88 328 THR A CA 1
ATOM 2482 C C . THR A 1 328 ? -13.173 -14.246 -3.210 1.00 97.88 328 THR A C 1
ATOM 2484 O O . THR A 1 328 ? -13.467 -13.700 -2.148 1.00 97.88 328 THR A O 1
ATOM 2487 N N . GLN A 1 329 ? -12.630 -13.560 -4.222 1.00 97.25 329 GLN A N 1
ATOM 2488 C CA . GLN A 1 329 ? -12.294 -12.137 -4.171 1.00 97.25 329 GLN A CA 1
ATOM 2489 C C . GLN A 1 329 ? -13.422 -11.223 -4.672 1.00 97.25 329 GLN A C 1
ATOM 2491 O O . GLN A 1 329 ? -13.306 -10.002 -4.554 1.00 97.25 329 GLN A O 1
ATOM 2496 N N . VAL A 1 330 ? -14.526 -11.777 -5.189 1.00 98.44 330 VAL A N 1
ATOM 2497 C CA . VAL A 1 330 ? -15.646 -11.009 -5.769 1.00 98.44 330 VAL A CA 1
ATOM 2498 C C . VAL A 1 330 ? -16.161 -9.940 -4.808 1.00 98.44 330 VAL A C 1
ATOM 2500 O O . VAL A 1 330 ? -16.324 -8.797 -5.217 1.00 98.44 330 VAL A O 1
ATOM 2503 N N . GLY A 1 331 ? -16.350 -10.261 -3.523 1.00 97.00 331 GLY A N 1
ATOM 2504 C CA . GLY A 1 331 ? -16.830 -9.288 -2.534 1.00 97.00 331 GLY A CA 1
ATOM 2505 C C . GLY A 1 331 ? -15.911 -8.070 -2.363 1.00 97.00 331 GLY A C 1
ATOM 2506 O O . GLY A 1 331 ? -16.399 -6.964 -2.148 1.00 97.00 331 GLY A O 1
ATOM 2507 N N . ARG A 1 332 ? -14.593 -8.255 -2.509 1.00 95.00 332 ARG A N 1
ATOM 2508 C CA . ARG A 1 332 ? -13.589 -7.181 -2.411 1.00 95.00 332 ARG A CA 1
ATOM 2509 C C . ARG A 1 332 ? -13.555 -6.319 -3.673 1.00 95.00 332 ARG A C 1
ATOM 2511 O O . ARG A 1 332 ? -13.568 -5.091 -3.597 1.00 95.00 332 ARG A O 1
ATOM 2518 N N . LEU A 1 333 ? -13.606 -6.965 -4.838 1.00 96.44 333 LEU A N 1
ATOM 2519 C CA . LEU A 1 333 ? -13.649 -6.291 -6.136 1.00 96.44 333 LEU A CA 1
ATOM 2520 C C . LEU A 1 333 ? -14.980 -5.571 -6.369 1.00 96.44 333 LEU A C 1
ATOM 2522 O O . LEU A 1 333 ? -15.012 -4.576 -7.087 1.00 96.44 333 LEU A O 1
ATOM 2526 N N . ALA A 1 334 ? -16.070 -6.043 -5.764 1.00 97.31 334 ALA A N 1
ATOM 2527 C CA . ALA A 1 334 ? -17.403 -5.473 -5.917 1.00 97.31 334 ALA A CA 1
ATOM 2528 C C . ALA A 1 334 ? -17.664 -4.226 -5.058 1.00 97.31 334 ALA A C 1
ATOM 2530 O O . ALA A 1 334 ? -18.717 -3.609 -5.213 1.00 97.31 334 ALA A O 1
ATOM 2531 N N . VAL A 1 335 ? -16.728 -3.825 -4.186 1.00 95.19 335 VAL A N 1
ATOM 2532 C CA . VAL A 1 335 ? -16.837 -2.586 -3.397 1.00 95.19 335 VAL A CA 1
ATOM 2533 C C . VAL A 1 335 ? -17.043 -1.396 -4.334 1.00 95.19 335 VAL A C 1
ATOM 2535 O O . VAL A 1 335 ? -16.233 -1.148 -5.224 1.00 95.19 335 VAL A O 1
ATOM 2538 N N . ASP A 1 336 ? -18.135 -0.654 -4.158 1.00 94.94 336 ASP A N 1
ATOM 2539 C CA . ASP A 1 336 ? -18.523 0.417 -5.082 1.00 94.94 336 ASP A CA 1
ATOM 2540 C C . ASP A 1 336 ? -17.829 1.757 -4.787 1.00 94.94 336 ASP A C 1
ATOM 2542 O O . ASP A 1 336 ? -18.462 2.786 -4.584 1.00 94.94 336 ASP A O 1
ATOM 2546 N N . ASP A 1 337 ? -16.499 1.731 -4.716 1.00 92.56 337 ASP A N 1
ATOM 2547 C CA . ASP A 1 337 ? -15.669 2.898 -4.421 1.00 92.56 337 ASP A CA 1
ATOM 2548 C C . ASP A 1 337 ? -14.313 2.760 -5.118 1.00 92.56 337 ASP A C 1
ATOM 2550 O O . ASP A 1 337 ? -13.576 1.792 -4.897 1.00 92.56 337 ASP A O 1
ATOM 2554 N N . PHE A 1 338 ? -13.980 3.745 -5.959 1.00 90.56 338 PHE A N 1
ATOM 2555 C CA . PHE A 1 338 ? -12.778 3.735 -6.790 1.00 90.56 338 PHE A CA 1
ATOM 2556 C C . PHE A 1 338 ? -11.486 3.623 -5.975 1.00 90.56 338 PHE A C 1
ATOM 2558 O O . PHE A 1 338 ? -10.523 3.030 -6.450 1.00 90.56 338 PHE A O 1
ATOM 2565 N N . ASN A 1 339 ? -11.450 4.155 -4.756 1.00 91.44 339 ASN A N 1
ATOM 2566 C CA . ASN A 1 339 ? -10.269 4.113 -3.903 1.00 91.44 339 ASN A CA 1
ATOM 2567 C C . ASN A 1 339 ? -10.208 2.859 -3.024 1.00 91.44 339 ASN A C 1
ATOM 2569 O O . ASN A 1 339 ? -9.169 2.626 -2.409 1.00 91.44 339 ASN A O 1
ATOM 2573 N N . ARG A 1 340 ? -11.274 2.051 -2.949 1.00 92.38 340 ARG A N 1
ATOM 2574 C CA . ARG A 1 340 ? -11.385 0.971 -1.950 1.00 92.38 340 ARG A CA 1
ATOM 2575 C C . ARG A 1 340 ? -11.584 -0.426 -2.514 1.00 92.38 340 ARG A C 1
ATOM 2577 O O . ARG A 1 340 ? -11.345 -1.377 -1.778 1.00 92.38 340 ARG A O 1
ATOM 2584 N N . PHE A 1 341 ? -12.024 -0.581 -3.764 1.00 93.06 341 PHE A N 1
ATOM 2585 C CA . PHE A 1 341 ? -12.045 -1.920 -4.348 1.00 93.06 341 PHE A CA 1
ATOM 2586 C C . PHE A 1 341 ? -10.618 -2.465 -4.455 1.00 93.06 341 PHE A C 1
ATOM 2588 O O . PHE A 1 341 ? -9.698 -1.772 -4.902 1.00 93.06 341 PHE A O 1
ATOM 2595 N N . ASP A 1 342 ? -10.452 -3.713 -4.035 1.00 92.50 342 ASP A N 1
ATOM 2596 C CA . ASP A 1 342 ? -9.183 -4.423 -4.035 1.00 92.50 342 ASP A CA 1
ATOM 2597 C C . ASP A 1 342 ? -9.398 -5.933 -4.219 1.00 92.50 342 ASP A C 1
ATOM 2599 O O . ASP A 1 342 ? -10.508 -6.403 -4.466 1.00 92.50 342 ASP A O 1
ATOM 2603 N N . TYR A 1 343 ? -8.313 -6.693 -4.126 1.00 92.69 343 TYR A N 1
ATOM 2604 C CA . TYR A 1 343 ? -8.310 -8.147 -4.041 1.00 92.69 343 TYR A CA 1
ATOM 2605 C C . TYR A 1 343 ? -6.949 -8.628 -3.552 1.00 92.69 343 TYR A C 1
ATOM 2607 O O . TYR A 1 343 ? -5.962 -7.886 -3.584 1.00 92.69 343 TYR A O 1
ATOM 2615 N N . LEU A 1 344 ? -6.904 -9.874 -3.093 1.00 91.25 344 LEU A N 1
ATOM 2616 C CA . LEU A 1 344 ? -5.675 -10.529 -2.680 1.00 91.25 344 LEU A CA 1
ATOM 2617 C C . LEU A 1 344 ? -5.176 -11.438 -3.796 1.00 91.25 344 LEU A C 1
ATOM 2619 O O . LEU A 1 344 ? -5.941 -12.242 -4.330 1.00 91.25 344 LEU A O 1
ATOM 2623 N N . VAL A 1 345 ? -3.882 -11.354 -4.099 1.00 91.56 345 VAL A N 1
ATOM 2624 C CA . VAL A 1 345 ? -3.228 -12.212 -5.093 1.00 91.56 345 VAL A CA 1
ATOM 2625 C C . VAL A 1 345 ? -2.080 -12.962 -4.421 1.00 91.56 345 VAL A C 1
ATOM 2627 O O . VAL A 1 345 ? -1.025 -12.372 -4.174 1.00 91.56 345 VAL A O 1
ATOM 2630 N N . PRO A 1 346 ? -2.269 -14.254 -4.095 1.00 92.44 346 PRO A N 1
ATOM 2631 C CA . PRO A 1 346 ? -1.187 -15.117 -3.645 1.00 92.44 346 PRO A CA 1
ATOM 2632 C C . PRO A 1 346 ? 0.007 -15.075 -4.596 1.00 92.44 346 PRO A C 1
ATOM 2634 O O . PRO A 1 346 ? -0.159 -15.059 -5.815 1.00 92.44 346 PRO A O 1
ATOM 2637 N N . ASP A 1 347 ? 1.218 -15.101 -4.036 1.00 90.50 347 ASP A N 1
ATOM 2638 C CA . ASP A 1 347 ? 2.423 -14.800 -4.812 1.00 90.50 347 ASP A CA 1
ATOM 2639 C C . ASP A 1 347 ? 2.690 -15.775 -5.964 1.00 90.50 347 ASP A C 1
ATOM 2641 O O . ASP A 1 347 ? 3.239 -15.397 -6.996 1.00 90.50 347 ASP A O 1
ATOM 2645 N N . VAL A 1 348 ? 2.227 -17.017 -5.809 1.00 93.25 348 VAL A N 1
ATOM 2646 C CA . VAL A 1 348 ? 2.295 -18.070 -6.830 1.00 93.25 348 VAL A CA 1
ATOM 2647 C C . VAL A 1 348 ? 1.542 -17.711 -8.117 1.00 93.25 348 VAL A C 1
ATOM 2649 O O . VAL A 1 348 ? 1.847 -18.253 -9.175 1.00 93.25 348 VAL A O 1
ATOM 2652 N N . PHE A 1 349 ? 0.571 -16.795 -8.055 1.00 94.56 349 PHE A N 1
ATOM 2653 C CA . PHE A 1 349 ? -0.183 -16.374 -9.232 1.00 94.56 349 PHE A CA 1
ATOM 2654 C C . PHE A 1 349 ? 0.415 -15.157 -9.938 1.00 94.56 349 PHE A C 1
ATOM 2656 O O . PHE A 1 349 ? 0.051 -14.904 -11.088 1.00 94.56 349 PHE A O 1
ATOM 2663 N N . ASN A 1 350 ? 1.304 -14.410 -9.275 1.00 93.56 350 ASN A N 1
ATOM 2664 C CA . ASN A 1 350 ? 1.857 -13.171 -9.812 1.00 93.56 350 ASN A CA 1
ATOM 2665 C C . ASN A 1 350 ? 2.760 -13.428 -11.028 1.00 93.56 350 ASN A C 1
ATOM 2667 O O . ASN A 1 350 ? 3.526 -14.392 -11.082 1.00 93.56 350 ASN A O 1
ATOM 2671 N N . ALA A 1 351 ? 2.697 -12.524 -12.000 1.00 93.31 351 ALA A N 1
ATOM 2672 C CA . ALA A 1 351 ? 3.629 -12.464 -13.110 1.00 93.31 351 ALA A CA 1
ATOM 2673 C C . ALA A 1 351 ? 5.003 -11.944 -12.647 1.00 93.31 351 ALA A C 1
ATOM 2675 O O . ALA A 1 351 ? 5.124 -11.201 -11.674 1.00 93.31 351 ALA A O 1
ATOM 2676 N N . ALA A 1 352 ? 6.062 -12.309 -13.369 1.00 93.06 352 ALA A N 1
ATOM 2677 C CA . ALA A 1 352 ? 7.426 -11.836 -13.104 1.00 93.06 352 ALA A CA 1
ATOM 2678 C C . ALA A 1 352 ? 7.686 -10.403 -13.604 1.00 93.06 352 ALA A C 1
ATOM 2680 O O . ALA A 1 352 ? 8.669 -9.758 -13.250 1.00 93.06 352 ALA A O 1
ATOM 2681 N N . GLN A 1 353 ? 6.816 -9.914 -14.479 1.00 92.12 353 GLN A N 1
ATOM 2682 C CA . GLN A 1 353 ? 6.906 -8.617 -15.128 1.00 92.12 353 GLN A CA 1
ATOM 2683 C C . GLN A 1 353 ? 5.498 -8.155 -15.474 1.00 92.12 353 GLN A C 1
ATOM 2685 O O . GLN A 1 353 ? 4.589 -8.974 -15.566 1.00 92.12 353 GLN A O 1
ATOM 2690 N N . SER A 1 354 ? 5.349 -6.863 -15.725 1.00 90.62 354 SER A N 1
ATOM 2691 C CA . SER A 1 354 ? 4.092 -6.281 -16.166 1.00 90.62 354 SER A CA 1
ATOM 2692 C C . SER A 1 354 ? 4.313 -5.415 -17.407 1.00 90.62 354 SER A C 1
ATOM 2694 O O . SER A 1 354 ? 5.336 -4.741 -17.515 1.00 90.62 354 SER A O 1
ATOM 2696 N N . SER A 1 355 ? 3.400 -5.464 -18.374 1.00 87.88 355 SER A N 1
ATOM 2697 C CA . SER A 1 355 ? 3.445 -4.691 -19.616 1.00 87.88 355 SER A CA 1
ATOM 2698 C C . SER A 1 355 ? 2.252 -3.751 -19.674 1.00 87.88 355 SER A C 1
ATOM 2700 O O . SER A 1 355 ? 1.112 -4.197 -19.747 1.00 87.88 355 SER A O 1
ATOM 2702 N N . SER A 1 356 ? 2.503 -2.446 -19.713 1.00 83.56 356 SER A N 1
ATOM 2703 C CA . SER A 1 356 ? 1.437 -1.439 -19.803 1.00 83.56 356 SER A CA 1
ATOM 2704 C C . SER A 1 356 ? 0.912 -1.246 -21.225 1.00 83.56 356 SER A C 1
ATOM 2706 O O . SER A 1 356 ? 0.119 -0.341 -21.454 1.00 83.56 356 SER A O 1
ATOM 2708 N N . MET A 1 357 ? 1.371 -2.030 -22.208 1.00 77.56 357 MET A N 1
ATOM 2709 C CA . MET A 1 357 ? 0.936 -1.904 -23.601 1.00 77.56 357 MET A CA 1
ATOM 2710 C C . MET A 1 357 ? 0.301 -3.197 -24.122 1.00 77.56 357 MET A C 1
ATOM 2712 O O . MET A 1 357 ? 0.845 -4.281 -23.906 1.00 77.56 357 MET A O 1
ATOM 2716 N N . PRO A 1 358 ? -0.801 -3.104 -24.890 1.00 66.12 358 PRO A N 1
ATOM 2717 C CA . PRO A 1 358 ? -1.530 -4.280 -25.363 1.00 66.12 358 PRO A CA 1
ATOM 2718 C C . PRO A 1 358 ? -0.797 -5.047 -26.476 1.00 66.12 358 PRO A C 1
ATOM 2720 O O . PRO A 1 358 ? -1.083 -6.217 -26.706 1.00 66.12 358 PRO A O 1
ATOM 2723 N N . THR A 1 359 ? 0.153 -4.417 -27.172 1.00 61.59 359 THR A N 1
ATOM 2724 C CA . THR A 1 359 ? 0.785 -4.952 -28.392 1.00 61.59 359 THR A CA 1
ATOM 2725 C C . THR A 1 359 ? 2.117 -5.673 -28.164 1.00 61.59 359 THR A C 1
ATOM 2727 O O . THR A 1 359 ? 2.671 -6.225 -29.112 1.00 61.59 359 THR A O 1
ATOM 2730 N N . PHE A 1 360 ? 2.644 -5.696 -26.936 1.00 57.06 360 PHE A N 1
ATOM 2731 C CA . PHE A 1 360 ? 3.976 -6.237 -26.636 1.00 57.06 360 PHE A CA 1
ATOM 2732 C C . PHE A 1 360 ? 3.919 -7.351 -25.595 1.00 57.06 360 PHE A C 1
ATOM 2734 O O . PHE A 1 360 ? 4.176 -7.104 -24.417 1.00 57.06 360 PHE A O 1
ATOM 2741 N N . GLY A 1 361 ? 3.571 -8.568 -26.040 1.00 55.31 361 GLY A N 1
ATOM 2742 C CA . GLY A 1 361 ? 3.597 -9.776 -25.203 1.00 55.31 361 GLY A CA 1
ATOM 2743 C C . GLY A 1 361 ? 2.860 -9.593 -23.876 1.00 55.31 361 GLY A C 1
ATOM 2744 O O . GLY A 1 361 ? 3.389 -9.980 -22.838 1.00 55.31 361 GLY A O 1
ATOM 2745 N N . SER A 1 362 ? 1.714 -8.896 -23.909 1.00 62.62 362 SER A N 1
ATOM 2746 C CA . SER A 1 362 ? 1.038 -8.407 -22.709 1.00 62.62 362 SER A CA 1
ATOM 2747 C C . SER A 1 362 ? 0.630 -9.572 -21.815 1.00 62.62 362 SER A C 1
ATOM 2749 O O . SER A 1 362 ? -0.282 -10.328 -22.137 1.00 62.62 362 SER A O 1
ATOM 2751 N N . VAL A 1 363 ? 1.330 -9.702 -20.690 1.00 72.94 363 VAL A N 1
ATOM 2752 C CA . VAL A 1 363 ? 1.016 -10.663 -19.630 1.00 72.94 363 VAL A CA 1
ATOM 2753 C C . VAL A 1 363 ? -0.116 -10.171 -18.726 1.00 72.94 363 VAL A C 1
ATOM 2755 O O . VAL A 1 363 ? -0.600 -10.960 -17.928 1.00 72.94 363 VAL A O 1
ATOM 2758 N N . ASP A 1 364 ? -0.582 -8.923 -18.887 1.00 77.44 364 ASP A N 1
ATOM 2759 C CA . ASP A 1 364 ? -1.556 -8.285 -17.983 1.00 77.44 364 ASP A CA 1
ATOM 2760 C C . ASP A 1 364 ? -2.876 -7.879 -18.647 1.00 77.44 364 ASP A C 1
ATOM 2762 O O . ASP A 1 364 ? -3.693 -7.182 -18.044 1.00 77.44 364 ASP A O 1
ATOM 2766 N N . ASN A 1 365 ? -3.115 -8.281 -19.897 1.00 88.00 365 ASN A N 1
ATOM 2767 C CA . ASN A 1 365 ? -4.370 -7.975 -20.582 1.00 88.00 365 ASN A CA 1
ATOM 2768 C C . ASN A 1 365 ? -5.479 -8.951 -20.156 1.00 88.00 365 ASN A C 1
ATOM 2770 O O . ASN A 1 365 ? -5.919 -9.805 -20.929 1.00 88.00 365 ASN A O 1
ATOM 2774 N N . PHE A 1 366 ? -5.891 -8.851 -18.892 1.00 93.62 366 PHE A N 1
ATOM 2775 C CA . PHE A 1 366 ? -6.824 -9.772 -18.242 1.00 93.62 366 PHE A CA 1
ATOM 2776 C C . PHE A 1 366 ? -8.160 -9.834 -18.974 1.00 93.62 366 PHE A C 1
ATOM 2778 O O . PHE A 1 366 ? -8.701 -10.920 -19.156 1.00 93.62 366 PHE A O 1
ATOM 2785 N N . LEU A 1 367 ? -8.673 -8.687 -19.430 1.00 92.50 367 LEU A N 1
ATOM 2786 C CA . LEU A 1 367 ? -9.926 -8.633 -20.182 1.00 92.50 367 LEU A CA 1
ATOM 2787 C C . LEU A 1 367 ? -9.817 -9.364 -21.519 1.00 92.50 367 LEU A C 1
ATOM 2789 O O . LEU A 1 367 ? -10.689 -10.165 -21.837 1.00 92.50 367 LEU A O 1
ATOM 2793 N N . ALA A 1 368 ? -8.737 -9.150 -22.276 1.00 91.88 368 ALA A N 1
ATOM 2794 C CA . ALA A 1 368 ? -8.559 -9.861 -23.538 1.00 91.88 368 ALA A CA 1
ATOM 2795 C C . ALA A 1 368 ? -8.412 -11.374 -23.336 1.00 91.88 368 ALA A C 1
ATOM 2797 O O . ALA A 1 368 ? -8.895 -12.138 -24.163 1.00 91.88 368 ALA A O 1
ATOM 2798 N N . GLU A 1 369 ? -7.759 -11.822 -22.261 1.00 93.38 369 GLU A N 1
ATOM 2799 C CA . GLU A 1 369 ? -7.655 -13.249 -21.934 1.00 93.38 369 GLU A CA 1
ATOM 2800 C C . GLU A 1 369 ? -8.991 -13.840 -21.468 1.00 93.38 369 GLU A C 1
ATOM 2802 O O . GLU A 1 369 ? -9.348 -14.945 -21.876 1.00 93.38 369 GLU A O 1
ATOM 2807 N N . PHE A 1 370 ? -9.756 -13.097 -20.669 1.00 94.38 370 PHE A N 1
ATOM 2808 C CA . PHE A 1 370 ? -11.091 -13.488 -20.219 1.00 94.38 370 PHE A CA 1
ATOM 2809 C C . PHE A 1 370 ? -12.076 -13.632 -21.388 1.00 94.38 370 PHE A C 1
ATOM 2811 O O . PHE A 1 370 ? -12.814 -14.615 -21.458 1.00 94.38 370 PHE A O 1
ATOM 2818 N N . ASP A 1 371 ? -12.028 -12.704 -22.347 1.00 92.00 371 ASP A N 1
ATOM 2819 C CA . ASP A 1 371 ? -12.940 -12.650 -23.495 1.00 92.00 371 ASP A CA 1
ATOM 2820 C C . ASP A 1 371 ? -12.640 -13.731 -24.568 1.00 92.00 371 ASP A C 1
ATOM 2822 O O . ASP A 1 371 ? -13.432 -13.922 -25.492 1.00 92.00 371 ASP A O 1
ATOM 2826 N N . LYS A 1 372 ? -11.530 -14.487 -24.465 1.00 90.94 372 LYS A N 1
ATOM 2827 C CA . LYS A 1 372 ? -11.187 -15.572 -25.417 1.00 90.94 372 LYS A CA 1
ATOM 2828 C C . LYS A 1 372 ? -12.074 -16.812 -25.305 1.00 90.94 372 LYS A C 1
ATOM 2830 O O . LYS A 1 372 ? -12.155 -17.588 -26.260 1.00 90.94 372 LYS A O 1
ATOM 2835 N N . ALA A 1 373 ? -12.698 -17.047 -24.154 1.00 84.75 373 ALA A N 1
ATOM 2836 C CA . ALA A 1 373 ? -13.514 -18.233 -23.925 1.00 84.75 373 ALA A CA 1
ATOM 2837 C C . ALA A 1 373 ? -14.992 -17.961 -24.252 1.00 84.75 373 ALA A C 1
ATOM 2839 O O . ALA A 1 373 ? -15.660 -17.192 -23.564 1.00 84.75 373 ALA A O 1
ATOM 2840 N N . ALA A 1 374 ? -15.513 -18.623 -25.291 1.00 80.81 374 ALA A N 1
ATOM 2841 C CA . ALA A 1 374 ? -16.934 -18.582 -25.642 1.00 80.81 374 ALA A CA 1
ATOM 2842 C C . ALA A 1 374 ? -17.808 -19.338 -24.619 1.00 80.81 374 ALA A C 1
ATOM 2844 O O . ALA A 1 374 ? -17.313 -20.153 -23.842 1.00 80.81 374 ALA A O 1
ATOM 2845 N N . ALA A 1 375 ? -19.122 -19.096 -24.646 1.00 77.06 375 ALA A N 1
ATOM 2846 C CA . ALA A 1 375 ? -20.078 -19.850 -23.835 1.00 77.06 375 ALA A CA 1
ATOM 2847 C C . ALA A 1 375 ? -20.166 -21.330 -24.282 1.00 77.06 375 ALA A C 1
ATOM 2849 O O . ALA A 1 375 ? -20.116 -21.592 -25.489 1.00 77.06 375 ALA A O 1
ATOM 2850 N N . PRO A 1 376 ? -20.3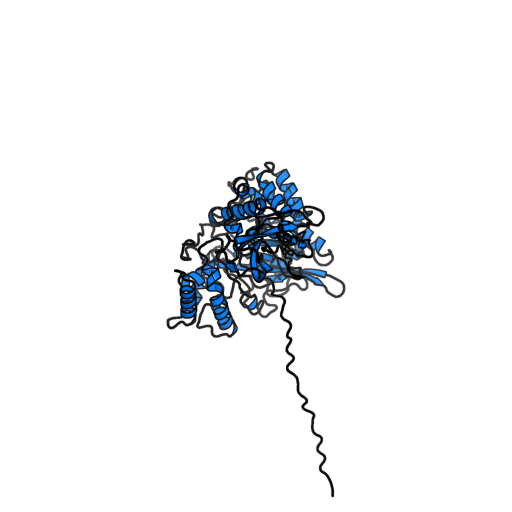65 -22.292 -23.353 1.00 81.44 376 PRO A N 1
ATOM 2851 C CA . PRO A 1 376 ? -20.502 -22.122 -21.898 1.00 81.44 376 PRO A CA 1
ATOM 2852 C C . PRO A 1 376 ? -19.163 -21.829 -21.193 1.00 81.44 376 PRO A C 1
ATOM 2854 O O . PRO A 1 376 ? -18.141 -22.427 -21.522 1.00 81.44 376 PRO A O 1
ATOM 2857 N N . ASN A 1 377 ? -19.177 -20.932 -20.199 1.00 89.94 377 ASN A N 1
ATOM 2858 C CA . ASN A 1 377 ? -17.986 -20.495 -19.463 1.00 89.94 377 ASN A CA 1
ATOM 2859 C C . ASN A 1 377 ? -18.230 -20.590 -17.948 1.00 89.94 377 ASN A C 1
ATOM 2861 O O . ASN A 1 377 ? -18.754 -19.670 -17.322 1.00 89.94 377 ASN A O 1
ATOM 2865 N N . THR A 1 378 ? -17.804 -21.708 -17.354 1.00 94.56 378 THR A N 1
ATOM 2866 C CA . THR A 1 378 ? -18.035 -22.014 -15.932 1.00 94.56 378 THR A CA 1
ATOM 2867 C C . THR A 1 378 ? -17.388 -21.011 -14.979 1.00 94.56 378 THR A C 1
ATOM 2869 O O . THR A 1 378 ? -17.874 -20.822 -13.866 1.00 94.56 378 THR A O 1
ATOM 2872 N N . PHE A 1 379 ? -16.312 -20.343 -15.402 1.00 96.81 379 PHE A N 1
ATOM 2873 C CA . PHE A 1 379 ? -15.688 -19.290 -14.608 1.00 96.81 379 PHE A CA 1
ATOM 2874 C C . PHE A 1 379 ? -16.559 -18.030 -14.578 1.00 96.81 379 PHE A C 1
ATOM 2876 O O . PHE A 1 379 ? -16.818 -17.491 -13.503 1.00 96.81 379 PHE A O 1
ATOM 2883 N N . THR A 1 380 ? -17.077 -17.596 -15.730 1.00 96.38 380 THR A N 1
ATOM 2884 C CA . THR A 1 380 ? -18.049 -16.495 -15.808 1.00 96.38 380 THR A CA 1
ATOM 2885 C C . THR A 1 380 ? -19.302 -16.796 -14.984 1.00 96.38 380 THR A C 1
ATOM 2887 O O . THR A 1 380 ? -19.756 -15.922 -14.244 1.00 96.38 380 THR A O 1
ATOM 2890 N N . ASP A 1 381 ? -19.819 -18.026 -15.051 1.00 96.75 381 ASP A N 1
ATOM 2891 C CA . ASP A 1 381 ? -21.001 -18.451 -14.290 1.00 96.75 381 ASP A CA 1
ATOM 2892 C C . ASP A 1 381 ? -20.757 -18.394 -12.772 1.00 96.75 381 ASP A C 1
ATOM 2894 O O . ASP A 1 381 ? -21.597 -17.884 -12.028 1.00 96.75 381 ASP A O 1
ATOM 2898 N N . ALA A 1 382 ? -19.586 -18.843 -12.302 1.00 98.06 382 ALA A N 1
ATOM 2899 C CA . ALA A 1 382 ? -19.214 -18.785 -10.887 1.00 98.06 382 ALA A CA 1
ATOM 2900 C C . ALA A 1 382 ? -19.104 -17.340 -10.369 1.00 98.06 382 ALA A C 1
ATOM 2902 O O . ALA A 1 382 ? -19.605 -17.026 -9.287 1.00 98.06 382 ALA A O 1
ATOM 2903 N N . LEU A 1 383 ? -18.508 -16.440 -11.158 1.00 98.44 383 LEU A N 1
ATOM 2904 C CA . LEU A 1 383 ? -18.453 -15.012 -10.828 1.00 98.44 383 LEU A CA 1
ATOM 2905 C C . LEU A 1 383 ? -19.852 -14.394 -10.775 1.00 98.44 383 LEU A C 1
ATOM 2907 O O . LEU A 1 383 ? -20.158 -13.629 -9.861 1.00 98.44 383 LEU A O 1
ATOM 2911 N N . GLN A 1 384 ? -20.714 -14.740 -11.732 1.00 98.25 384 GLN A N 1
ATOM 2912 C CA . GLN A 1 384 ? -22.081 -14.235 -11.788 1.00 98.25 384 GLN A CA 1
ATOM 2913 C C . GLN A 1 384 ? -22.921 -14.712 -10.596 1.00 98.25 384 GLN A C 1
ATOM 2915 O O . GLN A 1 384 ? -23.696 -13.923 -10.050 1.00 98.25 384 GLN A O 1
ATOM 2920 N N . ALA A 1 385 ? -22.758 -15.969 -10.179 1.00 98.56 385 ALA A N 1
ATOM 2921 C CA . ALA A 1 385 ? -23.431 -16.523 -9.009 1.00 98.56 385 ALA A CA 1
ATOM 2922 C C . ALA A 1 385 ? -23.014 -15.799 -7.719 1.00 98.56 385 ALA A C 1
ATOM 2924 O O . ALA A 1 385 ? -23.865 -15.452 -6.901 1.00 98.56 385 ALA A O 1
ATOM 2925 N N . GLU A 1 386 ? -21.723 -15.505 -7.555 1.00 98.62 386 GLU A N 1
ATOM 2926 C CA . GLU A 1 386 ? -21.229 -14.793 -6.375 1.00 98.62 386 GLU A CA 1
ATOM 2927 C C . GLU A 1 386 ? -21.682 -13.325 -6.351 1.00 98.62 386 GLU A C 1
ATOM 2929 O O . GLU A 1 386 ? -22.104 -12.831 -5.306 1.00 98.62 386 GLU A O 1
ATOM 2934 N N . LEU A 1 387 ? -21.701 -12.647 -7.505 1.00 98.69 387 LEU A N 1
ATOM 2935 C CA . LEU A 1 387 ? -22.277 -11.303 -7.651 1.00 98.69 387 LEU A CA 1
ATOM 2936 C C . LEU A 1 387 ? -23.756 -11.264 -7.242 1.00 98.69 387 LEU A C 1
ATOM 2938 O O . LEU A 1 387 ? -24.164 -10.374 -6.495 1.00 98.69 387 LEU A O 1
ATOM 2942 N N . GLN A 1 388 ? -24.545 -12.254 -7.674 1.00 98.50 388 GLN A N 1
ATOM 2943 C CA . GLN A 1 388 ? -25.949 -12.397 -7.272 1.00 98.50 388 GLN A CA 1
ATOM 2944 C C . GLN A 1 388 ? -26.080 -12.648 -5.767 1.00 98.50 388 GLN A C 1
ATOM 2946 O O . GLN A 1 388 ? -26.918 -12.025 -5.116 1.00 98.50 388 GLN A O 1
ATOM 2951 N N . ARG A 1 389 ? -25.226 -13.507 -5.195 1.00 98.38 389 ARG A N 1
ATOM 2952 C CA . ARG A 1 389 ? -25.220 -13.824 -3.760 1.00 98.38 389 ARG A CA 1
ATOM 2953 C C . ARG A 1 389 ? -24.997 -12.585 -2.892 1.00 98.38 389 ARG A C 1
ATOM 2955 O O . ARG A 1 389 ? -25.619 -12.470 -1.838 1.00 98.38 389 ARG A O 1
ATOM 2962 N N . ILE A 1 390 ? -24.122 -11.672 -3.316 1.00 98.06 390 ILE A N 1
ATOM 2963 C CA . ILE A 1 390 ? -23.834 -10.424 -2.588 1.00 98.06 390 ILE A CA 1
ATOM 2964 C C . ILE A 1 390 ? -24.735 -9.249 -3.000 1.00 98.06 390 ILE A C 1
ATOM 2966 O O . ILE A 1 390 ? -24.578 -8.155 -2.464 1.00 98.06 390 ILE A O 1
ATOM 2970 N N . GLY A 1 391 ? -25.659 -9.450 -3.947 1.00 97.81 391 GLY A N 1
ATOM 2971 C CA . GLY A 1 391 ? -26.557 -8.403 -4.443 1.00 97.81 391 GLY A CA 1
ATOM 2972 C C . GLY A 1 391 ? -25.853 -7.287 -5.224 1.00 97.81 391 GLY A C 1
ATOM 2973 O O . GLY A 1 391 ? -26.333 -6.155 -5.233 1.00 97.81 391 GLY A O 1
ATOM 2974 N N . SER A 1 392 ? -24.709 -7.571 -5.855 1.00 97.94 392 SER A N 1
ATOM 2975 C CA . SER A 1 392 ? -23.961 -6.584 -6.639 1.00 97.94 392 SER A CA 1
ATOM 2976 C C . SER A 1 392 ? -24.532 -6.455 -8.060 1.00 97.94 392 SER A C 1
ATOM 2978 O O . SER A 1 392 ? -24.789 -7.475 -8.702 1.00 97.94 392 SER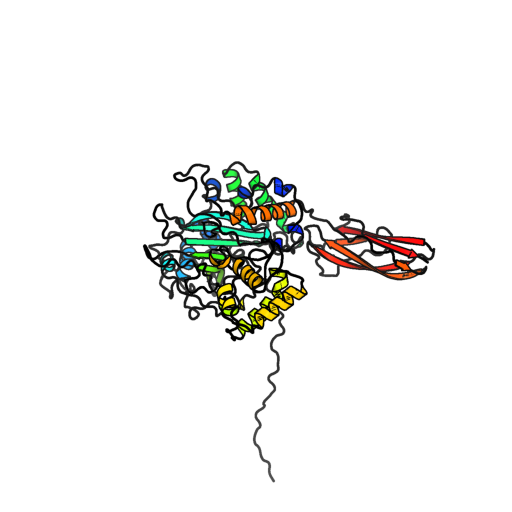 A O 1
ATOM 2980 N N . PRO A 1 393 ? -24.687 -5.227 -8.597 1.00 96.62 393 PRO A N 1
ATOM 2981 C CA . PRO A 1 393 ? -25.158 -5.002 -9.966 1.00 96.62 393 PRO A CA 1
ATOM 2982 C C . PRO A 1 393 ? -24.056 -5.164 -11.027 1.00 96.62 393 PRO A C 1
ATOM 2984 O O . PRO A 1 393 ? -24.311 -4.956 -12.213 1.00 96.62 393 PRO A O 1
ATOM 2987 N N . LEU A 1 394 ? -22.819 -5.459 -10.619 1.00 98.44 394 LEU A N 1
ATOM 2988 C CA . LEU A 1 394 ? -21.692 -5.602 -11.536 1.00 98.44 394 LEU A CA 1
ATOM 2989 C C . LEU A 1 394 ? -21.816 -6.868 -12.390 1.00 98.44 394 LEU A C 1
ATOM 2991 O O . LEU A 1 394 ? -22.546 -7.803 -12.066 1.00 98.44 394 LEU A O 1
ATOM 2995 N N . THR A 1 395 ? -21.049 -6.906 -13.475 1.00 97.94 395 THR A N 1
ATOM 2996 C CA . THR A 1 395 ? -20.888 -8.091 -14.327 1.00 97.94 395 THR A CA 1
ATOM 2997 C C . THR A 1 395 ? -19.563 -8.808 -14.034 1.00 97.94 395 THR A C 1
ATOM 2999 O O . THR A 1 395 ? -18.621 -8.179 -13.543 1.00 97.94 395 THR A O 1
ATOM 3002 N N . PRO A 1 396 ? -19.410 -10.095 -14.402 1.00 97.69 396 PRO A N 1
ATOM 3003 C CA . PRO A 1 396 ? -18.116 -10.782 -14.342 1.00 97.69 396 PRO A CA 1
ATOM 3004 C C . PRO A 1 396 ? -16.992 -10.016 -15.054 1.00 97.69 396 PRO A C 1
ATOM 3006 O O . PRO A 1 396 ? -15.878 -9.920 -14.544 1.00 97.69 396 PRO A O 1
ATOM 3009 N N . ARG A 1 397 ? -17.301 -9.388 -16.197 1.00 96.88 397 ARG A N 1
ATOM 3010 C CA . ARG A 1 397 ? -16.348 -8.561 -16.943 1.00 96.88 397 ARG A CA 1
ATOM 3011 C C . ARG A 1 397 ? -15.912 -7.319 -16.156 1.00 96.88 397 ARG A C 1
ATOM 3013 O O . ARG A 1 397 ? -14.736 -6.972 -16.201 1.00 96.88 397 ARG A O 1
ATOM 3020 N N . HIS A 1 398 ? -16.809 -6.684 -15.393 1.00 98.25 398 HIS A N 1
ATOM 3021 C CA . HIS A 1 398 ? -16.448 -5.568 -14.501 1.00 98.25 398 HIS A CA 1
ATOM 3022 C C . HIS A 1 398 ? -15.469 -5.998 -13.405 1.00 98.25 398 HIS A C 1
ATOM 3024 O O . HIS A 1 398 ? -14.542 -5.255 -13.099 1.00 98.25 398 HIS A O 1
ATOM 3030 N N . LEU A 1 399 ? -15.611 -7.204 -12.846 1.00 98.19 399 LEU A N 1
ATOM 3031 C CA . LEU A 1 399 ? -14.663 -7.720 -11.850 1.00 98.19 399 LEU A CA 1
ATOM 3032 C C . LEU A 1 399 ? -13.259 -7.908 -12.438 1.00 98.19 399 LEU A C 1
ATOM 3034 O O . LEU A 1 399 ? -12.275 -7.508 -11.818 1.00 98.19 399 LEU A O 1
ATOM 3038 N N . VAL A 1 400 ? -13.164 -8.465 -13.649 1.00 97.19 400 VAL A N 1
ATOM 3039 C CA . VAL A 1 400 ? -11.883 -8.627 -14.358 1.00 97.19 400 VAL A CA 1
ATOM 3040 C C . VAL A 1 400 ? -11.284 -7.267 -14.726 1.00 97.19 400 VAL A C 1
ATOM 3042 O O . VAL A 1 400 ? -10.087 -7.061 -14.544 1.00 97.19 400 VAL A O 1
ATOM 3045 N N . ALA A 1 401 ? -12.106 -6.306 -15.159 1.00 96.25 401 ALA A N 1
ATOM 3046 C CA . ALA A 1 401 ? -11.676 -4.933 -15.423 1.00 96.25 401 ALA A CA 1
ATOM 3047 C C . ALA A 1 401 ? -11.107 -4.251 -14.168 1.00 96.25 401 ALA A C 1
ATOM 3049 O O . ALA A 1 401 ? -10.055 -3.615 -14.225 1.00 96.25 401 ALA A O 1
ATOM 3050 N N . ARG A 1 402 ? -11.769 -4.418 -13.016 1.00 96.06 402 ARG A N 1
ATOM 3051 C CA . ARG A 1 402 ? -11.293 -3.911 -11.722 1.00 96.06 402 ARG A CA 1
ATOM 3052 C C . ARG A 1 402 ? -9.991 -4.587 -11.292 1.00 96.06 402 ARG A C 1
ATOM 3054 O O . ARG A 1 402 ? -9.076 -3.893 -10.864 1.00 96.06 402 ARG A O 1
ATOM 3061 N N . ALA A 1 403 ? -9.854 -5.900 -11.470 1.00 95.50 403 ALA A N 1
ATOM 3062 C CA . ALA A 1 403 ? -8.594 -6.599 -11.212 1.00 95.50 403 ALA A CA 1
ATOM 3063 C C . ALA A 1 403 ? -7.461 -6.100 -12.126 1.00 95.50 403 ALA A C 1
ATOM 3065 O O . ALA A 1 403 ? -6.351 -5.856 -11.653 1.00 95.50 403 ALA A O 1
ATOM 3066 N N . GLN A 1 404 ? -7.750 -5.871 -13.412 1.00 93.88 404 GLN A N 1
ATOM 3067 C CA . GLN A 1 404 ? -6.790 -5.308 -14.362 1.00 93.88 404 GLN A CA 1
ATOM 3068 C C . GLN A 1 404 ? -6.344 -3.920 -13.908 1.00 93.88 404 GLN A C 1
ATOM 3070 O O . GLN A 1 404 ? -5.148 -3.687 -13.785 1.00 93.88 404 GLN A O 1
ATOM 3075 N N . ALA A 1 405 ? -7.275 -3.039 -13.545 1.00 91.75 405 ALA A N 1
ATOM 3076 C CA . ALA A 1 405 ? -6.989 -1.698 -13.033 1.00 91.75 405 ALA A CA 1
ATOM 3077 C C . ALA A 1 405 ? -6.088 -1.665 -11.779 1.00 91.75 405 ALA A C 1
ATOM 3079 O O . ALA A 1 405 ? -5.465 -0.640 -11.506 1.00 91.75 405 ALA A O 1
ATOM 3080 N N . LEU A 1 406 ? -6.012 -2.767 -11.024 1.00 91.19 406 LEU A N 1
ATOM 3081 C CA . LEU A 1 406 ? -5.146 -2.918 -9.849 1.00 91.19 406 LEU A CA 1
ATOM 3082 C C . LEU A 1 406 ? -3.777 -3.537 -10.162 1.00 91.19 406 LEU A C 1
ATOM 3084 O O . LEU A 1 406 ? -2.879 -3.458 -9.325 1.00 91.19 406 LEU A O 1
ATOM 3088 N N . SER A 1 407 ? -3.608 -4.142 -11.340 1.00 90.56 407 SER A N 1
ATOM 3089 C CA . SER A 1 407 ? -2.305 -4.610 -11.821 1.00 90.56 407 SER A CA 1
ATOM 3090 C C . SER A 1 407 ? -1.402 -3.427 -12.181 1.00 90.56 407 SER A C 1
ATOM 3092 O O . SER A 1 407 ? -1.886 -2.331 -12.476 1.00 90.56 407 SER A O 1
ATOM 3094 N N . CYS A 1 408 ? -0.083 -3.637 -12.211 1.00 87.31 408 CYS A N 1
ATOM 3095 C CA . CYS A 1 408 ? 0.851 -2.571 -12.585 1.00 87.31 408 CYS A CA 1
ATOM 3096 C C . CYS A 1 408 ? 0.535 -1.992 -13.979 1.00 87.31 408 CYS A C 1
ATOM 3098 O O . CYS A 1 408 ? 0.318 -0.788 -14.114 1.00 87.31 408 CYS A O 1
ATOM 3100 N N . GLY A 1 409 ? 0.442 -2.841 -15.003 1.00 86.38 409 GLY A N 1
ATOM 3101 C CA . GLY A 1 409 ? 0.179 -2.434 -16.384 1.00 86.38 409 GLY A CA 1
ATOM 3102 C C . GLY A 1 409 ? -1.222 -1.859 -16.586 1.00 86.38 409 GLY A C 1
ATOM 3103 O O . GLY A 1 409 ? -1.400 -0.931 -17.377 1.00 86.38 409 GLY A O 1
ATOM 3104 N N . GLY A 1 410 ? -2.210 -2.363 -15.842 1.00 88.31 410 GLY A N 1
ATOM 3105 C CA . GLY A 1 410 ? -3.582 -1.868 -15.884 1.00 88.31 410 GLY A CA 1
ATOM 3106 C C . GLY A 1 410 ? -3.828 -0.569 -15.137 1.00 88.31 410 GLY A C 1
ATOM 3107 O O . GLY A 1 410 ? -4.680 0.188 -15.588 1.00 88.31 410 GLY A O 1
ATOM 3108 N N . CYS A 1 411 ? -3.085 -0.258 -14.078 1.00 86.38 411 CYS A N 1
ATOM 3109 C CA . CYS A 1 411 ? -3.106 1.075 -13.470 1.00 86.38 411 CYS A CA 1
ATOM 3110 C C . CYS A 1 411 ? -2.503 2.133 -14.422 1.00 86.38 411 CYS A C 1
ATOM 3112 O O . CYS A 1 411 ? -2.904 3.296 -14.412 1.00 86.38 411 CYS A O 1
ATOM 3114 N N . HIS A 1 412 ? -1.572 1.705 -15.280 1.00 85.44 412 HIS A N 1
ATOM 3115 C CA . HIS A 1 412 ? -1.075 2.453 -16.433 1.00 85.44 412 HIS A CA 1
ATOM 3116 C C . HIS A 1 412 ? -2.006 2.274 -17.652 1.00 85.44 412 HIS A C 1
ATOM 3118 O O . HIS A 1 412 ? -3.218 2.200 -17.520 1.00 85.44 412 HIS A O 1
ATOM 3124 N N . ASP A 1 413 ? -1.485 2.251 -18.876 1.00 84.19 413 ASP A N 1
ATOM 3125 C CA . ASP A 1 413 ? -2.288 2.460 -20.087 1.00 84.19 413 ASP A CA 1
ATOM 3126 C C . ASP A 1 413 ? -3.286 1.328 -20.434 1.00 84.19 413 ASP A C 1
ATOM 3128 O O . ASP A 1 413 ? -4.205 1.574 -21.215 1.00 84.19 413 ASP A O 1
ATOM 3132 N N . LEU A 1 414 ? -3.184 0.119 -19.853 1.00 86.31 414 LEU A N 1
ATOM 3133 C CA . LEU A 1 414 ? -4.054 -1.012 -20.234 1.00 86.31 414 LEU A CA 1
ATOM 3134 C C . LEU A 1 414 ? -5.521 -0.858 -19.809 1.00 86.31 414 LEU A C 1
ATOM 3136 O O . LEU A 1 414 ? -6.392 -1.384 -20.498 1.00 86.31 414 LEU A O 1
ATOM 3140 N N . SER A 1 415 ? -5.825 -0.162 -18.708 1.00 88.81 415 SER A N 1
ATOM 3141 C CA . SER A 1 415 ? -7.227 0.052 -18.292 1.00 88.81 415 SER A CA 1
ATOM 3142 C C . SER A 1 415 ? -7.786 1.384 -18.774 1.00 88.81 415 SER A C 1
ATOM 3144 O O . SER A 1 415 ? -8.882 1.780 -18.379 1.00 88.81 415 SER A O 1
ATOM 3146 N N . ARG A 1 416 ? -7.068 2.101 -19.643 1.00 86.12 416 ARG A N 1
ATOM 3147 C CA . ARG A 1 416 ? -7.501 3.406 -20.140 1.00 86.12 416 ARG A CA 1
ATOM 3148 C C . ARG A 1 416 ? -8.873 3.318 -20.798 1.00 86.12 416 ARG A C 1
ATOM 3150 O O . ARG A 1 416 ? -9.068 2.571 -21.751 1.00 86.12 416 ARG A O 1
ATOM 3157 N N . GLY A 1 417 ? -9.815 4.122 -20.303 1.00 86.44 417 GLY A N 1
ATOM 3158 C CA . GLY A 1 417 ? -11.175 4.159 -20.842 1.00 86.44 417 GLY A CA 1
ATOM 3159 C C . GLY A 1 417 ? -11.980 2.882 -20.583 1.00 86.44 417 GLY A C 1
ATOM 3160 O O . GLY A 1 417 ? -13.037 2.704 -21.182 1.00 86.44 417 GLY A O 1
ATOM 3161 N N . THR A 1 418 ? -11.495 1.990 -19.716 1.00 90.56 418 THR A N 1
ATOM 3162 C CA . THR A 1 418 ? -12.198 0.756 -19.364 1.00 90.56 418 THR A CA 1
ATOM 3163 C C . THR A 1 418 ? -13.325 1.061 -18.386 1.00 90.56 418 THR A C 1
ATOM 3165 O O . THR A 1 418 ? -13.109 1.732 -17.379 1.00 90.56 418 THR A O 1
ATOM 3168 N N . ASP A 1 419 ? -14.519 0.547 -18.675 1.00 95.31 419 ASP A N 1
ATOM 3169 C CA . ASP A 1 419 ? -15.651 0.572 -17.751 1.00 95.31 419 ASP A CA 1
ATOM 3170 C C . ASP A 1 419 ? -15.435 -0.431 -16.607 1.00 95.31 419 ASP A C 1
ATOM 3172 O O . ASP A 1 419 ? -15.296 -1.637 -16.828 1.00 95.31 419 ASP A O 1
ATOM 3176 N N . LEU A 1 420 ? -15.407 0.084 -15.381 1.00 95.75 420 LEU A N 1
ATOM 3177 C CA . LEU A 1 420 ? -15.268 -0.673 -14.140 1.00 95.75 420 LEU A CA 1
ATOM 3178 C C . LEU A 1 420 ? -16.629 -0.990 -13.504 1.00 95.75 420 LEU A C 1
ATOM 3180 O O . LEU A 1 420 ? -16.670 -1.720 -12.512 1.00 95.75 420 LEU A O 1
ATOM 3184 N N . GLY A 1 421 ? -17.725 -0.443 -14.038 1.00 96.50 421 GLY A N 1
ATOM 3185 C CA . GLY A 1 421 ? -19.073 -0.562 -13.494 1.00 96.50 421 GLY A CA 1
ATOM 3186 C C . GLY A 1 421 ? -19.275 0.185 -12.171 1.00 96.50 421 GLY A C 1
ATOM 3187 O O . GLY A 1 421 ? -18.321 0.527 -11.467 1.00 96.50 421 GLY A O 1
ATOM 3188 N N . GLY A 1 422 ? -20.542 0.402 -11.812 1.00 94.50 422 GLY A N 1
ATOM 3189 C CA . GLY A 1 422 ? -20.930 1.092 -10.578 1.00 94.50 422 GLY A CA 1
ATOM 3190 C C . GLY A 1 422 ? -20.459 2.551 -10.518 1.00 94.50 422 GLY A C 1
ATOM 3191 O O . GLY A 1 422 ? -20.240 3.188 -11.549 1.00 94.50 422 GLY A O 1
ATOM 3192 N N . THR A 1 423 ? -20.285 3.074 -9.306 1.00 92.75 423 THR A N 1
ATOM 3193 C CA . THR A 1 423 ? -19.785 4.433 -9.041 1.00 92.75 423 THR A CA 1
ATOM 3194 C C . THR A 1 423 ? -18.362 4.680 -9.566 1.00 92.75 423 THR A C 1
ATOM 3196 O O . THR A 1 423 ? -18.122 5.773 -10.082 1.00 92.75 423 THR A O 1
ATOM 3199 N N . PRO A 1 424 ? -17.413 3.716 -9.515 1.00 91.06 424 PRO A N 1
ATOM 3200 C CA . PRO A 1 424 ? -16.097 3.876 -10.136 1.00 91.06 424 PRO A CA 1
ATOM 3201 C C . PRO A 1 424 ? -16.137 4.251 -11.622 1.00 91.06 424 PRO A C 1
ATOM 3203 O O . PRO A 1 424 ? -15.204 4.897 -12.097 1.00 91.06 424 PRO A O 1
ATOM 3206 N N . GLY A 1 425 ? -17.195 3.860 -12.344 1.00 92.88 425 GLY A N 1
ATOM 3207 C CA . GLY A 1 425 ? -17.412 4.236 -13.737 1.00 92.88 425 GLY A CA 1
ATOM 3208 C C . GLY A 1 425 ? -16.232 3.872 -14.638 1.00 92.88 425 GLY A C 1
ATOM 3209 O O . GLY A 1 425 ? -15.727 2.753 -14.606 1.00 92.88 425 GLY A O 1
ATOM 3210 N N . VAL A 1 426 ? -15.784 4.823 -15.455 1.00 91.88 426 VAL A N 1
ATOM 3211 C CA . VAL A 1 426 ? -14.670 4.621 -16.389 1.00 91.88 426 VAL A CA 1
ATOM 3212 C C . VAL A 1 426 ? -13.341 4.938 -15.711 1.00 91.88 426 VAL A C 1
ATOM 3214 O O . VAL A 1 426 ? -13.184 6.014 -15.136 1.00 91.88 426 VAL A O 1
ATOM 3217 N N . PHE A 1 427 ? -12.357 4.041 -15.832 1.00 87.69 427 PHE A N 1
ATOM 3218 C CA . PHE A 1 427 ? -11.030 4.243 -15.250 1.00 87.69 427 PHE A CA 1
ATOM 3219 C C . PHE A 1 427 ? -10.382 5.527 -15.816 1.00 87.69 427 PHE A C 1
ATOM 3221 O O . PHE A 1 427 ? -10.125 5.614 -17.028 1.00 87.69 427 PHE A O 1
ATOM 3228 N N . PRO A 1 428 ? -10.114 6.536 -14.964 1.00 78.19 428 PRO A N 1
ATOM 3229 C CA . PRO A 1 428 ? -9.699 7.852 -15.417 1.00 78.19 428 PRO A CA 1
ATOM 3230 C C . PRO A 1 428 ? -8.196 7.847 -15.695 1.00 78.19 428 PRO A C 1
ATOM 3232 O O . PRO A 1 428 ? -7.390 7.951 -14.775 1.00 78.19 428 PRO A O 1
ATOM 3235 N N . ILE A 1 429 ? -7.799 7.744 -16.963 1.00 74.25 429 ILE A N 1
ATOM 3236 C CA . ILE A 1 429 ? -6.412 7.964 -17.400 1.00 74.25 429 ILE A CA 1
ATOM 3237 C C . ILE A 1 429 ? -6.372 9.153 -18.350 1.00 74.25 429 ILE A C 1
ATOM 3239 O O . ILE A 1 429 ? -7.078 9.187 -19.359 1.00 74.25 429 ILE A O 1
ATOM 3243 N N . ASP A 1 430 ? -5.521 10.119 -18.020 1.00 69.00 430 ASP A N 1
ATOM 3244 C CA . ASP A 1 430 ? -5.274 11.312 -18.821 1.00 69.00 430 ASP A CA 1
ATOM 3245 C C . ASP A 1 430 ? -4.248 11.072 -19.952 1.00 69.00 430 ASP A C 1
ATOM 3247 O O . ASP A 1 430 ? -3.798 9.955 -20.226 1.00 69.00 430 ASP A O 1
ATOM 3251 N N . PHE A 1 431 ? -3.860 12.152 -20.639 1.00 60.22 431 PHE A N 1
ATOM 3252 C CA . PHE A 1 431 ? -2.879 12.114 -21.728 1.00 60.22 431 PHE A CA 1
ATOM 3253 C C . PHE A 1 431 ? -1.497 11.587 -21.295 1.00 60.22 431 PHE A C 1
ATOM 3255 O O . PHE A 1 431 ? -0.745 11.090 -22.134 1.00 60.22 431 PHE A O 1
ATOM 3262 N N . MET A 1 432 ? -1.162 11.634 -20.000 1.00 61.34 432 MET A N 1
ATOM 3263 C CA . MET A 1 432 ? 0.127 11.177 -19.474 1.00 61.34 432 MET A CA 1
ATOM 3264 C C . MET A 1 432 ? 0.193 9.660 -19.285 1.00 61.34 432 MET A C 1
ATOM 3266 O O . MET A 1 432 ? 1.212 9.156 -18.811 1.00 61.34 432 MET A O 1
ATOM 3270 N N . ARG A 1 433 ? -0.867 8.929 -19.671 1.00 68.75 433 ARG A N 1
ATOM 3271 C CA . ARG A 1 433 ? -0.963 7.465 -19.567 1.00 68.75 433 ARG A CA 1
ATOM 3272 C C . ARG A 1 433 ? -0.647 6.968 -18.141 1.00 68.75 433 ARG A C 1
ATOM 3274 O O . ARG A 1 433 ? -0.038 5.928 -17.955 1.00 68.75 433 ARG A O 1
ATOM 3281 N N . PHE A 1 434 ? -1.043 7.755 -17.136 1.00 68.62 434 PHE A N 1
ATOM 3282 C CA . PHE A 1 434 ? -0.848 7.537 -15.695 1.00 68.62 434 PHE A CA 1
ATOM 3283 C C . PHE A 1 434 ? 0.589 7.225 -15.237 1.00 68.62 434 PHE A C 1
ATOM 3285 O O . PHE A 1 434 ? 0.835 6.259 -14.526 1.00 68.62 434 PHE A O 1
ATOM 3292 N N . VAL A 1 435 ? 1.569 8.066 -15.565 1.00 77.00 435 VAL A N 1
ATOM 3293 C CA . VAL A 1 435 ? 2.762 8.203 -14.704 1.00 77.00 435 VAL A CA 1
ATOM 3294 C C . VAL A 1 435 ? 2.438 9.194 -13.578 1.00 77.00 435 VAL A C 1
ATOM 3296 O O . VAL A 1 435 ? 1.931 10.273 -13.858 1.00 77.00 435 VAL A O 1
ATOM 3299 N N . GLN A 1 436 ? 2.681 8.843 -12.306 1.00 86.50 436 GLN A N 1
ATOM 3300 C CA . GLN A 1 436 ? 2.269 9.680 -11.157 1.00 86.50 436 GLN A CA 1
ATOM 3301 C C . GLN A 1 436 ? 2.790 11.125 -11.234 1.00 86.50 436 GLN A C 1
ATOM 3303 O O . GLN A 1 436 ? 2.067 12.048 -10.867 1.00 86.50 436 GLN A O 1
ATOM 3308 N N . THR A 1 437 ? 4.012 11.294 -11.742 1.00 89.00 437 THR A N 1
ATOM 3309 C CA . THR A 1 437 ? 4.702 12.569 -12.006 1.00 89.00 437 THR A CA 1
ATOM 3310 C C . THR A 1 437 ? 5.176 12.617 -13.458 1.00 89.00 437 THR A C 1
ATOM 3312 O O . THR A 1 437 ? 5.346 11.565 -14.074 1.00 89.00 437 THR A O 1
ATOM 3315 N N . GLN A 1 438 ? 5.467 13.794 -14.010 1.00 86.12 438 GLN A N 1
ATOM 3316 C CA . GLN A 1 438 ? 6.241 13.943 -15.250 1.00 86.12 438 GLN A CA 1
ATOM 3317 C C . GLN A 1 438 ? 7.757 13.890 -14.994 1.00 86.12 438 GLN A C 1
ATOM 33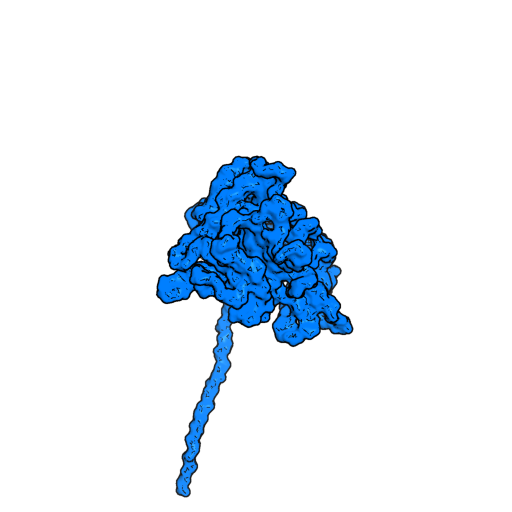19 O O . GLN A 1 438 ? 8.209 14.020 -13.862 1.00 86.12 438 GLN A O 1
ATOM 3324 N N . ASP A 1 439 ? 8.541 13.703 -16.062 1.00 83.44 439 ASP A N 1
ATOM 3325 C CA . ASP A 1 439 ? 10.019 13.746 -16.013 1.00 83.44 439 ASP A CA 1
ATOM 3326 C C . ASP A 1 439 ? 10.589 15.122 -16.399 1.00 83.44 439 ASP A C 1
ATOM 3328 O O . ASP A 1 439 ? 11.800 15.323 -16.381 1.00 83.44 439 ASP A O 1
ATOM 3332 N N . LEU A 1 440 ? 9.722 16.054 -16.805 1.00 82.25 440 LEU A N 1
ATOM 3333 C CA . LEU A 1 440 ? 10.086 17.409 -17.201 1.00 82.25 440 LEU A CA 1
ATOM 3334 C C . LEU A 1 440 ? 9.536 18.397 -16.179 1.00 82.25 440 LEU A C 1
ATOM 3336 O O . LEU A 1 440 ? 8.398 18.257 -15.728 1.00 82.25 440 LEU A O 1
ATOM 3340 N N . LEU A 1 441 ? 10.350 19.396 -15.849 1.00 85.50 441 LEU A N 1
ATOM 3341 C CA . LEU A 1 441 ? 9.931 20.499 -14.997 1.00 85.50 441 LEU A CA 1
ATOM 3342 C C . LEU A 1 441 ? 8.916 21.388 -15.716 1.00 85.50 441 LEU A C 1
ATOM 3344 O O . LEU A 1 441 ? 9.022 21.625 -16.921 1.00 85.50 441 LEU A O 1
ATOM 3348 N N . ALA A 1 442 ? 7.971 21.919 -14.952 1.00 85.56 442 ALA A N 1
ATOM 3349 C CA . ALA A 1 442 ? 7.079 22.992 -15.355 1.00 85.56 442 ALA A CA 1
ATOM 3350 C C . ALA A 1 442 ? 7.285 24.223 -14.447 1.00 85.56 442 ALA A C 1
ATOM 3352 O O . ALA A 1 442 ? 7.566 24.045 -13.259 1.00 85.56 442 ALA A O 1
ATOM 3353 N N . PRO A 1 443 ? 7.112 25.453 -14.974 1.00 82.81 443 PRO A N 1
ATOM 3354 C CA . PRO A 1 443 ? 6.906 25.788 -16.388 1.00 82.81 443 PRO A CA 1
ATOM 3355 C C . PRO A 1 443 ? 8.189 25.629 -17.227 1.00 82.81 443 PRO A C 1
ATOM 3357 O O . PRO A 1 443 ? 9.303 25.780 -16.733 1.00 82.81 443 PRO A O 1
ATOM 3360 N N . LEU A 1 444 ? 8.037 25.344 -18.525 1.00 73.06 444 LEU A N 1
ATOM 3361 C CA . LEU A 1 444 ? 9.156 25.367 -19.473 1.00 73.06 444 LEU A CA 1
ATOM 3362 C C . LEU A 1 444 ? 9.249 26.739 -20.165 1.00 73.06 444 LEU A C 1
ATOM 3364 O O . LEU A 1 444 ? 8.211 27.268 -20.562 1.00 73.06 444 LEU A O 1
ATOM 3368 N N . PRO A 1 445 ? 10.460 27.272 -20.421 1.00 68.00 445 PRO A N 1
ATOM 3369 C CA . PRO A 1 445 ? 11.761 26.839 -19.901 1.00 68.00 445 PRO A CA 1
ATOM 3370 C C . PRO A 1 445 ? 12.120 27.608 -18.617 1.00 68.00 445 PRO A C 1
ATOM 3372 O O . PRO A 1 445 ? 12.144 28.829 -18.692 1.00 68.00 445 PRO A O 1
ATOM 3375 N N . THR A 1 446 ? 12.443 26.981 -17.470 1.00 65.38 446 THR A N 1
ATOM 3376 C CA . THR A 1 446 ? 13.321 27.587 -16.419 1.00 65.38 446 THR A CA 1
ATOM 3377 C C . THR A 1 446 ? 13.501 26.719 -15.159 1.00 65.38 446 THR A C 1
ATOM 3379 O O . THR A 1 446 ? 12.578 26.004 -14.782 1.00 65.38 446 THR A O 1
ATOM 3382 N N . PRO A 1 447 ? 14.625 26.857 -14.419 1.00 64.38 447 PRO A N 1
ATOM 3383 C CA . PRO A 1 447 ? 14.718 26.466 -13.017 1.00 64.38 447 PRO A CA 1
ATOM 3384 C C . PRO A 1 447 ? 14.486 27.702 -12.129 1.00 64.38 447 PRO A C 1
ATOM 3386 O O . PRO A 1 447 ? 15.419 28.260 -11.556 1.00 64.38 447 PRO A O 1
ATOM 3389 N N . GLY A 1 448 ? 13.248 28.196 -12.080 1.00 69.88 448 GLY A N 1
ATOM 3390 C CA . GLY A 1 448 ? 12.840 29.151 -11.045 1.00 69.88 448 GLY A CA 1
ATOM 3391 C C . GLY A 1 448 ? 12.620 28.440 -9.701 1.00 69.88 448 GLY A C 1
ATOM 3392 O O . GLY A 1 448 ? 12.513 27.211 -9.683 1.00 69.88 448 GLY A O 1
ATOM 3393 N N . PRO A 1 449 ? 12.517 29.177 -8.580 1.00 73.31 449 PRO A N 1
ATOM 3394 C CA . PRO A 1 449 ? 12.230 28.587 -7.267 1.00 73.31 449 PRO A CA 1
ATOM 3395 C C . PRO A 1 449 ? 10.900 27.813 -7.233 1.00 73.31 449 PRO A C 1
ATOM 3397 O O . PRO A 1 449 ? 10.771 26.871 -6.457 1.00 73.31 449 PRO A O 1
ATOM 3400 N N . ASP A 1 450 ? 9.965 28.150 -8.126 1.00 82.56 450 ASP A N 1
ATOM 3401 C CA . ASP A 1 450 ? 8.627 27.552 -8.204 1.00 82.56 450 ASP A CA 1
ATOM 3402 C C . ASP A 1 450 ? 8.528 26.384 -9.205 1.00 82.56 450 ASP A C 1
ATOM 3404 O O . ASP A 1 450 ? 7.430 25.937 -9.539 1.00 82.56 450 ASP A O 1
ATOM 3408 N N . ALA A 1 451 ? 9.656 25.897 -9.737 1.00 90.31 451 ALA A N 1
ATOM 3409 C CA . ALA A 1 451 ? 9.652 24.769 -10.665 1.00 90.31 451 ALA A CA 1
ATOM 3410 C C . ALA A 1 451 ? 9.196 23.476 -9.966 1.00 90.31 451 ALA A C 1
ATOM 3412 O O . ALA A 1 451 ? 9.593 23.193 -8.835 1.00 90.31 451 ALA A O 1
ATOM 3413 N N . TYR A 1 452 ? 8.405 22.651 -10.651 1.00 92.12 452 TYR A N 1
ATOM 3414 C CA . TYR A 1 452 ? 7.907 21.373 -10.125 1.00 92.12 452 TYR A CA 1
ATOM 3415 C C . TYR A 1 452 ? 7.775 20.319 -11.225 1.00 92.12 452 TYR A C 1
ATOM 3417 O O . TYR A 1 452 ? 7.769 20.647 -12.412 1.00 92.12 452 TYR A O 1
ATOM 3425 N N . TYR A 1 453 ? 7.650 19.050 -10.837 1.00 91.94 453 TYR A N 1
ATOM 3426 C CA . TYR A 1 453 ? 7.307 17.948 -11.738 1.00 91.94 453 TYR A CA 1
ATOM 3427 C C . TYR A 1 453 ? 5.787 17.716 -11.720 1.00 91.94 453 TYR A C 1
ATOM 3429 O O . TYR A 1 453 ? 5.268 17.231 -10.714 1.00 91.94 453 TYR A O 1
ATOM 3437 N N . PRO A 1 454 ? 5.039 18.035 -12.796 1.00 91.62 454 PRO A N 1
ATOM 3438 C CA . PRO A 1 454 ? 3.580 17.928 -12.781 1.00 91.62 454 PRO A CA 1
ATOM 3439 C C . PRO A 1 454 ? 3.055 16.541 -12.402 1.00 91.62 454 PRO A C 1
ATOM 3441 O O . PRO A 1 454 ? 3.575 15.525 -12.868 1.00 91.62 454 PRO A O 1
ATOM 3444 N N . LEU A 1 455 ? 1.988 16.508 -11.601 1.00 92.31 455 LEU A N 1
ATOM 3445 C CA . LEU A 1 455 ? 1.301 15.285 -11.178 1.00 92.31 455 LEU A CA 1
ATOM 3446 C C . LEU A 1 455 ? 0.184 14.882 -12.152 1.00 92.31 455 LEU A C 1
ATOM 3448 O O . LEU A 1 455 ? -0.431 15.733 -12.792 1.00 92.31 455 LEU A O 1
ATOM 3452 N N . SER A 1 456 ? -0.110 13.580 -12.233 1.00 89.88 456 SER A N 1
ATOM 3453 C CA . SER A 1 456 ? -1.245 13.066 -13.025 1.00 89.88 456 SER A CA 1
ATOM 3454 C C . SER A 1 456 ? -2.610 13.498 -12.524 1.00 89.88 456 SER A C 1
ATOM 3456 O O . SER A 1 456 ? -2.827 13.611 -11.318 1.00 89.88 456 SER A O 1
ATOM 3458 N N . ALA A 1 457 ? -3.548 13.673 -13.459 1.00 86.38 457 ALA A N 1
ATOM 3459 C CA . ALA A 1 457 ? -4.914 14.064 -13.149 1.00 86.38 457 ALA A CA 1
ATOM 3460 C C . ALA A 1 457 ? -5.598 13.033 -12.251 1.00 86.38 457 ALA A C 1
ATOM 3462 O O . ALA A 1 457 ? -6.297 13.408 -11.321 1.00 86.38 457 ALA A O 1
ATOM 3463 N N . SER A 1 458 ? -5.375 11.732 -12.459 1.00 85.06 458 SER A N 1
ATOM 3464 C CA . SER A 1 458 ? -5.968 10.716 -11.582 1.00 85.06 458 SER A CA 1
ATOM 3465 C C . SER A 1 458 ? -5.341 10.729 -10.187 1.00 85.06 458 SER A C 1
ATOM 3467 O O . SER A 1 458 ? -6.045 10.497 -9.206 1.00 85.06 458 SER A O 1
ATOM 3469 N N . LEU A 1 459 ? -4.052 11.071 -10.057 1.00 90.31 459 LEU A N 1
ATOM 3470 C CA . LEU A 1 459 ? -3.436 11.284 -8.746 1.00 90.31 459 LEU A CA 1
ATOM 3471 C C . LEU A 1 459 ? -4.079 12.473 -8.031 1.00 90.31 459 LEU A C 1
ATOM 3473 O O . LEU A 1 459 ? -4.537 12.310 -6.903 1.00 90.31 459 LEU A O 1
ATOM 3477 N N . THR A 1 460 ? -4.164 13.631 -8.681 1.00 92.25 460 THR A N 1
ATOM 3478 C CA . THR A 1 460 ? -4.673 14.859 -8.053 1.00 92.25 460 THR A CA 1
ATOM 3479 C C . THR A 1 460 ? -6.184 14.861 -7.842 1.00 92.25 460 THR A C 1
ATOM 3481 O O . THR A 1 460 ? -6.639 15.399 -6.839 1.00 92.25 460 THR A O 1
ATOM 3484 N N . ALA A 1 461 ? -6.963 14.244 -8.732 1.00 88.00 461 ALA A N 1
ATOM 3485 C CA . ALA A 1 461 ? -8.425 14.273 -8.675 1.00 88.00 461 ALA A CA 1
ATOM 3486 C C . ALA A 1 461 ? -9.048 13.086 -7.925 1.00 88.00 461 ALA A C 1
ATOM 3488 O O . ALA A 1 461 ? -10.106 13.254 -7.327 1.00 88.00 461 ALA A O 1
ATOM 3489 N N . ALA A 1 462 ? -8.433 11.896 -7.955 1.00 87.00 462 ALA A N 1
ATOM 3490 C CA . ALA A 1 462 ? -9.032 10.692 -7.369 1.00 87.00 462 ALA A CA 1
ATOM 3491 C C . ALA A 1 462 ? -8.311 10.210 -6.103 1.00 87.00 462 ALA A C 1
ATOM 3493 O O . ALA A 1 462 ? -8.964 9.921 -5.100 1.00 87.00 462 ALA A O 1
ATOM 3494 N N . PHE A 1 463 ? -6.976 10.128 -6.133 1.00 91.69 463 PHE A N 1
ATOM 3495 C CA . PHE A 1 463 ? -6.213 9.477 -5.062 1.00 91.69 463 PHE A CA 1
ATOM 3496 C C . PHE A 1 463 ? -5.809 10.428 -3.929 1.00 91.69 463 PHE A C 1
ATOM 3498 O O . PHE A 1 463 ? -5.956 10.078 -2.759 1.00 91.69 463 PHE A O 1
ATOM 3505 N N . LEU A 1 464 ? -5.292 11.621 -4.239 1.00 95.62 464 LEU A N 1
ATOM 3506 C CA . LEU A 1 464 ? -4.818 12.558 -3.213 1.00 95.62 464 LEU A CA 1
ATOM 3507 C C . LEU A 1 464 ? -5.923 13.053 -2.274 1.00 95.62 464 LEU A C 1
ATOM 3509 O O . LEU A 1 464 ? -5.675 13.013 -1.071 1.00 95.62 464 LEU A O 1
ATOM 3513 N N . PRO A 1 465 ? -7.132 13.426 -2.742 1.00 95.38 465 PRO A N 1
ATOM 3514 C CA . PRO A 1 465 ? -8.201 13.845 -1.835 1.00 95.38 465 PRO A CA 1
ATOM 3515 C C . PRO A 1 465 ? -8.588 12.742 -0.843 1.00 95.38 465 PRO A C 1
ATOM 3517 O O . PRO A 1 465 ? -8.773 12.992 0.345 1.00 95.38 465 PRO A O 1
ATOM 3520 N N . PHE A 1 466 ? -8.638 11.491 -1.309 1.00 95.19 466 PHE A N 1
ATOM 3521 C CA . PHE A 1 466 ? -8.928 10.345 -0.452 1.00 95.19 466 PHE A CA 1
ATOM 3522 C C . PHE A 1 466 ? -7.819 10.093 0.583 1.00 95.19 466 PHE A C 1
ATOM 3524 O O . PHE A 1 466 ? -8.100 9.887 1.763 1.00 95.19 466 PHE A O 1
ATOM 3531 N N . ARG A 1 467 ? -6.546 10.160 0.175 1.00 96.56 467 ARG A N 1
ATOM 3532 C CA . ARG A 1 467 ? -5.401 9.996 1.089 1.00 96.56 467 ARG A CA 1
ATOM 3533 C C . ARG A 1 467 ? -5.293 11.129 2.108 1.00 96.56 467 ARG A C 1
ATOM 3535 O O . ARG A 1 467 ? -4.981 10.874 3.267 1.00 96.56 467 ARG A O 1
ATOM 3542 N N . GLN A 1 468 ? -5.590 12.358 1.692 1.00 97.44 468 GLN A N 1
ATOM 3543 C CA . GLN A 1 468 ? -5.686 13.530 2.563 1.00 97.44 468 GLN A CA 1
ATOM 3544 C C . GLN A 1 468 ? -6.752 13.323 3.627 1.00 97.44 468 GLN A C 1
ATOM 3546 O O . GLN A 1 468 ? -6.492 13.546 4.810 1.00 97.44 468 GLN A O 1
ATOM 3551 N N . GLN A 1 469 ? -7.912 12.813 3.215 1.00 96.75 469 GLN A N 1
ATOM 3552 C CA . GLN A 1 469 ? -8.983 12.495 4.137 1.00 96.75 469 GLN A CA 1
ATOM 3553 C C . GLN A 1 469 ? -8.585 11.414 5.143 1.00 96.75 469 GLN A C 1
ATOM 3555 O O . GLN A 1 469 ? -8.816 11.586 6.336 1.00 96.75 469 GLN A O 1
ATOM 3560 N N . LEU A 1 470 ? -7.945 10.334 4.690 1.00 97.19 470 LEU A N 1
ATOM 3561 C CA . LEU A 1 470 ? -7.468 9.258 5.562 1.00 97.19 470 LEU A CA 1
ATOM 3562 C C . LEU A 1 470 ? -6.424 9.732 6.579 1.00 97.19 470 LEU A C 1
ATOM 3564 O O . LEU A 1 470 ? -6.543 9.417 7.764 1.00 97.19 470 LEU A O 1
ATOM 3568 N N . LEU A 1 471 ? -5.414 10.487 6.133 1.00 98.12 471 LEU A N 1
ATOM 3569 C CA . LEU A 1 471 ? -4.369 11.008 7.015 1.00 98.12 471 LEU A CA 1
ATOM 3570 C C . LEU A 1 471 ? -4.965 11.946 8.071 1.00 98.12 471 LEU A C 1
ATOM 3572 O O . LEU A 1 471 ? -4.686 11.786 9.258 1.00 98.12 471 LEU A O 1
ATOM 3576 N N . GLY A 1 472 ? -5.832 12.875 7.659 1.00 98.19 472 GLY A N 1
ATOM 3577 C CA . GLY A 1 472 ? -6.531 13.761 8.585 1.00 98.19 472 GLY A CA 1
ATOM 3578 C C . GLY A 1 472 ? -7.426 12.996 9.561 1.00 98.19 472 GLY A C 1
ATOM 3579 O O . GLY A 1 472 ? -7.369 13.238 10.764 1.00 98.19 472 GLY A O 1
ATOM 3580 N N . ALA A 1 473 ? -8.207 12.026 9.077 1.00 98.00 473 ALA A N 1
ATOM 3581 C CA . ALA A 1 473 ? -9.102 11.227 9.911 1.00 98.00 473 ALA A CA 1
ATOM 3582 C C . ALA A 1 473 ? -8.344 10.407 10.960 1.00 98.00 473 ALA A C 1
ATOM 3584 O O . ALA A 1 473 ? -8.808 10.281 12.094 1.00 98.00 473 ALA A O 1
ATOM 3585 N N . PHE A 1 474 ? -7.176 9.866 10.610 1.00 98.31 474 PHE A N 1
ATOM 3586 C CA . PHE A 1 474 ? -6.293 9.215 11.572 1.00 98.31 474 PHE A CA 1
ATOM 3587 C C . PHE A 1 474 ? -5.792 10.203 12.636 1.00 98.31 474 PHE A C 1
ATOM 3589 O O . PHE A 1 474 ? -5.864 9.906 13.829 1.00 98.31 474 PHE A O 1
ATOM 3596 N N . LEU A 1 475 ? -5.342 11.392 12.226 1.00 98.38 475 LEU A N 1
ATOM 3597 C CA . LEU A 1 475 ? -4.835 12.413 13.145 1.00 98.38 475 LEU A CA 1
ATOM 3598 C C . LEU A 1 475 ? -5.920 12.946 14.093 1.00 98.38 475 LEU A C 1
ATOM 3600 O O . LEU A 1 475 ? -5.634 13.137 15.273 1.00 98.38 475 LEU A O 1
ATOM 3604 N N . ASP A 1 476 ? -7.157 13.082 13.615 1.00 98.00 476 ASP A N 1
ATOM 3605 C CA . ASP A 1 476 ? -8.325 13.470 14.419 1.00 98.00 476 ASP A CA 1
ATOM 3606 C C . ASP A 1 476 ? -8.842 12.336 15.318 1.00 98.00 476 ASP A C 1
ATOM 3608 O O . ASP A 1 476 ? -9.591 12.578 16.267 1.00 98.00 476 ASP A O 1
ATOM 3612 N N . THR A 1 477 ? -8.490 11.080 15.021 1.00 97.31 477 THR A N 1
ATOM 3613 C CA . THR A 1 477 ? -8.927 9.942 15.832 1.00 97.31 477 THR A CA 1
ATOM 3614 C C . THR A 1 477 ? -8.157 9.934 17.155 1.00 97.31 477 THR A C 1
ATOM 3616 O O . THR A 1 477 ? -6.925 9.895 17.135 1.00 97.31 477 THR A O 1
ATOM 3619 N N . PRO A 1 478 ? -8.844 9.941 18.311 1.00 97.06 478 PRO A N 1
ATOM 3620 C CA . PRO A 1 478 ? -8.191 9.876 19.614 1.00 97.06 478 PRO A CA 1
ATOM 3621 C C . PRO A 1 478 ? -7.473 8.539 19.832 1.00 97.06 478 PRO A C 1
ATOM 3623 O O . PRO A 1 478 ? -7.883 7.495 19.321 1.00 97.06 478 PRO A O 1
ATOM 3626 N N . ALA A 1 479 ? -6.434 8.564 20.668 1.00 97.44 479 ALA A N 1
ATOM 3627 C CA . ALA A 1 479 ? -5.680 7.366 21.026 1.00 97.44 479 ALA A CA 1
ATOM 3628 C C . ALA A 1 479 ? -6.562 6.295 21.692 1.00 97.44 479 ALA A C 1
ATOM 3630 O O . ALA A 1 479 ? -6.434 5.112 21.377 1.00 97.44 479 ALA A O 1
ATOM 3631 N N . LEU A 1 480 ? -7.462 6.704 22.591 1.00 97.69 480 LEU A N 1
ATOM 3632 C CA . LEU A 1 480 ? -8.385 5.830 23.317 1.00 97.69 480 LEU A CA 1
ATOM 3633 C C . LEU A 1 480 ? -9.820 6.243 23.015 1.00 97.69 480 LEU A C 1
ATOM 3635 O O . LEU A 1 480 ? -10.225 7.350 23.363 1.00 97.69 480 LEU A O 1
ATOM 3639 N N . ASP A 1 481 ? -10.591 5.357 22.396 1.00 97.06 481 ASP A N 1
ATOM 3640 C CA . ASP A 1 481 ? -12.015 5.574 22.163 1.00 97.06 481 ASP A CA 1
ATOM 3641 C C . ASP A 1 481 ? -12.729 4.255 21.888 1.00 97.06 481 ASP A C 1
ATOM 3643 O O . ASP A 1 481 ? -12.139 3.319 21.353 1.00 97.06 481 ASP A O 1
ATOM 3647 N N . ALA A 1 482 ? -13.998 4.177 22.265 1.00 97.00 482 ALA A N 1
ATOM 3648 C CA . ALA A 1 482 ? -14.814 2.992 22.086 1.00 97.00 482 ALA A CA 1
ATOM 3649 C C . ALA A 1 482 ? -16.202 3.372 21.582 1.00 97.00 482 ALA A C 1
ATOM 3651 O O . ALA A 1 482 ? -16.738 4.426 21.915 1.00 97.00 482 ALA A O 1
ATOM 3652 N N . SER A 1 483 ? -16.840 2.448 20.878 1.00 95.44 483 SER A N 1
ATOM 3653 C CA . SER A 1 483 ? -18.272 2.517 20.599 1.00 95.44 483 SER A CA 1
ATOM 3654 C C . SER A 1 483 ? -18.956 1.228 21.024 1.00 95.44 483 SER A C 1
ATOM 3656 O O . SER A 1 483 ? -18.342 0.163 21.091 1.00 95.44 483 SER A O 1
ATOM 3658 N N . SER A 1 484 ? -20.247 1.318 21.315 1.00 92.81 484 SER A N 1
ATOM 3659 C CA . SER A 1 484 ? -21.100 0.150 21.498 1.00 92.81 484 SER A CA 1
ATOM 3660 C C . SER A 1 484 ? -22.392 0.340 20.707 1.00 92.81 484 SER A C 1
ATOM 3662 O O . SER A 1 484 ? -22.805 1.483 20.486 1.00 92.81 484 SER A O 1
ATOM 3664 N N . PRO A 1 485 ? -23.017 -0.747 20.224 1.00 88.50 485 PRO A N 1
ATOM 3665 C CA . PRO A 1 485 ? -24.347 -0.667 19.641 1.00 88.50 485 PRO A CA 1
ATOM 3666 C C . PRO A 1 485 ? -25.350 -0.089 20.643 1.00 88.50 485 PRO A C 1
ATOM 3668 O O . PRO A 1 485 ? -25.176 -0.227 21.855 1.00 88.50 485 PRO A O 1
ATOM 3671 N N . ALA A 1 486 ? -26.436 0.499 20.136 1.00 79.12 486 ALA A N 1
ATOM 3672 C CA . ALA A 1 486 ? -27.552 0.884 20.990 1.00 79.12 486 ALA A CA 1
ATOM 3673 C C . ALA A 1 486 ? -28.059 -0.334 21.797 1.00 79.12 486 ALA A C 1
ATOM 3675 O O . ALA A 1 486 ? -28.039 -1.458 21.278 1.00 79.12 486 ALA A O 1
ATOM 3676 N N . PRO A 1 487 ? -28.526 -0.134 23.043 1.00 73.19 487 PRO A N 1
ATOM 3677 C CA . PRO A 1 487 ? -29.052 -1.217 23.864 1.00 73.19 487 PRO A CA 1
ATOM 3678 C C . PRO A 1 487 ? -30.170 -1.966 23.137 1.00 73.19 487 PRO A C 1
ATOM 3680 O O . PRO A 1 487 ? -31.062 -1.355 22.546 1.00 73.19 487 PRO A O 1
ATOM 3683 N N . GLY A 1 488 ? -30.123 -3.298 23.187 1.00 71.38 488 GLY A N 1
ATOM 3684 C CA . GLY A 1 488 ? -31.206 -4.137 22.680 1.00 71.38 488 GLY A CA 1
ATOM 3685 C C . GLY A 1 488 ? -32.477 -4.021 23.527 1.00 71.38 488 GLY A C 1
ATOM 3686 O O . GLY A 1 488 ? -32.481 -3.405 24.594 1.00 71.38 488 GLY A O 1
ATOM 3687 N N . VAL A 1 489 ? -33.560 -4.656 23.065 1.00 75.44 489 VAL A N 1
ATOM 3688 C CA . VAL A 1 489 ? -34.803 -4.759 23.846 1.00 75.44 489 VAL A CA 1
ATOM 3689 C C . VAL A 1 489 ? -34.483 -5.375 25.212 1.00 75.44 489 VAL A C 1
ATOM 3691 O O . VAL A 1 489 ? -33.819 -6.418 25.255 1.00 75.44 489 VAL A O 1
ATOM 3694 N N . PRO A 1 490 ? -34.938 -4.765 26.318 1.00 81.38 490 PRO A N 1
ATOM 3695 C CA . PRO A 1 490 ? -34.646 -5.295 27.633 1.00 81.38 490 PRO A CA 1
ATOM 3696 C C . PRO A 1 490 ? -35.151 -6.718 27.822 1.00 81.38 490 PRO A C 1
ATOM 3698 O O . PRO A 1 490 ? -36.227 -7.097 27.352 1.00 81.38 490 PRO A O 1
ATOM 3701 N N . ARG A 1 491 ? -34.368 -7.512 28.545 1.00 87.19 491 ARG A N 1
ATOM 3702 C CA . ARG A 1 491 ? -34.696 -8.910 28.807 1.00 87.19 491 ARG A CA 1
ATOM 3703 C C . ARG A 1 491 ? -35.582 -9.025 30.042 1.00 87.19 491 ARG A C 1
ATOM 3705 O O . ARG A 1 491 ? -35.267 -8.438 31.070 1.00 87.19 491 ARG A O 1
ATOM 3712 N N . VAL A 1 492 ? -36.632 -9.837 29.966 1.00 93.00 492 VAL A N 1
ATOM 3713 C CA . VAL A 1 492 ? -37.424 -10.215 31.144 1.00 93.00 492 VAL A CA 1
ATOM 3714 C C . VAL A 1 492 ? -36.729 -11.367 31.870 1.00 93.00 492 VAL A C 1
ATOM 3716 O O . VAL A 1 492 ? -36.374 -12.365 31.231 1.00 93.00 492 VAL A O 1
ATOM 3719 N N . VAL A 1 493 ? -36.507 -11.228 33.177 1.00 95.38 493 VAL A N 1
ATOM 3720 C CA . VAL A 1 493 ? -35.861 -12.247 34.020 1.00 95.38 493 VAL A CA 1
ATOM 3721 C C . VAL A 1 493 ? -36.604 -12.414 35.358 1.00 95.38 493 VAL A C 1
ATOM 3723 O O . VAL A 1 493 ? -36.936 -11.420 35.992 1.00 95.38 493 VAL A O 1
ATOM 3726 N N . PRO A 1 494 ? -36.836 -13.649 35.825 1.00 96.62 494 PRO A N 1
ATOM 3727 C CA . PRO A 1 494 ? -37.349 -13.916 37.163 1.00 96.62 494 PRO A CA 1
ATOM 3728 C C . PRO A 1 494 ? -36.494 -13.310 38.290 1.00 96.62 494 PRO A C 1
ATOM 3730 O O . PRO A 1 494 ? -35.261 -13.268 38.174 1.00 96.62 494 PRO A O 1
ATOM 3733 N N . PRO A 1 495 ? -37.110 -12.915 39.420 1.00 96.88 495 PRO A N 1
ATOM 3734 C CA . PRO A 1 495 ? -36.380 -12.454 40.595 1.00 96.88 495 PRO A CA 1
ATOM 3735 C C . PRO A 1 495 ? -35.331 -13.462 41.083 1.00 96.88 495 PRO A C 1
ATOM 3737 O O . PRO A 1 495 ? -35.604 -14.657 41.194 1.00 96.88 495 PRO A O 1
ATOM 3740 N N . GLY A 1 496 ? -34.119 -12.990 41.389 1.00 95.25 496 GLY A N 1
ATOM 3741 C CA . GLY A 1 496 ? -33.012 -13.827 41.873 1.00 95.25 496 GLY A CA 1
ATOM 3742 C C . GLY A 1 496 ? -32.364 -14.738 40.821 1.00 95.25 496 GLY A C 1
ATOM 3743 O O . GLY A 1 496 ? -31.413 -15.453 41.142 1.00 95.25 496 GLY A O 1
ATOM 3744 N N . GLN A 1 497 ? -32.843 -14.741 39.573 1.00 96.00 497 GLN A N 1
ATOM 3745 C CA . GLN A 1 497 ? -32.302 -15.616 38.540 1.00 96.00 497 GLN A CA 1
ATOM 3746 C C . GLN A 1 497 ? -30.873 -15.219 38.150 1.00 96.00 497 GLN A C 1
ATOM 3748 O O . GLN A 1 497 ? -30.589 -14.058 37.856 1.00 96.00 497 GLN A O 1
ATOM 3753 N N . VAL A 1 498 ? -29.995 -16.220 38.046 1.00 94.88 498 VAL A N 1
ATOM 3754 C CA . VAL A 1 498 ? -28.697 -16.082 37.379 1.00 94.88 498 VAL A CA 1
ATOM 3755 C C . VAL A 1 498 ? -28.888 -16.176 35.867 1.00 94.88 498 VAL A C 1
ATOM 3757 O O . VAL A 1 498 ? -29.542 -17.092 35.361 1.00 94.88 498 VAL A O 1
ATOM 3760 N N . PHE A 1 499 ? -28.312 -15.237 35.124 1.00 92.81 499 PHE A N 1
ATOM 3761 C CA . PHE A 1 499 ? -28.419 -15.192 33.675 1.00 92.81 499 PHE A CA 1
ATOM 3762 C C . PHE A 1 499 ? -27.112 -14.764 33.005 1.00 92.81 499 PHE A C 1
ATOM 3764 O O . PHE A 1 499 ? -26.336 -13.973 33.538 1.00 92.81 499 PHE A O 1
ATOM 3771 N N . LEU A 1 500 ? -26.889 -15.290 31.798 1.00 92.31 500 LEU A N 1
ATOM 3772 C CA . LEU A 1 500 ? -25.810 -14.856 30.917 1.00 92.31 500 LEU A CA 1
ATOM 3773 C C . LEU A 1 500 ? -26.296 -13.696 30.046 1.00 92.31 500 LEU A C 1
ATOM 3775 O O . LEU A 1 500 ? -27.396 -13.750 29.482 1.00 92.31 500 LEU A O 1
ATOM 3779 N N . THR A 1 501 ? -25.461 -12.676 29.913 1.00 90.31 501 THR A N 1
ATOM 3780 C CA . THR A 1 501 ? -25.621 -11.593 28.944 1.00 90.31 501 THR A CA 1
ATOM 3781 C C . THR A 1 501 ? -24.315 -11.367 28.195 1.00 90.31 501 THR A C 1
ATOM 3783 O O . THR A 1 501 ? -23.263 -11.875 28.592 1.00 90.31 501 THR A O 1
ATOM 3786 N N . ALA A 1 502 ? -24.382 -10.611 27.106 1.00 89.44 502 ALA A N 1
ATOM 3787 C CA . ALA A 1 502 ? -23.200 -10.208 26.378 1.00 89.44 502 ALA A CA 1
ATOM 3788 C C . ALA A 1 502 ? -23.280 -8.757 25.907 1.00 89.44 502 ALA A C 1
ATOM 3790 O O . ALA A 1 502 ? -24.325 -8.301 25.447 1.00 89.44 502 ALA A O 1
ATOM 3791 N N . LEU A 1 503 ? -22.148 -8.066 25.995 1.00 91.38 503 LEU A N 1
ATOM 3792 C CA . LEU A 1 503 ? -21.957 -6.684 25.581 1.00 91.38 503 LEU A CA 1
ATOM 3793 C C . LEU A 1 503 ? -20.945 -6.648 24.445 1.00 91.38 503 LEU A C 1
ATOM 3795 O O . LEU A 1 503 ? -19.837 -7.164 24.586 1.00 91.38 503 LEU A O 1
ATOM 3799 N N . THR A 1 504 ? -21.317 -6.033 23.328 1.00 93.62 504 THR A N 1
ATOM 3800 C CA . THR A 1 504 ? -20.389 -5.804 22.222 1.00 93.62 504 THR A CA 1
ATOM 3801 C C . THR A 1 504 ? -19.820 -4.397 22.322 1.00 93.62 504 THR A C 1
ATOM 3803 O O . THR A 1 504 ? -20.569 -3.423 22.353 1.00 93.62 504 THR A O 1
ATOM 3806 N N . VAL A 1 505 ? -18.496 -4.294 22.337 1.00 95.69 505 VAL A N 1
ATOM 3807 C CA . VAL A 1 505 ? -17.758 -3.034 22.233 1.00 95.69 505 VAL A CA 1
ATOM 3808 C C . VAL A 1 505 ? -16.867 -3.083 21.000 1.00 95.69 505 VAL A C 1
ATOM 3810 O O . VAL A 1 505 ? -16.361 -4.146 20.651 1.00 95.69 505 VAL A O 1
ATOM 3813 N N . THR A 1 506 ? -16.661 -1.948 20.349 1.00 96.62 506 THR A N 1
ATOM 3814 C CA . THR A 1 506 ? -15.743 -1.791 19.218 1.00 96.62 506 THR A CA 1
ATOM 3815 C C . THR A 1 506 ? -14.667 -0.790 19.588 1.00 96.62 506 THR A C 1
ATOM 3817 O O . THR A 1 506 ? -14.982 0.279 20.114 1.00 96.62 506 THR A O 1
ATOM 3820 N N . ASN A 1 507 ? -13.410 -1.119 19.298 1.00 97.50 507 ASN A N 1
ATOM 3821 C CA . ASN A 1 507 ? -12.311 -0.174 19.429 1.00 97.50 507 ASN A CA 1
ATOM 3822 C C . ASN A 1 507 ? -12.385 0.862 18.301 1.00 97.50 507 ASN A C 1
ATOM 3824 O O . ASN A 1 507 ? -12.232 0.520 17.130 1.00 97.50 507 ASN A O 1
ATOM 3828 N N . THR A 1 508 ? -12.647 2.121 18.644 1.00 96.69 508 THR A N 1
ATOM 3829 C CA . THR A 1 508 ? -12.697 3.249 17.696 1.00 96.69 508 THR A CA 1
ATOM 3830 C C . THR A 1 508 ? -11.547 4.234 17.895 1.00 96.69 508 THR A C 1
ATOM 3832 O O . THR A 1 508 ? -11.464 5.228 17.168 1.00 96.69 508 THR A O 1
ATOM 3835 N N . GLY A 1 509 ? -10.650 3.941 18.841 1.00 97.31 509 GLY A N 1
ATOM 3836 C CA . GLY A 1 509 ? -9.380 4.623 19.043 1.00 97.31 509 GLY A CA 1
ATOM 3837 C C . GLY A 1 509 ? -8.228 3.900 18.348 1.00 97.31 509 GLY A C 1
ATOM 3838 O O . GLY A 1 509 ? -8.302 2.723 18.002 1.00 97.31 509 GLY A O 1
ATOM 3839 N N . THR A 1 510 ? -7.134 4.613 18.122 1.00 97.69 510 THR A N 1
ATOM 3840 C CA . THR A 1 510 ? -5.961 4.096 17.396 1.00 97.69 510 THR A CA 1
ATOM 3841 C C . THR A 1 510 ? -5.071 3.178 18.236 1.00 97.69 510 THR A C 1
ATOM 3843 O O . THR A 1 510 ? -4.257 2.446 17.671 1.00 97.69 510 THR A O 1
ATOM 3846 N N . THR A 1 511 ? -5.206 3.188 19.568 1.00 98.12 511 THR A N 1
ATOM 3847 C CA . THR A 1 511 ? -4.442 2.302 20.459 1.00 98.12 511 THR A CA 1
ATOM 3848 C C . THR A 1 511 ? -5.058 0.907 20.477 1.00 98.12 511 THR A C 1
ATOM 3850 O O . THR A 1 511 ? -6.253 0.759 20.730 1.00 98.12 511 THR A O 1
ATOM 3853 N N . SER A 1 512 ? -4.246 -0.128 20.270 1.00 97.31 512 SER A N 1
ATOM 3854 C CA . SER A 1 512 ? -4.686 -1.521 20.445 1.00 97.31 512 SER A CA 1
ATOM 3855 C C . SER A 1 512 ? -4.915 -1.863 21.917 1.00 97.31 512 SER A C 1
ATOM 3857 O O . SER A 1 512 ? -4.184 -1.396 22.788 1.00 97.31 512 SER A O 1
ATOM 3859 N N . TRP A 1 513 ? -5.933 -2.673 22.208 1.00 97.56 513 TRP A N 1
ATOM 3860 C CA . TRP A 1 513 ? -6.280 -3.046 23.581 1.00 97.56 513 TRP A CA 1
ATOM 3861 C C . TRP A 1 513 ? -5.818 -4.456 23.898 1.00 97.56 513 TRP A C 1
ATOM 3863 O O . TRP A 1 513 ? -6.107 -5.380 23.145 1.00 97.56 513 TRP A O 1
ATOM 3873 N N . SER A 1 514 ? -5.188 -4.640 25.053 1.00 96.50 514 SER A N 1
ATOM 3874 C CA . SER A 1 514 ? -4.905 -5.961 25.615 1.00 96.50 514 SER A CA 1
ATOM 3875 C C . SER A 1 514 ? -5.012 -5.933 27.138 1.00 96.50 514 SER A C 1
ATOM 3877 O O . SER A 1 514 ? -4.761 -4.904 27.774 1.00 96.50 514 SER A O 1
ATOM 3879 N N . ALA A 1 515 ? -5.348 -7.072 27.749 1.00 94.44 515 ALA A N 1
ATOM 3880 C CA . ALA A 1 515 ? -5.382 -7.183 29.210 1.00 94.44 515 ALA A CA 1
ATOM 3881 C C . ALA A 1 515 ? -4.001 -6.905 29.838 1.00 94.44 515 ALA A C 1
ATOM 3883 O O . ALA A 1 515 ? -3.914 -6.276 30.891 1.00 94.44 515 ALA A O 1
ATOM 3884 N N . ALA A 1 516 ? -2.920 -7.306 29.156 1.00 93.00 516 ALA A N 1
ATOM 3885 C CA . ALA A 1 516 ? -1.541 -7.059 29.583 1.00 93.00 516 ALA A CA 1
ATOM 3886 C C . ALA A 1 516 ? -1.182 -5.562 29.650 1.00 93.00 516 ALA A C 1
ATOM 3888 O O . ALA A 1 516 ? -0.276 -5.180 30.383 1.00 93.00 516 ALA A O 1
ATOM 3889 N N . GLN A 1 517 ? -1.908 -4.717 28.913 1.00 93.44 517 GLN A N 1
ATOM 3890 C CA . GLN A 1 517 ? -1.760 -3.260 28.905 1.00 93.44 517 GLN A CA 1
ATOM 3891 C C . GLN A 1 517 ? -2.829 -2.553 29.754 1.00 93.44 517 GLN A C 1
ATOM 3893 O O . GLN A 1 517 ? -3.106 -1.374 29.546 1.00 93.44 517 GLN A O 1
ATOM 3898 N N . GLY A 1 518 ? -3.479 -3.276 30.671 1.00 94.12 518 GLY A N 1
ATOM 3899 C CA . GLY A 1 518 ? -4.420 -2.692 31.627 1.00 94.12 518 GLY A CA 1
ATOM 3900 C C . GLY A 1 518 ? -5.810 -2.381 31.065 1.00 94.12 518 GLY A C 1
ATOM 3901 O O . GLY A 1 518 ? -6.598 -1.726 31.753 1.00 94.12 518 GLY A O 1
ATOM 3902 N N . PHE A 1 519 ? -6.142 -2.847 29.854 1.00 97.06 519 PHE A N 1
ATOM 3903 C CA . PHE A 1 519 ? -7.465 -2.641 29.262 1.00 97.06 519 PHE A CA 1
ATOM 3904 C C . PHE A 1 519 ? -8.510 -3.603 29.833 1.00 97.06 519 PHE A C 1
ATOM 3906 O O . PHE A 1 519 ? -8.347 -4.824 29.794 1.00 97.06 519 PHE A O 1
ATOM 3913 N N . ARG A 1 520 ? -9.620 -3.043 30.323 1.00 96.06 520 ARG A N 1
ATOM 3914 C CA . ARG A 1 520 ? -10.791 -3.784 30.825 1.00 96.06 520 ARG A CA 1
ATOM 3915 C C . ARG A 1 520 ? -12.028 -2.894 30.874 1.00 96.06 520 ARG A C 1
ATOM 3917 O O . ARG A 1 520 ? -11.900 -1.680 31.014 1.00 96.06 520 ARG A O 1
ATOM 3924 N N . ALA A 1 521 ? -13.219 -3.482 30.827 1.00 95.94 521 ALA A N 1
ATOM 3925 C CA . ALA A 1 521 ? -14.446 -2.772 31.164 1.00 95.94 521 ALA A CA 1
ATOM 3926 C C . ALA A 1 521 ? -14.678 -2.858 32.678 1.00 95.94 521 ALA A C 1
ATOM 3928 O O . ALA A 1 521 ? -14.919 -3.943 33.210 1.00 95.94 521 ALA A O 1
ATOM 3929 N N . ARG A 1 522 ? -14.596 -1.733 33.387 1.00 95.56 522 ARG A N 1
ATOM 3930 C CA . ARG A 1 522 ? -14.845 -1.691 34.829 1.00 95.56 522 ARG A CA 1
ATOM 3931 C C . ARG A 1 522 ? -16.318 -1.520 35.122 1.00 95.56 522 ARG A C 1
ATOM 3933 O O . ARG A 1 522 ? -16.978 -0.700 34.488 1.00 95.56 522 ARG A O 1
ATOM 3940 N N . SER A 1 523 ? -16.812 -2.284 36.082 1.00 94.38 523 SER A N 1
ATOM 3941 C CA . SER A 1 523 ? -18.196 -2.193 36.535 1.00 94.38 523 SER A CA 1
ATOM 3942 C C . SER A 1 523 ? -18.428 -0.924 37.356 1.00 94.38 523 SER A C 1
ATOM 3944 O O . SER A 1 523 ? -17.651 -0.615 38.261 1.00 94.38 523 SER A O 1
ATOM 3946 N N . ALA A 1 524 ? -19.513 -0.207 37.064 1.00 91.19 524 ALA A N 1
ATOM 3947 C CA . ALA A 1 524 ? -19.965 0.933 37.862 1.00 91.19 524 ALA A CA 1
ATOM 3948 C C . ALA A 1 524 ? -20.901 0.513 39.010 1.00 91.19 524 ALA A C 1
ATOM 3950 O O . ALA A 1 524 ? -21.063 1.256 39.974 1.00 91.19 524 ALA A O 1
ATOM 3951 N N . ASP A 1 525 ? -21.490 -0.684 38.923 1.00 87.75 525 ASP A N 1
ATOM 3952 C CA . ASP A 1 525 ? -22.556 -1.153 39.820 1.00 87.75 525 ASP A CA 1
ATOM 3953 C C . ASP A 1 525 ? -22.118 -2.346 40.697 1.00 87.75 525 ASP A C 1
ATOM 3955 O O . ASP A 1 525 ? -22.945 -3.073 41.241 1.00 87.75 525 ASP A O 1
ATOM 3959 N N . GLY A 1 526 ? -20.809 -2.596 40.816 1.00 80.81 526 GLY A N 1
ATOM 3960 C CA . GLY A 1 526 ? -20.251 -3.657 41.670 1.00 80.81 526 GLY A CA 1
ATOM 3961 C C . GLY A 1 526 ? -20.296 -5.076 41.085 1.00 80.81 526 GLY A C 1
ATOM 3962 O O . GLY A 1 526 ? -19.817 -6.010 41.723 1.00 80.81 526 GLY A O 1
ATOM 3963 N N . ALA A 1 527 ? -20.816 -5.253 39.864 1.00 88.00 527 ALA A N 1
ATOM 3964 C CA . ALA A 1 527 ? -20.612 -6.472 39.071 1.00 88.00 527 ALA A CA 1
ATOM 3965 C C . ALA A 1 527 ? -19.118 -6.727 38.762 1.00 88.00 527 ALA A C 1
ATOM 3967 O O . ALA A 1 527 ? -18.275 -5.854 38.958 1.00 88.00 527 ALA A O 1
ATOM 3968 N N . VAL A 1 528 ? -18.788 -7.916 38.253 1.00 91.00 528 VAL A N 1
ATOM 3969 C CA . VAL A 1 528 ? -17.409 -8.278 37.880 1.00 91.00 528 VAL A CA 1
ATOM 3970 C C . VAL A 1 528 ? -16.935 -7.438 36.682 1.00 91.00 528 VAL A C 1
ATOM 3972 O O . VAL A 1 528 ? -17.700 -7.193 35.746 1.00 91.00 528 VAL A O 1
ATOM 3975 N N . ASP A 1 529 ? -15.675 -6.993 36.718 1.00 94.44 529 ASP A N 1
ATOM 3976 C CA . ASP A 1 529 ? -15.014 -6.330 35.586 1.00 94.44 529 ASP A CA 1
ATOM 3977 C C . ASP A 1 529 ? -14.919 -7.286 34.381 1.00 94.44 529 ASP A C 1
ATOM 3979 O O . ASP A 1 529 ? -14.662 -8.479 34.538 1.00 94.44 529 ASP A O 1
ATOM 3983 N N . LEU A 1 530 ? -15.079 -6.767 33.164 1.00 94.38 530 LEU A N 1
ATOM 3984 C CA . LEU A 1 530 ? -14.973 -7.552 31.932 1.00 94.38 530 LEU A CA 1
ATOM 3985 C C . LEU A 1 530 ? -13.569 -7.389 31.352 1.00 94.38 530 LEU A C 1
ATOM 3987 O O . LEU A 1 530 ? -13.137 -6.274 31.052 1.00 94.38 530 LEU A O 1
ATOM 3991 N N . THR A 1 531 ? -12.848 -8.492 31.192 1.00 94.38 531 THR A N 1
ATOM 3992 C CA . THR A 1 531 ? -11.450 -8.493 30.744 1.00 94.38 531 THR A CA 1
ATOM 3993 C C . THR A 1 531 ? -11.302 -9.122 29.366 1.00 94.38 531 THR A C 1
ATOM 3995 O O . THR A 1 531 ? -12.089 -9.983 28.973 1.00 94.38 531 THR A O 1
ATOM 3998 N N . LEU A 1 532 ? -10.284 -8.683 28.626 1.00 95.50 532 LEU A N 1
ATOM 3999 C CA . LEU A 1 532 ? -9.816 -9.381 27.427 1.00 95.50 532 LEU A CA 1
ATOM 4000 C C . LEU A 1 532 ? -9.132 -10.694 27.836 1.00 95.50 532 LEU A C 1
ATOM 4002 O O . LEU A 1 532 ? -8.584 -10.792 28.938 1.00 95.50 532 LEU A O 1
ATOM 4006 N N . GLU A 1 533 ? -9.168 -11.690 26.958 1.00 94.75 533 GLU A N 1
ATOM 4007 C CA . GLU A 1 533 ? -8.514 -12.975 27.211 1.00 94.75 533 GLU A CA 1
ATOM 4008 C C . GLU A 1 533 ? -6.980 -12.827 27.201 1.00 94.75 533 GLU A C 1
ATOM 4010 O O . GLU A 1 533 ? -6.440 -11.937 26.531 1.00 94.75 533 GLU A O 1
ATOM 4015 N N . PRO A 1 534 ? -6.230 -13.690 27.909 1.00 93.88 534 PRO A N 1
ATOM 4016 C CA . PRO A 1 534 ? -4.773 -13.692 27.825 1.00 93.88 534 PRO A CA 1
ATOM 4017 C C . PRO A 1 534 ? -4.286 -13.836 26.373 1.00 93.88 534 PRO A C 1
ATOM 4019 O O . PRO A 1 534 ? -4.640 -14.786 25.680 1.00 93.88 534 PRO A O 1
ATOM 4022 N N . GLY A 1 535 ? -3.463 -12.888 25.917 1.00 92.44 535 GLY A N 1
ATOM 4023 C CA . GLY A 1 535 ? -2.945 -12.845 24.543 1.00 92.44 535 GLY A CA 1
ATOM 4024 C C . GLY A 1 535 ? -3.897 -12.236 23.505 1.00 92.44 535 GLY A C 1
ATOM 4025 O O . GLY A 1 535 ? -3.492 -12.053 22.360 1.00 92.44 535 GLY A O 1
ATOM 4026 N N . GLU A 1 536 ? -5.129 -11.884 23.881 1.00 95.62 536 GLU A N 1
ATOM 4027 C CA . GLU A 1 536 ? -6.056 -11.181 22.997 1.00 95.62 536 GLU A CA 1
ATOM 4028 C C . GLU A 1 536 ? -5.631 -9.721 22.806 1.00 95.62 536 GLU A C 1
ATOM 4030 O O . GLU A 1 536 ? -5.372 -8.995 23.773 1.00 95.62 536 GLU A O 1
ATOM 4035 N N . VAL A 1 537 ? -5.602 -9.291 21.543 1.00 96.19 537 VAL A N 1
ATOM 4036 C CA . VAL A 1 537 ? -5.350 -7.906 21.148 1.00 96.19 537 VAL A CA 1
ATOM 4037 C C . VAL A 1 537 ? -6.499 -7.435 20.266 1.00 96.19 537 VAL A C 1
ATOM 4039 O O . VAL A 1 537 ? -6.805 -8.065 19.256 1.00 96.19 537 VAL A O 1
ATOM 4042 N N . LEU A 1 538 ? -7.142 -6.335 20.658 1.00 96.75 538 LEU A N 1
ATOM 4043 C CA . LEU A 1 538 ? -8.224 -5.715 19.899 1.00 96.75 538 LEU A CA 1
ATOM 4044 C C . LEU A 1 538 ? -7.716 -4.448 19.202 1.00 96.75 538 LEU A C 1
ATOM 4046 O O . LEU A 1 538 ? -7.474 -3.422 19.845 1.00 96.75 538 LEU A O 1
ATOM 4050 N N . HIS A 1 539 ? -7.558 -4.520 17.886 1.00 95.94 539 HIS A N 1
ATOM 4051 C CA . HIS A 1 539 ? -7.081 -3.424 17.044 1.00 95.94 539 HIS A CA 1
ATOM 4052 C C . HIS A 1 539 ? -8.207 -2.459 16.650 1.00 95.94 539 HIS A C 1
ATOM 4054 O O . HIS A 1 539 ? -9.389 -2.716 16.890 1.00 95.94 539 HIS A O 1
ATOM 4060 N N . PHE A 1 540 ? -7.840 -1.345 16.015 1.00 95.44 540 PHE A N 1
ATOM 4061 C CA . PHE A 1 540 ? -8.796 -0.355 15.527 1.00 95.44 540 PHE A CA 1
ATOM 4062 C C . PHE A 1 540 ? -9.867 -0.992 14.622 1.00 95.44 540 PHE A C 1
ATOM 4064 O O . PHE A 1 540 ? -9.571 -1.777 13.720 1.00 95.44 540 PHE A O 1
ATOM 4071 N N . GLY A 1 541 ? -11.128 -0.637 14.861 1.00 93.94 541 GLY A N 1
ATOM 4072 C CA . GLY A 1 541 ? -12.293 -1.121 14.125 1.00 93.94 541 GLY A CA 1
ATOM 4073 C C . GLY A 1 541 ? -12.751 -2.534 14.496 1.00 93.94 541 GLY A C 1
ATOM 4074 O O . GLY A 1 541 ? -13.805 -2.956 14.024 1.00 93.94 541 GLY A O 1
ATOM 4075 N N . GLN A 1 542 ? -12.012 -3.270 15.333 1.00 95.12 542 GLN A N 1
ATOM 4076 C CA . GLN A 1 542 ? -12.415 -4.604 15.776 1.00 95.12 542 GLN A CA 1
ATOM 4077 C C . GLN A 1 542 ? -13.383 -4.539 16.960 1.00 95.12 542 GLN A C 1
ATOM 4079 O O . GLN A 1 542 ? -13.290 -3.662 17.823 1.00 95.12 542 GLN A O 1
ATOM 4084 N N . SER A 1 543 ? -14.296 -5.510 17.016 1.00 95.69 543 SER A N 1
ATOM 4085 C CA . SER A 1 543 ? -15.288 -5.632 18.084 1.00 95.69 543 SER A CA 1
ATOM 4086 C C . SER A 1 543 ? -15.017 -6.830 18.991 1.00 95.69 543 SER A C 1
ATOM 4088 O O . SER A 1 543 ? -14.734 -7.928 18.518 1.00 95.69 543 SER A O 1
ATOM 4090 N N . LYS A 1 544 ? -15.193 -6.641 20.300 1.00 95.00 544 LYS A N 1
ATOM 4091 C CA . LYS A 1 544 ? -15.195 -7.691 21.321 1.00 95.00 544 LYS A CA 1
ATOM 4092 C C . LYS A 1 544 ? -16.602 -7.872 21.868 1.00 95.00 544 LYS A C 1
ATOM 4094 O O . LYS A 1 544 ? -17.258 -6.904 22.243 1.00 95.00 544 LYS A O 1
ATOM 4099 N N . LYS A 1 545 ? -17.038 -9.126 21.972 1.00 94.50 545 LYS A N 1
ATOM 4100 C CA . LYS A 1 545 ? -18.232 -9.515 22.725 1.00 94.50 545 LYS A CA 1
ATOM 4101 C C . LYS A 1 545 ? -17.810 -10.011 24.108 1.00 94.50 545 LYS A C 1
ATOM 4103 O O . LYS A 1 545 ? -17.327 -11.134 24.239 1.00 94.50 545 LYS A O 1
ATOM 4108 N N . PHE A 1 546 ? -17.974 -9.181 25.130 1.00 94.12 546 PHE A N 1
ATOM 4109 C CA . PHE A 1 546 ? -17.788 -9.590 26.518 1.00 94.12 546 PHE A CA 1
ATOM 4110 C C . PHE A 1 546 ? -19.005 -10.367 26.997 1.00 94.12 546 PHE A C 1
ATOM 4112 O O . PHE A 1 546 ? -20.132 -9.949 26.745 1.00 94.12 546 PHE A O 1
ATOM 4119 N N . SER A 1 547 ? -18.786 -11.475 27.699 1.00 91.44 547 SER A N 1
ATOM 4120 C CA . SER A 1 547 ? -19.859 -12.228 28.352 1.00 91.44 547 SER A CA 1
ATOM 4121 C C . SER A 1 547 ? -19.843 -11.940 29.848 1.00 91.44 547 SER A C 1
ATOM 4123 O O . SER A 1 547 ? -18.777 -11.918 30.456 1.00 91.44 547 SER A O 1
ATOM 4125 N N . ALA A 1 548 ? -21.017 -11.729 30.437 1.00 91.81 548 ALA A N 1
ATOM 4126 C CA . ALA A 1 548 ? -21.170 -11.464 31.862 1.00 91.81 548 ALA A CA 1
ATOM 4127 C C . ALA A 1 548 ? -22.231 -12.389 32.461 1.00 91.81 548 ALA A C 1
ATOM 4129 O O . ALA A 1 548 ? -23.314 -12.559 31.894 1.00 91.81 548 ALA A O 1
ATOM 4130 N N . VAL A 1 549 ? -21.915 -12.973 33.616 1.00 93.31 549 VAL A N 1
ATOM 4131 C CA . VAL A 1 549 ? -22.867 -13.725 34.439 1.00 93.31 549 VAL A CA 1
ATOM 4132 C C . VAL A 1 549 ? -23.393 -12.779 35.510 1.00 93.31 549 VAL A C 1
ATOM 4134 O O . VAL A 1 549 ? -22.615 -12.242 36.296 1.00 93.31 549 VAL A O 1
ATOM 4137 N N . LEU A 1 550 ? -24.703 -12.551 35.514 1.00 93.44 550 LEU A N 1
ATOM 4138 C CA . LEU A 1 550 ? -25.375 -11.591 36.388 1.00 93.44 550 LEU A CA 1
ATOM 4139 C C . LEU A 1 550 ? -26.485 -12.278 37.181 1.00 93.44 550 LEU A C 1
ATOM 4141 O O . LEU A 1 550 ? -27.045 -13.276 36.730 1.00 93.44 550 LEU A O 1
ATOM 4145 N N . THR A 1 551 ? -26.830 -11.709 38.333 1.00 94.06 551 THR A N 1
ATOM 4146 C CA . THR A 1 551 ? -27.946 -12.166 39.171 1.00 94.06 551 THR A CA 1
ATOM 4147 C C . THR A 1 551 ? -28.991 -11.067 39.248 1.00 94.06 551 THR A C 1
ATOM 4149 O O . THR A 1 551 ? -28.676 -9.958 39.689 1.00 94.06 551 THR A O 1
ATOM 4152 N N . ALA A 1 552 ? -30.217 -11.366 38.819 1.00 94.06 552 ALA A N 1
ATOM 4153 C CA . ALA A 1 552 ? -31.346 -10.449 38.914 1.00 94.06 552 ALA A CA 1
ATOM 4154 C C . ALA A 1 552 ? -31.664 -10.131 40.388 1.00 94.06 552 ALA A C 1
ATOM 4156 O O . ALA A 1 552 ? -31.594 -11.033 41.229 1.00 94.06 552 ALA A O 1
ATOM 4157 N N . PRO A 1 553 ? -32.043 -8.886 40.726 1.00 94.00 553 PRO A N 1
ATOM 4158 C CA . PRO A 1 553 ? -32.583 -8.559 42.040 1.00 94.00 553 PRO A CA 1
ATOM 4159 C C . PRO A 1 553 ? -33.734 -9.486 42.445 1.00 94.00 553 PRO A C 1
ATOM 4161 O O . PRO A 1 553 ? -34.459 -10.012 41.605 1.00 94.00 553 PRO A O 1
ATOM 4164 N N . THR A 1 554 ? -33.931 -9.674 43.747 1.00 95.50 554 THR A N 1
ATOM 4165 C CA . THR A 1 554 ? -35.107 -10.389 44.275 1.00 95.50 554 THR A CA 1
ATOM 4166 C C . THR A 1 554 ? -36.365 -9.518 44.288 1.00 95.50 554 THR A C 1
ATOM 4168 O O . THR A 1 554 ? -37.470 -10.041 44.412 1.00 95.50 554 THR A O 1
ATOM 4171 N N . THR A 1 555 ? -36.213 -8.200 44.143 1.00 95.25 555 THR A N 1
ATOM 4172 C CA . THR A 1 555 ? -37.319 -7.245 44.046 1.00 95.25 555 THR A CA 1
ATOM 4173 C C . THR A 1 555 ? -37.694 -7.026 42.578 1.00 95.25 555 THR A C 1
ATOM 4175 O O . THR A 1 555 ? -36.807 -6.686 41.792 1.00 95.25 555 THR A O 1
ATOM 4178 N N . PRO A 1 556 ? -38.977 -7.173 42.198 1.00 95.56 556 PRO A N 1
ATOM 4179 C CA . PRO A 1 556 ? -39.440 -6.867 40.848 1.00 95.56 556 PRO A CA 1
ATOM 4180 C C . PRO A 1 556 ? -39.185 -5.413 40.433 1.00 95.56 556 PRO A C 1
ATOM 4182 O O . PRO A 1 556 ? -39.255 -4.502 41.261 1.00 95.56 556 PRO A O 1
ATOM 4185 N N . GLY A 1 557 ? -38.948 -5.193 39.140 1.00 94.75 557 GLY A N 1
ATOM 4186 C CA . GLY A 1 557 ? -38.714 -3.873 38.557 1.00 94.75 557 GLY A CA 1
ATOM 4187 C C . GLY A 1 557 ? -37.559 -3.825 37.559 1.00 94.75 557 GLY A C 1
ATOM 4188 O O . GLY A 1 557 ? -36.909 -4.822 37.254 1.00 94.75 557 GLY A O 1
ATOM 4189 N N . TRP A 1 558 ? -37.305 -2.627 37.042 1.00 93.38 558 TRP A N 1
ATOM 4190 C CA . TRP A 1 558 ? -36.234 -2.374 36.084 1.00 93.38 558 TRP A CA 1
ATOM 4191 C C . TRP A 1 558 ? -34.872 -2.321 36.775 1.00 93.38 558 TRP A C 1
ATOM 4193 O O . TRP A 1 558 ? -34.674 -1.527 37.694 1.00 93.38 558 TRP A O 1
ATOM 4203 N N . GLN A 1 559 ? -33.919 -3.114 36.289 1.00 92.19 559 GLN A N 1
ATOM 4204 C CA . GLN A 1 559 ? -32.533 -3.111 36.751 1.00 92.19 559 GLN A CA 1
ATOM 4205 C C . GLN A 1 559 ? -31.581 -2.894 35.576 1.00 92.19 559 GLN A C 1
ATOM 4207 O O . GLN A 1 559 ? -31.716 -3.536 34.535 1.00 92.19 559 GLN A O 1
ATOM 4212 N N . SER A 1 560 ? -30.572 -2.045 35.773 1.00 91.56 560 SER A N 1
ATOM 4213 C CA . SER A 1 560 ? -29.455 -1.883 34.839 1.00 91.56 560 SER A CA 1
ATOM 4214 C C . SER A 1 560 ? -28.143 -2.335 35.473 1.00 91.56 560 SER A C 1
ATOM 4216 O O . SER A 1 560 ? -27.935 -2.168 36.672 1.00 91.56 560 SER A O 1
ATOM 4218 N N . TYR A 1 561 ? -27.260 -2.895 34.656 1.00 92.81 561 TYR A N 1
ATOM 4219 C CA . TYR A 1 561 ? -25.876 -3.202 35.009 1.00 92.81 561 TYR A CA 1
ATOM 4220 C C . TYR A 1 561 ? -24.977 -2.451 34.042 1.00 92.81 561 TYR A C 1
ATOM 4222 O O . TYR A 1 561 ? -25.186 -2.560 32.830 1.00 92.81 561 TYR A O 1
ATOM 4230 N N . ARG A 1 562 ? -24.022 -1.682 34.561 1.00 94.19 562 ARG A N 1
ATOM 4231 C CA . ARG A 1 562 ? -23.215 -0.746 33.780 1.00 94.19 562 ARG A CA 1
ATOM 4232 C C . ARG A 1 562 ? -21.725 -1.013 33.934 1.00 94.19 562 ARG A C 1
ATOM 4234 O O . ARG A 1 562 ? -21.227 -1.296 35.023 1.00 94.19 562 ARG A O 1
ATOM 4241 N N . TRP A 1 563 ? -21.014 -0.834 32.832 1.00 95.69 563 TRP A N 1
ATOM 4242 C CA . TRP A 1 563 ? -19.564 -0.857 32.742 1.00 95.69 563 TRP A CA 1
ATOM 4243 C C . TRP A 1 563 ? -19.074 0.332 31.926 1.00 95.69 563 TRP A C 1
ATOM 4245 O O . TRP A 1 563 ? -19.822 0.939 31.164 1.00 95.69 563 TRP A O 1
ATOM 4255 N N . ARG A 1 564 ? -17.783 0.627 32.018 1.00 96.06 564 ARG A N 1
ATOM 4256 C CA . ARG A 1 564 ? -17.101 1.539 31.099 1.00 96.06 564 ARG A CA 1
ATOM 4257 C C . ARG A 1 564 ? -15.720 1.004 30.776 1.00 96.06 564 ARG A C 1
ATOM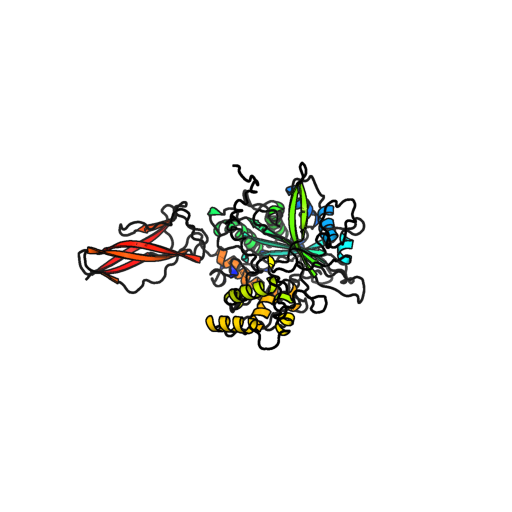 4259 O O . ARG A 1 564 ? -15.127 0.333 31.616 1.00 96.06 564 ARG A O 1
ATOM 4266 N N . MET A 1 565 ? -15.205 1.261 29.577 1.00 97.62 565 MET A N 1
ATOM 4267 C CA . MET A 1 565 ? -13.833 0.870 29.247 1.00 97.62 565 MET A CA 1
ATOM 4268 C C . MET A 1 565 ? -12.834 1.720 30.030 1.00 97.62 565 MET A C 1
ATOM 4270 O O . MET A 1 565 ? -13.020 2.927 30.172 1.00 97.62 565 MET A O 1
ATOM 4274 N N . HIS A 1 566 ? -11.787 1.082 30.550 1.00 96.94 566 HIS A N 1
ATOM 4275 C CA . HIS A 1 566 ? -10.674 1.734 31.227 1.00 96.94 566 HIS A CA 1
ATOM 4276 C C . HIS A 1 566 ? -9.332 1.238 30.696 1.00 96.94 566 HIS A C 1
ATOM 4278 O O . HIS A 1 566 ? -9.204 0.077 30.298 1.00 96.94 566 HIS A O 1
ATOM 4284 N N . ARG A 1 567 ? -8.325 2.107 30.783 1.00 95.62 567 ARG A N 1
ATOM 4285 C CA . ARG A 1 567 ? -6.900 1.779 30.683 1.00 95.62 567 ARG A CA 1
ATOM 4286 C C . ARG A 1 567 ? -6.202 2.343 31.914 1.00 95.62 567 ARG A C 1
ATOM 4288 O O . ARG A 1 567 ? -6.373 3.517 32.211 1.00 95.62 567 ARG A O 1
ATOM 4295 N N . ASP A 1 568 ? -5.492 1.504 32.664 1.00 88.31 568 ASP A N 1
ATOM 4296 C CA . ASP A 1 568 ? -4.727 1.913 33.859 1.00 88.31 568 ASP A CA 1
ATOM 4297 C C . ASP A 1 568 ? -5.523 2.756 34.882 1.00 88.31 568 ASP A C 1
ATOM 4299 O O . ASP A 1 568 ? -4.978 3.549 35.640 1.00 88.31 568 ASP A O 1
ATOM 4303 N N . GLY A 1 569 ? -6.844 2.552 34.934 1.00 85.00 569 GLY A N 1
ATOM 4304 C CA . GLY A 1 569 ? -7.750 3.273 35.831 1.00 85.00 569 GLY A CA 1
ATOM 4305 C C . GLY A 1 569 ? -8.470 4.466 35.200 1.00 85.00 569 GLY A C 1
ATOM 4306 O O . GLY A 1 569 ? -9.506 4.860 35.732 1.00 85.00 569 GLY A O 1
ATOM 4307 N N . GLU A 1 570 ? -8.047 4.958 34.038 1.00 93.38 570 GLU A N 1
ATOM 4308 C CA . GLU A 1 570 ? -8.706 6.057 33.322 1.00 93.38 570 GLU A CA 1
ATOM 4309 C C . GLU A 1 570 ? -9.831 5.550 32.420 1.00 93.38 570 GLU A C 1
ATOM 4311 O O . GLU A 1 570 ? -9.630 4.627 31.631 1.00 93.38 570 GLU A O 1
ATOM 4316 N N . ALA A 1 571 ? -11.022 6.140 32.549 1.00 96.25 571 ALA A N 1
ATOM 4317 C CA . ALA A 1 571 ? -12.203 5.759 31.780 1.00 96.25 571 ALA A CA 1
ATOM 4318 C C . ALA A 1 571 ? -12.216 6.408 30.388 1.00 96.25 571 ALA A C 1
ATOM 4320 O O . ALA A 1 571 ? -11.911 7.592 30.255 1.00 96.25 571 ALA A O 1
ATOM 4321 N N . PHE A 1 572 ? -12.675 5.682 29.369 1.00 97.25 572 PHE A N 1
ATOM 4322 C CA . PHE A 1 572 ? -12.868 6.205 28.014 1.00 97.25 572 PHE A CA 1
ATOM 4323 C C . PHE A 1 572 ? -14.095 5.580 27.330 1.00 97.25 572 PHE A C 1
ATOM 4325 O O . PHE A 1 572 ? -14.661 4.594 27.808 1.00 97.25 572 PHE A O 1
ATOM 4332 N N . GLY A 1 573 ? -14.535 6.183 26.221 1.00 95.38 573 GLY A N 1
ATOM 4333 C CA . GLY A 1 573 ? -15.726 5.749 25.484 1.00 95.38 573 GLY A CA 1
ATOM 4334 C C . GLY A 1 573 ? -17.044 5.910 26.266 1.00 95.38 573 GLY A C 1
ATOM 4335 O O . GLY A 1 573 ? -17.060 6.517 27.347 1.00 95.38 573 GLY A O 1
ATOM 4336 N N . PRO A 1 574 ? -18.165 5.402 25.725 1.00 94.44 574 PRO A N 1
ATOM 4337 C CA . PRO A 1 574 ? -19.476 5.448 26.368 1.00 94.44 574 PRO A CA 1
ATOM 4338 C C . PRO A 1 574 ? -19.596 4.435 27.518 1.00 94.44 574 PRO A C 1
ATOM 4340 O O . PRO A 1 574 ? -18.806 3.496 27.632 1.00 94.44 574 PRO A O 1
ATOM 4343 N N . GLU A 1 575 ? -20.623 4.603 28.355 1.00 92.94 575 GLU A N 1
ATOM 4344 C CA . GLU A 1 575 ? -21.064 3.535 29.257 1.00 92.94 575 GLU A CA 1
ATOM 4345 C C . GLU A 1 575 ? -21.661 2.373 28.447 1.00 92.94 575 GLU A C 1
ATOM 4347 O O . GLU A 1 575 ? -22.430 2.567 27.506 1.00 92.94 575 GLU A O 1
ATOM 4352 N N . LEU A 1 576 ? -21.311 1.154 28.841 1.00 92.00 576 LEU A N 1
ATOM 4353 C CA . LEU A 1 576 ? -21.867 -0.102 28.353 1.00 92.00 576 LEU A CA 1
ATOM 4354 C C . LEU A 1 576 ? -22.906 -0.565 29.366 1.00 92.00 576 LEU A C 1
ATOM 4356 O O . LEU A 1 576 ? -22.597 -0.604 30.555 1.00 92.00 576 LEU A O 1
ATOM 4360 N N . PHE A 1 577 ? -24.108 -0.951 28.946 1.00 90.62 577 PHE A N 1
ATOM 4361 C CA . PHE A 1 577 ? -25.109 -1.390 29.914 1.00 90.62 577 PHE A CA 1
ATOM 4362 C C . PHE A 1 577 ? -26.081 -2.441 29.394 1.00 90.62 577 PHE A C 1
ATOM 4364 O O . PHE A 1 577 ? -26.368 -2.535 28.203 1.00 90.62 577 PHE A O 1
ATOM 4371 N N . VAL A 1 578 ? -26.587 -3.239 30.332 1.00 90.00 578 VAL A N 1
ATOM 4372 C CA . VAL A 1 578 ? -27.646 -4.228 30.124 1.00 90.00 578 VAL A CA 1
ATOM 4373 C C . VAL A 1 578 ? -28.801 -3.867 31.035 1.00 90.00 578 VAL A C 1
ATOM 4375 O O . VAL A 1 578 ? -28.610 -3.761 32.245 1.00 90.00 578 VAL A O 1
ATOM 4378 N N . THR A 1 579 ? -29.991 -3.727 30.460 1.00 91.06 579 THR A N 1
ATOM 4379 C CA . THR A 1 579 ? -31.221 -3.475 31.212 1.00 91.06 579 THR A CA 1
ATOM 4380 C C . THR A 1 579 ? -32.112 -4.711 31.184 1.00 91.06 579 THR A C 1
ATOM 4382 O O . THR A 1 579 ? -32.323 -5.323 30.131 1.00 91.06 579 THR A O 1
ATOM 4385 N N . VAL A 1 580 ? -32.630 -5.078 32.352 1.00 92.44 580 VAL A N 1
ATOM 4386 C CA . VAL A 1 580 ? -33.560 -6.189 32.539 1.00 92.44 580 VAL A CA 1
ATOM 4387 C C . VAL A 1 580 ? -34.812 -5.730 33.278 1.00 92.44 580 VAL A C 1
ATOM 4389 O O . VAL A 1 580 ? -34.764 -4.828 34.113 1.00 92.44 580 VAL A O 1
ATOM 4392 N N . ASP A 1 581 ? -35.926 -6.368 32.951 1.00 95.06 581 ASP A N 1
ATOM 4393 C CA . ASP A 1 581 ? -37.210 -6.234 33.630 1.00 95.06 581 ASP A CA 1
ATOM 4394 C C . ASP A 1 581 ? -37.403 -7.462 34.526 1.00 95.06 581 ASP A C 1
ATOM 4396 O O . ASP A 1 581 ? -37.528 -8.588 34.033 1.00 95.06 581 ASP A O 1
ATOM 4400 N N . VAL A 1 582 ? -37.343 -7.256 35.840 1.00 95.00 582 VAL A N 1
ATOM 4401 C CA . VAL A 1 582 ? -37.437 -8.325 36.833 1.00 95.00 582 VAL A CA 1
ATOM 4402 C C . VAL A 1 582 ? -38.904 -8.586 37.156 1.00 95.00 582 VAL A C 1
ATOM 4404 O O . VAL A 1 582 ? -39.541 -7.750 37.801 1.00 95.00 582 VAL A O 1
ATOM 4407 N N . ARG A 1 583 ? -39.438 -9.737 36.738 1.00 92.69 583 ARG A N 1
ATOM 4408 C CA . ARG A 1 583 ? -40.816 -10.159 37.040 1.00 92.69 583 ARG A CA 1
ATOM 4409 C C . ARG A 1 583 ? -41.047 -11.654 36.883 1.00 92.69 583 ARG A C 1
ATOM 4411 O O . ARG A 1 583 ? -40.333 -12.290 36.075 1.00 92.69 583 ARG A O 1
#

InterPro domains:
  IPR013783 Immunoglobulin-like fold [G3DSA:2.60.40.10] (482-583)
  IPR032350 Nbr1, FW domain [PF16158] (492-582)

Secondary structure (DSSP, 8-state):
------PPP------------PPP-PPP-B-TT-GGGGSGGGG---SGGGG--HHHHTEE-BHHHHTTS-HHHHHHHHHHHTTSSS--HHHHHHHHHHTTSSS---TTSTT---TTTTSSEETTEE----HHHHGGGSTTT--GGGEEEEEEEEEGGG--TT-SEEEEEEEEEEE---TT-TTEEEEEEEEEEEEPS-GGGGGGGGHHHHHHHHHGGG--SHHHHHHHHHIIIII-SBTTB--S--GGGGT-STT---EEEEEEEE-SSTT-----EEEEEEEEEEE-SS-EEEEEEEE--TT-B-GGGS-TT---HHHHHHHHHHHHTHHHHT-S-TTT---B--GGGB-SSEES-TTS--S--HHHHHTTSPSS-HHHHHHHHHHHHTT----HHHHHHHHHHHSHHHHTGGGTT-B--STT-B----TTTT-SB-SS-BSSS---TT-B-PBPHHIIIIIHHHHHHHHHHHHHS-SS-EE-PPPPSPEEE-TT-EEEEEEEEEE-SSSPEEGGGTEEEEESSSSPPEEPPTT-EE-TT-EEEEEEEEE--SS-EEEEEEEEEEETTEEEEEEEEEEEEE-

Radius of gyration: 28.18 Å; chains: 1; bounding box: 74×112×79 Å